Protein AF-A0A6I8PAJ5-F1 (afdb_monomer)

Structure (mmCIF, N/CA/C/O backbone):
data_AF-A0A6I8PAJ5-F1
#
_entry.id   AF-A0A6I8PAJ5-F1
#
loop_
_atom_site.group_PDB
_atom_site.id
_atom_site.type_symbol
_atom_site.label_atom_id
_atom_site.label_alt_id
_atom_site.label_comp_id
_atom_site.label_asym_id
_atom_site.label_entity_id
_atom_site.label_seq_id
_atom_site.pdbx_PDB_ins_code
_atom_site.Cartn_x
_atom_site.Cartn_y
_atom_site.Cartn_z
_atom_site.occupancy
_atom_site.B_iso_or_equiv
_atom_site.auth_seq_id
_atom_site.auth_comp_id
_atom_site.auth_asym_id
_atom_site.auth_atom_id
_atom_site.pdbx_PDB_model_num
ATOM 1 N N . MET A 1 1 ? -9.162 -10.114 -3.887 1.00 30.44 1 MET A N 1
ATOM 2 C CA . MET A 1 1 ? -9.889 -8.969 -3.303 1.00 30.44 1 MET A CA 1
ATOM 3 C C . MET A 1 1 ? -9.530 -7.727 -4.100 1.00 30.44 1 MET A C 1
ATOM 5 O O . MET A 1 1 ? -8.350 -7.406 -4.188 1.00 30.44 1 MET A O 1
ATOM 9 N N . GLY A 1 2 ? -10.514 -7.153 -4.796 1.00 34.25 2 GLY A N 1
ATOM 10 C CA . GLY A 1 2 ? -10.329 -6.092 -5.790 1.00 34.25 2 GLY A CA 1
ATOM 11 C C . GLY A 1 2 ? -9.949 -4.748 -5.168 1.00 34.25 2 GLY A C 1
ATOM 12 O O . GLY A 1 2 ? -10.424 -4.395 -4.093 1.00 34.25 2 GLY A O 1
ATOM 13 N N . ARG A 1 3 ? -9.067 -4.014 -5.849 1.00 42.84 3 ARG A N 1
ATOM 14 C CA . ARG A 1 3 ? -8.619 -2.667 -5.479 1.00 42.84 3 ARG A CA 1
ATOM 15 C C . ARG A 1 3 ? -9.578 -1.665 -6.129 1.00 42.84 3 ARG A C 1
ATOM 17 O O . ARG A 1 3 ? -9.713 -1.663 -7.344 1.00 42.84 3 ARG A O 1
ATOM 24 N N . LEU A 1 4 ? -10.300 -0.890 -5.316 1.00 46.88 4 LEU A N 1
ATOM 25 C CA . LEU A 1 4 ? -11.472 -0.094 -5.734 1.00 46.88 4 LEU A CA 1
ATOM 26 C C . LEU A 1 4 ? -11.178 1.398 -6.000 1.00 46.88 4 LEU A C 1
ATOM 28 O O . LEU A 1 4 ? -12.092 2.136 -6.354 1.00 46.88 4 LEU A O 1
ATOM 32 N N . TYR A 1 5 ? -9.940 1.869 -5.820 1.00 48.88 5 TYR A N 1
ATOM 33 C CA . TYR A 1 5 ? -9.621 3.308 -5.824 1.00 48.88 5 TYR A CA 1
ATOM 34 C C . TYR A 1 5 ? -9.264 3.899 -7.202 1.00 48.88 5 TYR A C 1
ATOM 36 O O . TYR A 1 5 ? -9.269 5.119 -7.348 1.00 48.88 5 TYR A O 1
ATOM 44 N N . GLU A 1 6 ? -8.985 3.089 -8.233 1.00 40.38 6 GLU A N 1
ATOM 45 C CA . GLU A 1 6 ? -8.599 3.606 -9.565 1.00 40.38 6 GLU A CA 1
ATOM 46 C C . GLU A 1 6 ? -9.755 4.295 -10.318 1.00 40.38 6 GLU A C 1
ATOM 48 O O . GLU A 1 6 ? -9.518 5.096 -11.219 1.00 40.38 6 GLU A O 1
ATOM 53 N N . ALA A 1 7 ? -11.006 4.056 -9.911 1.00 38.62 7 ALA A N 1
ATOM 54 C CA . ALA A 1 7 ? -12.194 4.610 -10.562 1.00 38.62 7 ALA A CA 1
ATOM 55 C C . ALA A 1 7 ? -12.463 6.102 -10.253 1.00 38.62 7 ALA A C 1
ATOM 57 O O . ALA A 1 7 ? -13.330 6.702 -10.887 1.00 38.62 7 ALA A O 1
ATOM 58 N N . GLU A 1 8 ? -11.763 6.716 -9.288 1.00 39.16 8 GLU A N 1
ATOM 59 C CA . GLU A 1 8 ? -12.046 8.097 -8.844 1.00 39.16 8 GLU A CA 1
ATOM 60 C C . GLU A 1 8 ? -11.136 9.161 -9.489 1.00 39.16 8 GLU A C 1
ATOM 62 O O . GLU A 1 8 ? -11.473 10.345 -9.487 1.00 39.16 8 GLU A O 1
ATOM 67 N N . SER A 1 9 ? -10.007 8.781 -10.097 1.00 39.00 9 SER A N 1
ATOM 68 C CA . SER A 1 9 ? -9.049 9.740 -10.676 1.00 39.00 9 SER A CA 1
ATOM 69 C C . SER A 1 9 ? -9.434 10.201 -12.094 1.00 39.00 9 SER A C 1
ATOM 71 O O . SER A 1 9 ? -8.609 10.201 -13.007 1.00 39.00 9 SER A O 1
ATOM 73 N N . GLY A 1 10 ? -10.686 10.612 -12.302 1.00 36.03 10 GLY A N 1
ATOM 74 C CA . GLY A 1 10 ? -11.064 11.430 -13.459 1.00 36.03 10 GLY A CA 1
ATOM 75 C C . GLY A 1 10 ? -10.853 12.920 -13.152 1.00 36.03 10 GLY A C 1
ATOM 76 O O . GLY A 1 10 ? -10.994 13.316 -11.992 1.00 36.03 10 GLY A O 1
ATOM 77 N N . PRO A 1 11 ? -10.548 13.787 -14.140 1.00 33.41 11 PRO A N 1
ATOM 78 C CA . PRO A 1 11 ? -10.371 15.220 -13.922 1.00 33.41 11 PRO A CA 1
ATOM 79 C C . PRO A 1 11 ? -11.737 15.898 -13.712 1.00 33.41 11 PRO A C 1
ATOM 81 O O . PRO A 1 11 ? -12.229 16.663 -14.537 1.00 33.41 11 PRO A O 1
ATOM 84 N N . GLY A 1 12 ? -12.384 15.607 -12.587 1.00 33.12 12 GLY A N 1
ATOM 85 C CA . GLY A 1 12 ? -13.478 16.409 -12.063 1.00 33.12 12 GLY A CA 1
ATOM 86 C C . GLY A 1 12 ? -12.896 17.680 -11.457 1.00 33.12 12 GLY A C 1
ATOM 87 O O . GLY A 1 12 ? -12.046 17.605 -10.572 1.00 33.12 12 GLY A O 1
ATOM 88 N N . LYS A 1 13 ? -13.332 18.839 -11.965 1.00 29.70 13 LYS A N 1
ATOM 89 C CA . LYS A 1 13 ? -12.908 20.192 -11.561 1.00 29.70 13 LYS A CA 1
ATOM 90 C C . LYS A 1 13 ? -12.491 20.263 -10.085 1.00 29.70 13 LYS A C 1
ATOM 92 O O . LYS A 1 13 ? -13.312 20.074 -9.184 1.00 29.70 13 LYS A O 1
ATOM 97 N N . ALA A 1 14 ? -11.212 20.567 -9.863 1.00 34.66 14 ALA A N 1
ATOM 98 C CA . ALA A 1 14 ? -10.642 20.809 -8.548 1.00 34.66 14 ALA A CA 1
ATOM 99 C C . ALA A 1 14 ? -11.480 21.864 -7.806 1.00 34.66 14 ALA A C 1
ATOM 101 O O . ALA A 1 14 ? -11.512 23.025 -8.198 1.00 34.66 14 ALA A O 1
ATOM 102 N N . GLY A 1 15 ? -12.196 21.443 -6.759 1.00 34.31 15 GLY A N 1
ATOM 103 C CA . GLY A 1 15 ? -12.873 22.365 -5.840 1.00 34.31 15 GLY A CA 1
ATOM 104 C C . GLY A 1 15 ? -14.272 21.968 -5.371 1.00 34.31 15 GLY A C 1
ATOM 105 O O . GLY A 1 15 ? -14.719 22.511 -4.368 1.00 34.31 15 GLY A O 1
ATOM 106 N N . LYS A 1 16 ? -14.963 21.011 -6.007 1.00 33.84 16 LYS A N 1
ATOM 107 C CA . LYS A 1 16 ? -16.254 20.513 -5.491 1.00 33.84 16 LYS A CA 1
ATOM 108 C C . LYS A 1 16 ? -16.114 19.117 -4.893 1.00 33.84 16 LYS A C 1
ATOM 110 O O . LYS A 1 16 ? -15.697 18.182 -5.569 1.00 33.84 16 LYS A O 1
ATOM 115 N N . VAL A 1 17 ? -16.470 18.990 -3.613 1.00 40.78 17 VAL A N 1
ATOM 116 C CA . VAL A 1 17 ? -16.786 17.700 -2.983 1.00 40.78 17 VAL A CA 1
ATOM 117 C C . VAL A 1 17 ? -17.891 17.044 -3.828 1.00 40.78 17 VAL A C 1
ATOM 119 O O . VAL A 1 17 ? -18.853 17.742 -4.170 1.00 40.78 17 VAL A O 1
ATOM 122 N N . PRO A 1 18 ? -17.778 15.762 -4.224 1.00 38.59 18 PRO A N 1
ATOM 123 C CA . PRO A 1 18 ? -18.853 15.100 -4.950 1.00 38.59 18 PRO A CA 1
ATOM 124 C C . PRO A 1 18 ? -20.119 15.125 -4.087 1.00 38.59 18 PRO A C 1
ATOM 126 O O . PRO A 1 18 ? -20.082 14.776 -2.908 1.00 38.59 18 PRO A O 1
ATOM 129 N N . GLY A 1 19 ? -21.243 15.563 -4.656 1.00 37.41 19 GLY A N 1
ATOM 130 C CA . GLY A 1 19 ? -22.526 15.518 -3.958 1.00 37.41 19 GLY A CA 1
ATOM 131 C C . GLY A 1 19 ? -22.926 14.073 -3.607 1.00 37.41 19 GLY A C 1
ATOM 132 O O . GLY A 1 19 ? -22.527 13.138 -4.304 1.00 37.41 19 GLY A O 1
ATOM 133 N N . PRO A 1 20 ? -23.765 13.861 -2.577 1.00 40.84 20 PRO A N 1
ATOM 134 C CA . PRO A 1 20 ? -24.065 12.546 -1.988 1.00 40.84 20 PRO A CA 1
ATOM 135 C C . PRO A 1 20 ? -24.830 11.555 -2.894 1.00 40.84 20 PRO A C 1
ATOM 137 O O . PRO A 1 20 ? -25.272 10.513 -2.413 1.00 40.84 20 PRO A O 1
ATOM 140 N N . ARG A 1 21 ? -25.036 11.868 -4.181 1.00 38.88 21 ARG A N 1
ATOM 141 C CA . ARG A 1 21 ? -25.930 11.141 -5.104 1.00 38.88 21 ARG A CA 1
ATOM 142 C C . ARG A 1 21 ? -25.289 10.754 -6.449 1.00 38.88 21 ARG A C 1
ATOM 144 O O . ARG A 1 21 ? -26.011 10.457 -7.392 1.00 38.88 21 ARG A O 1
ATOM 151 N N . GLY A 1 22 ? -23.960 10.764 -6.562 1.00 40.50 22 GLY A N 1
ATOM 152 C CA . GLY A 1 22 ? -23.264 10.193 -7.726 1.00 40.50 22 GLY A CA 1
ATOM 153 C C . GLY A 1 22 ? -22.993 8.685 -7.562 1.00 40.50 22 GLY A C 1
ATOM 154 O O . GLY A 1 22 ? -22.819 8.240 -6.426 1.00 40.50 22 GLY A O 1
ATOM 155 N N . PRO A 1 23 ? -22.884 7.895 -8.651 1.00 40.97 23 PRO A N 1
ATOM 156 C CA . PRO A 1 23 ? -22.545 6.464 -8.588 1.00 40.97 23 PRO A CA 1
ATOM 157 C C . PRO A 1 23 ? -21.188 6.167 -7.911 1.00 40.97 23 PRO A C 1
ATOM 159 O O . PRO A 1 23 ? -20.969 5.059 -7.432 1.00 40.97 23 PRO A O 1
ATOM 162 N N . SER A 1 24 ? -20.306 7.165 -7.781 1.00 47.53 24 SER A N 1
ATOM 163 C CA . SER A 1 24 ? -19.015 7.087 -7.080 1.00 47.53 24 SER A CA 1
ATOM 164 C C . SER A 1 24 ? -19.091 7.237 -5.551 1.00 47.53 24 SER A C 1
ATOM 166 O O . SER A 1 24 ? -18.154 6.850 -4.858 1.00 47.53 24 SER A O 1
ATOM 168 N N . ALA A 1 25 ? -20.200 7.734 -4.988 1.00 54.09 25 ALA A N 1
ATOM 169 C CA . ALA A 1 25 ? -20.367 7.890 -3.534 1.00 54.09 25 ALA A CA 1
ATOM 170 C C . ALA A 1 25 ? -20.636 6.557 -2.803 1.00 54.09 25 ALA A C 1
ATOM 172 O O . ALA A 1 25 ? -20.622 6.500 -1.571 1.00 54.09 25 ALA A O 1
ATOM 173 N N . HIS A 1 26 ? -20.899 5.481 -3.551 1.00 68.31 26 HIS A N 1
ATOM 174 C CA . HIS A 1 26 ? -21.180 4.162 -2.993 1.00 68.31 26 HIS A CA 1
ATOM 175 C C . HIS A 1 26 ? -19.908 3.423 -2.546 1.00 68.31 26 HIS A C 1
ATOM 177 O O . HIS A 1 26 ? -19.922 2.758 -1.512 1.00 68.31 26 HIS A O 1
ATOM 183 N N . PHE A 1 27 ? -18.787 3.585 -3.257 1.00 72.19 27 PHE A N 1
ATOM 184 C CA . PHE A 1 27 ? -17.557 2.839 -2.968 1.00 72.19 27 PHE A CA 1
ATOM 185 C C . PHE A 1 27 ? -16.931 3.159 -1.605 1.00 72.19 27 PHE A C 1
ATOM 187 O O . PHE A 1 27 ? -16.580 2.210 -0.903 1.00 72.19 27 PHE A O 1
ATOM 194 N N . PRO A 1 28 ? -16.845 4.429 -1.154 1.00 79.38 28 PRO A N 1
ATOM 195 C CA . PRO A 1 28 ? -16.363 4.715 0.194 1.00 79.38 28 PRO A CA 1
ATOM 196 C C . PRO A 1 28 ? -17.251 4.114 1.291 1.00 79.38 28 PRO A C 1
ATOM 198 O O . PRO A 1 28 ? -16.747 3.714 2.336 1.00 79.38 28 PRO A O 1
ATOM 201 N N . ARG A 1 29 ? -18.568 3.998 1.048 1.00 80.44 29 ARG A N 1
ATOM 202 C CA . ARG A 1 29 ? -19.501 3.346 1.984 1.00 80.44 29 ARG A CA 1
ATOM 203 C C . ARG A 1 29 ? -19.266 1.845 2.067 1.00 80.44 29 ARG A C 1
ATOM 205 O O . ARG A 1 29 ? -19.175 1.326 3.172 1.00 80.44 29 ARG A O 1
ATOM 212 N N . LEU A 1 30 ? -19.118 1.177 0.924 1.00 79.81 30 LEU A N 1
ATOM 213 C CA . LEU A 1 30 ? -18.798 -0.249 0.882 1.00 79.81 30 LEU A CA 1
ATOM 214 C C . LEU A 1 30 ? -17.436 -0.534 1.535 1.00 79.81 30 LEU A C 1
ATOM 216 O O . LEU A 1 30 ? -17.303 -1.471 2.312 1.00 79.81 30 LEU A O 1
ATOM 220 N N . ALA A 1 31 ? -16.430 0.305 1.277 1.00 80.12 31 ALA A N 1
ATOM 221 C CA . ALA A 1 31 ? -15.118 0.189 1.908 1.00 80.12 31 ALA A CA 1
ATOM 222 C C . ALA A 1 31 ? -15.185 0.378 3.435 1.00 80.12 31 ALA A C 1
ATOM 224 O O . ALA A 1 31 ? -14.538 -0.365 4.169 1.00 80.12 31 ALA A O 1
ATOM 225 N N . ALA A 1 32 ? -16.000 1.321 3.920 1.00 84.88 32 ALA A N 1
ATOM 226 C CA . ALA A 1 32 ? -16.248 1.485 5.350 1.00 84.88 32 ALA A CA 1
ATOM 227 C C . ALA A 1 32 ? -16.958 0.263 5.964 1.00 84.88 32 ALA A C 1
ATOM 229 O O . ALA A 1 32 ? -16.621 -0.131 7.075 1.00 84.88 32 ALA A O 1
ATOM 230 N N . GLU A 1 33 ? -17.897 -0.367 5.251 1.00 84.12 33 GLU A N 1
ATOM 231 C CA . GLU A 1 33 ? -18.538 -1.616 5.693 1.00 84.12 33 GLU A CA 1
ATOM 232 C C . GLU A 1 33 ? -17.545 -2.777 5.777 1.00 84.12 33 GLU A C 1
ATOM 234 O O . GLU A 1 33 ? -17.549 -3.514 6.759 1.00 84.12 33 GLU A O 1
ATOM 239 N N . LEU A 1 34 ? -16.652 -2.906 4.793 1.00 83.25 34 LEU A N 1
ATOM 240 C CA . LEU A 1 34 ? -15.590 -3.914 4.818 1.00 83.25 34 LEU A CA 1
ATOM 241 C C . LEU A 1 34 ? -14.620 -3.695 5.986 1.00 83.25 34 LEU A C 1
ATOM 243 O O . LEU A 1 34 ? -14.257 -4.663 6.651 1.00 83.25 34 LEU A O 1
ATOM 247 N N . LEU A 1 35 ? -14.249 -2.441 6.270 1.00 84.62 35 LEU A N 1
ATOM 248 C CA . LEU A 1 35 ? -13.432 -2.103 7.438 1.00 84.62 35 LEU A CA 1
ATOM 249 C C . LEU A 1 35 ? -14.142 -2.462 8.747 1.00 84.62 35 LEU A C 1
ATOM 251 O O . LEU A 1 35 ? -13.527 -3.081 9.605 1.00 84.62 35 LEU A O 1
ATOM 255 N N . LEU A 1 36 ? -15.428 -2.127 8.893 1.00 85.62 36 LEU A N 1
ATOM 256 C CA . LEU A 1 36 ? -16.216 -2.484 10.082 1.00 85.62 36 LEU A CA 1
ATOM 257 C C . LEU A 1 36 ? -16.365 -4.001 10.254 1.00 85.62 36 LEU A C 1
ATOM 259 O O . LEU A 1 36 ? -16.395 -4.485 11.379 1.00 85.62 36 LEU A O 1
ATOM 263 N N . ALA A 1 37 ? -16.409 -4.754 9.155 1.00 83.44 37 ALA A N 1
ATOM 264 C CA . ALA A 1 37 ? -16.385 -6.214 9.171 1.00 83.44 37 ALA A CA 1
ATOM 265 C C . ALA A 1 37 ? -14.980 -6.806 9.436 1.00 83.44 37 ALA A C 1
ATOM 267 O O . ALA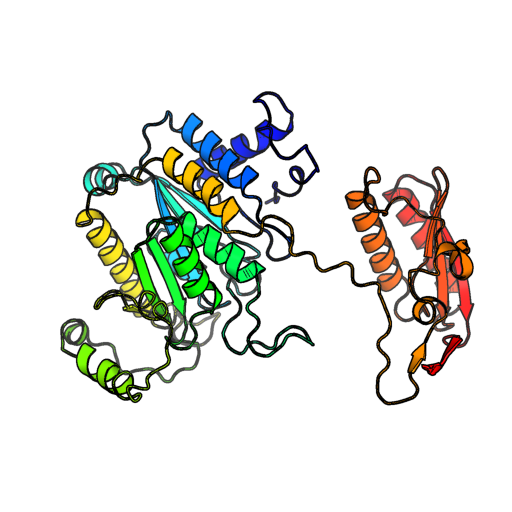 A 1 37 ? -14.824 -8.026 9.442 1.00 83.44 37 ALA A O 1
ATOM 268 N N . GLY A 1 38 ? -13.959 -5.968 9.650 1.00 79.38 38 GLY A N 1
ATOM 269 C CA . GLY A 1 38 ? -12.598 -6.378 9.997 1.00 79.38 38 GLY A CA 1
ATOM 270 C C . GLY A 1 38 ? -11.720 -6.777 8.807 1.00 79.38 38 GLY A C 1
ATOM 271 O O . GLY A 1 38 ? -10.614 -7.278 9.019 1.00 79.38 38 GLY A O 1
ATOM 272 N N . PHE A 1 39 ? -12.168 -6.565 7.564 1.00 81.00 39 PHE A N 1
ATOM 273 C CA . PHE A 1 39 ? -11.381 -6.901 6.375 1.00 81.00 39 PHE A CA 1
ATOM 274 C C . PHE A 1 39 ? -10.293 -5.852 6.088 1.00 81.00 39 PHE A C 1
ATOM 276 O O . PHE A 1 39 ? -10.547 -4.649 6.203 1.00 81.00 39 PHE A O 1
ATOM 283 N N . PRO A 1 40 ? -9.091 -6.278 5.650 1.00 81.50 40 PRO A N 1
ATOM 284 C CA . PRO A 1 40 ? -8.029 -5.358 5.268 1.00 81.50 40 PRO A CA 1
ATOM 285 C C . PRO A 1 40 ? -8.370 -4.591 3.978 1.00 81.50 40 PRO A C 1
ATOM 287 O O . PRO A 1 40 ? -8.790 -5.179 2.977 1.00 81.50 40 PRO A O 1
ATOM 290 N N . LEU A 1 41 ? -8.130 -3.279 3.977 1.00 79.88 41 LEU A N 1
ATOM 291 C CA . LEU A 1 41 ? -8.414 -2.351 2.882 1.00 79.88 41 LEU A CA 1
ATOM 292 C C . LEU A 1 41 ? -7.125 -1.678 2.384 1.00 79.88 41 LEU A C 1
ATOM 294 O O . LEU A 1 41 ? -6.437 -1.020 3.153 1.00 79.88 41 LEU A O 1
ATOM 298 N N . GLY A 1 42 ? -6.804 -1.791 1.093 1.00 74.50 42 GLY A N 1
ATOM 299 C CA . GLY A 1 42 ? -5.626 -1.128 0.507 1.00 74.50 42 GLY A CA 1
ATOM 300 C C . GLY A 1 42 ? -5.868 0.346 0.152 1.00 74.50 42 GLY A C 1
ATOM 301 O O . GLY A 1 42 ? -6.843 0.644 -0.538 1.00 74.50 42 GLY A O 1
ATOM 302 N N . LEU A 1 43 ? -4.967 1.244 0.570 1.00 64.56 43 LEU A N 1
ATOM 303 C CA . LEU A 1 43 ? -5.012 2.699 0.323 1.00 64.56 43 LEU A CA 1
ATOM 304 C C . LEU A 1 43 ? -4.425 3.136 -1.003 1.00 64.56 43 LEU A C 1
ATOM 306 O O . LEU A 1 43 ? -4.929 4.069 -1.615 1.00 64.56 43 LEU A O 1
ATOM 310 N N . ALA A 1 44 ? -3.299 2.550 -1.381 1.00 59.28 44 ALA A N 1
ATOM 311 C CA . ALA A 1 44 ? -2.483 3.030 -2.485 1.00 59.28 44 ALA A CA 1
ATOM 312 C C . ALA A 1 44 ? -1.772 1.841 -3.119 1.00 59.28 44 ALA A C 1
ATOM 314 O O . ALA A 1 44 ? -1.294 0.980 -2.390 1.00 59.28 44 ALA A O 1
ATOM 315 N N . ASP A 1 45 ? -1.695 1.767 -4.450 1.00 57.78 45 ASP A N 1
ATOM 316 C CA . ASP A 1 45 ? -0.779 0.821 -5.093 1.00 57.78 45 ASP A CA 1
ATOM 317 C C . ASP A 1 45 ? 0.644 1.360 -4.978 1.00 57.78 45 ASP A C 1
ATOM 319 O O . ASP A 1 45 ? 0.857 2.557 -5.166 1.00 57.78 45 ASP A O 1
ATOM 323 N N . GLY A 1 46 ? 1.626 0.486 -4.763 1.00 52.06 46 GLY A N 1
ATOM 324 C CA . GLY A 1 46 ? 3.040 0.874 -4.814 1.00 52.06 46 GLY A CA 1
ATOM 325 C C . GLY A 1 46 ? 3.464 1.410 -6.190 1.00 52.06 46 GLY A C 1
ATOM 326 O O . GLY A 1 46 ? 4.426 2.170 -6.286 1.00 52.06 46 GLY A O 1
ATOM 327 N N . ASP A 1 47 ? 2.712 1.058 -7.240 1.00 49.88 47 ASP A N 1
ATOM 328 C CA . ASP A 1 47 ? 2.936 1.492 -8.624 1.00 49.88 47 ASP A CA 1
ATOM 329 C C . ASP A 1 47 ? 2.099 2.728 -9.026 1.00 49.88 47 ASP A C 1
ATOM 331 O O . ASP A 1 47 ? 2.362 3.344 -10.064 1.00 49.88 47 ASP A O 1
ATOM 335 N N . ALA A 1 48 ? 1.106 3.125 -8.218 1.00 47.75 48 ALA A N 1
ATOM 336 C CA . ALA A 1 48 ? 0.241 4.263 -8.516 1.00 47.75 48 ALA A CA 1
ATOM 337 C C . ALA A 1 48 ? 0.982 5.581 -8.240 1.00 47.75 48 ALA A C 1
ATOM 339 O O . ALA A 1 48 ? 1.533 5.806 -7.165 1.00 47.75 48 ALA A O 1
ATOM 340 N N . GLY A 1 49 ? 0.997 6.485 -9.222 1.00 50.12 49 GLY A N 1
ATOM 341 C CA . GLY A 1 49 ? 1.784 7.722 -9.168 1.00 50.12 49 GLY A CA 1
ATOM 342 C C . GLY A 1 49 ? 1.318 8.775 -8.152 1.00 50.12 49 GLY A C 1
ATOM 343 O O . GLY A 1 49 ? 1.993 9.794 -8.031 1.00 50.12 49 GLY A O 1
ATOM 344 N N . GLY A 1 50 ? 0.204 8.567 -7.438 1.00 58.62 50 GLY A N 1
ATOM 345 C CA . GLY A 1 50 ? -0.359 9.527 -6.485 1.00 58.62 50 GLY A CA 1
ATOM 346 C C . GLY A 1 50 ? -1.199 8.877 -5.381 1.00 58.62 50 GLY A C 1
ATOM 347 O O . GLY A 1 50 ? -1.718 7.775 -5.540 1.00 58.62 50 GLY A O 1
ATOM 348 N N . LEU A 1 51 ? -1.330 9.580 -4.251 1.00 65.75 51 LEU A N 1
ATOM 349 C CA . LEU A 1 51 ? -2.113 9.145 -3.091 1.00 65.75 51 LEU A CA 1
ATOM 350 C C . LEU A 1 51 ? -3.582 9.581 -3.216 1.00 65.75 51 LEU A C 1
ATOM 352 O O . LEU A 1 51 ? -3.837 10.777 -3.394 1.00 65.75 51 LEU A O 1
ATOM 356 N N . PRO A 1 52 ? -4.568 8.680 -3.053 1.00 70.12 52 PRO A N 1
ATOM 357 C CA . PRO A 1 52 ? -5.977 9.020 -3.230 1.00 70.12 52 PRO A CA 1
ATOM 358 C C . PRO A 1 52 ? -6.569 9.670 -1.965 1.00 70.12 52 PRO A C 1
ATOM 360 O O . PRO A 1 52 ? -7.484 9.144 -1.339 1.00 70.12 52 PRO A O 1
ATOM 363 N N . LEU A 1 53 ? -6.069 10.848 -1.569 1.00 74.12 53 LEU A N 1
ATOM 364 C CA . LEU A 1 53 ? -6.466 11.524 -0.318 1.00 74.12 53 LEU A CA 1
ATOM 365 C C . LEU A 1 53 ? -7.976 11.805 -0.218 1.00 74.12 53 LEU A C 1
ATOM 367 O O . LEU A 1 53 ? -8.544 11.740 0.870 1.00 74.12 53 LEU A O 1
ATOM 371 N N . ARG A 1 54 ? -8.637 12.090 -1.350 1.00 73.75 54 ARG A N 1
ATOM 372 C CA . ARG A 1 54 ? -10.098 12.287 -1.416 1.00 73.75 54 ARG A CA 1
ATOM 373 C C . ARG A 1 54 ? -10.858 11.011 -1.075 1.00 73.75 54 ARG A C 1
ATOM 375 O O . ARG A 1 54 ? -11.807 11.064 -0.297 1.00 73.75 54 ARG A O 1
ATOM 382 N N . TRP A 1 55 ? -10.390 9.882 -1.596 1.00 76.44 55 TRP A N 1
ATOM 383 C CA . TRP A 1 55 ? -10.945 8.571 -1.299 1.00 76.44 55 TRP A CA 1
ATOM 384 C C . TRP A 1 55 ? -10.767 8.228 0.182 1.00 76.44 55 TRP A C 1
ATOM 386 O O . TRP A 1 55 ? -11.737 7.862 0.838 1.00 76.44 55 TRP A O 1
ATOM 396 N N . VAL A 1 56 ? -9.569 8.449 0.745 1.00 79.12 56 VAL A N 1
ATOM 397 C CA . VAL A 1 56 ? -9.300 8.235 2.182 1.00 79.12 56 VAL A CA 1
ATOM 398 C C . VAL A 1 56 ? -10.240 9.072 3.050 1.00 79.12 56 VAL A C 1
ATOM 400 O O . VAL A 1 56 ? -10.903 8.537 3.937 1.00 79.12 56 VAL A O 1
ATOM 403 N N . ALA A 1 57 ? -10.364 10.371 2.761 1.00 81.75 57 ALA A N 1
ATOM 404 C CA . ALA A 1 57 ? -11.294 11.254 3.463 1.00 81.75 57 ALA A CA 1
ATOM 405 C C . ALA A 1 57 ? -12.757 10.789 3.317 1.00 81.75 57 ALA A C 1
ATOM 407 O O . ALA A 1 57 ? -13.524 10.830 4.282 1.00 81.75 57 ALA A O 1
ATOM 408 N N . GLY A 1 58 ? -13.142 10.304 2.134 1.00 81.88 58 GLY A N 1
ATOM 409 C CA . GLY A 1 58 ? -14.463 9.740 1.862 1.00 81.88 58 GLY A CA 1
ATOM 410 C C . GLY A 1 58 ? -14.754 8.470 2.664 1.00 81.88 58 GLY A C 1
ATOM 411 O O . GLY A 1 58 ? -15.843 8.349 3.226 1.00 81.88 58 GLY A O 1
ATOM 412 N N . VAL A 1 59 ? -13.789 7.550 2.768 1.00 83.56 59 VAL A N 1
ATOM 413 C CA . VAL A 1 59 ? -13.907 6.316 3.567 1.00 83.5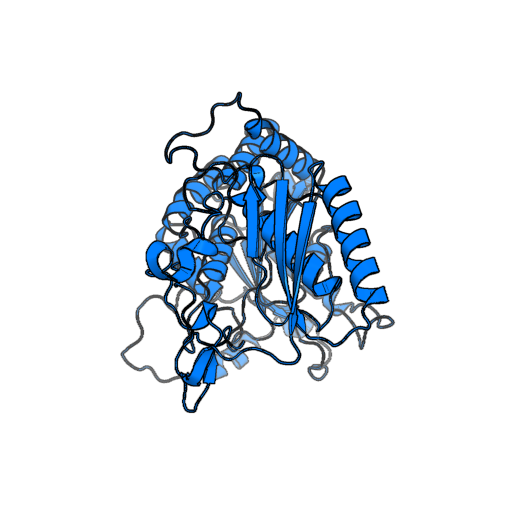6 59 VAL A CA 1
ATOM 414 C C . VAL A 1 59 ? -14.058 6.659 5.046 1.00 83.56 59 VAL A C 1
ATOM 416 O O . VAL A 1 59 ? -14.967 6.152 5.697 1.00 83.56 59 VAL A O 1
ATOM 419 N N . LEU A 1 60 ? -13.240 7.577 5.565 1.00 86.31 60 LEU A N 1
ATOM 420 C CA . LEU A 1 60 ? -13.324 8.031 6.957 1.00 86.31 60 LEU A CA 1
ATOM 421 C C . LEU A 1 60 ? -14.653 8.731 7.260 1.00 86.31 60 LEU A C 1
ATOM 423 O O . LEU A 1 60 ? -15.250 8.494 8.306 1.00 86.31 60 LEU A O 1
ATOM 427 N N . THR A 1 61 ? -15.162 9.535 6.325 1.00 86.94 61 THR A N 1
ATOM 428 C CA . THR A 1 61 ? -16.469 10.197 6.460 1.00 86.94 61 THR A CA 1
ATOM 429 C C . THR A 1 61 ? -17.606 9.173 6.466 1.00 86.94 61 THR A C 1
ATOM 431 O O . THR A 1 61 ? -18.532 9.264 7.274 1.00 86.94 61 THR A O 1
ATOM 434 N N . ALA A 1 62 ? -17.540 8.164 5.593 1.00 86.19 62 ALA A N 1
ATOM 435 C CA . ALA A 1 62 ? -18.512 7.076 5.567 1.00 86.19 62 ALA A CA 1
ATOM 436 C C . ALA A 1 62 ? -18.465 6.235 6.855 1.00 86.19 62 ALA A C 1
ATOM 438 O O . ALA A 1 62 ? -19.515 5.884 7.396 1.00 86.19 62 ALA A O 1
ATOM 439 N N . LEU A 1 63 ? -17.264 5.973 7.374 1.00 87.31 63 LEU A N 1
ATOM 440 C CA . LEU A 1 63 ? -17.041 5.273 8.636 1.00 87.31 63 LEU A CA 1
ATOM 441 C C . LEU A 1 63 ? -17.604 6.073 9.817 1.00 87.31 63 LEU A C 1
ATOM 443 O O . LEU A 1 63 ? -18.371 5.531 10.610 1.00 87.31 63 LEU A O 1
ATOM 447 N N . GLN A 1 64 ? -17.345 7.382 9.876 1.00 87.31 64 GLN A N 1
ATOM 448 C CA . GLN A 1 64 ? -17.912 8.269 10.894 1.00 87.31 64 GLN A CA 1
ATOM 449 C C . GLN A 1 64 ? -19.447 8.283 10.871 1.00 87.31 64 GLN A C 1
ATOM 451 O O . GLN A 1 64 ? -20.084 8.228 11.927 1.00 87.31 64 GLN A O 1
ATOM 456 N N . ALA A 1 65 ? -20.048 8.339 9.679 1.00 86.19 65 ALA A N 1
ATOM 457 C CA . ALA A 1 65 ? -21.500 8.328 9.518 1.00 86.19 65 ALA A CA 1
ATOM 458 C C . ALA A 1 65 ? -22.125 7.011 10.010 1.00 86.19 65 ALA A C 1
ATOM 460 O O . ALA A 1 65 ? -23.187 7.024 10.634 1.00 86.19 65 ALA A O 1
ATOM 461 N N . ARG A 1 66 ? -21.460 5.873 9.769 1.00 84.69 66 ARG A N 1
ATOM 462 C CA . ARG A 1 66 ? -21.899 4.551 10.250 1.00 84.69 66 ARG A CA 1
ATOM 463 C C . ARG A 1 66 ? -21.769 4.410 11.763 1.00 84.69 66 ARG A C 1
ATOM 465 O O . ARG A 1 66 ? -22.669 3.878 12.405 1.00 84.69 66 ARG A O 1
ATOM 472 N N . LEU A 1 67 ? -20.700 4.963 12.318 1.00 82.50 67 LEU A N 1
ATOM 473 C CA . LEU A 1 67 ? -20.382 4.966 13.743 1.00 82.50 67 LEU A CA 1
ATOM 474 C C . LEU A 1 67 ? -21.155 6.028 14.559 1.00 82.50 67 LEU A C 1
ATOM 476 O O . LEU A 1 67 ? -20.860 6.265 15.730 1.00 82.50 67 LEU A O 1
ATOM 480 N N . ARG A 1 68 ? -22.162 6.681 13.953 1.00 75.00 68 ARG A N 1
ATOM 481 C CA . ARG A 1 68 ? -23.076 7.657 14.588 1.00 75.00 68 ARG A CA 1
ATOM 482 C C . ARG A 1 68 ? -22.365 8.784 15.360 1.00 75.00 68 ARG A C 1
ATOM 484 O O . ARG A 1 68 ? -22.926 9.344 16.299 1.00 75.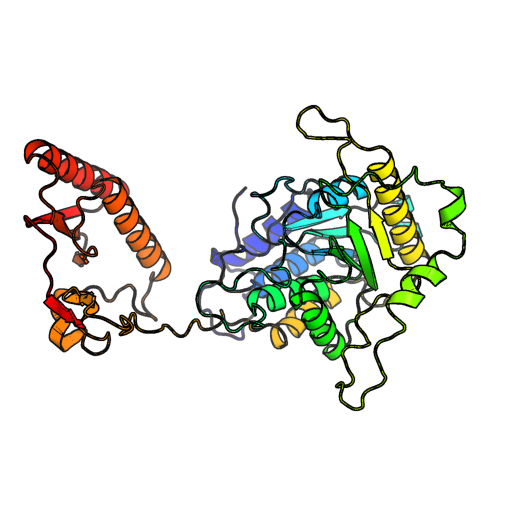00 68 ARG A O 1
ATOM 491 N N . GLY A 1 69 ? -21.137 9.128 14.963 1.00 63.38 69 GLY A N 1
ATOM 492 C CA . GLY A 1 69 ? -20.390 10.277 15.486 1.00 63.38 69 GLY A CA 1
ATOM 493 C C . GLY A 1 69 ? -19.867 10.173 16.926 1.00 63.38 69 GLY A C 1
ATOM 494 O O . GLY A 1 69 ? -19.386 11.178 17.437 1.00 63.38 69 GLY A O 1
ATOM 495 N N . ARG A 1 70 ? -19.925 9.006 17.585 1.00 62.94 70 ARG A N 1
ATOM 496 C CA . ARG A 1 70 ? -19.463 8.826 18.981 1.00 62.94 70 ARG A CA 1
ATOM 497 C C . ARG A 1 70 ? -18.271 7.878 19.124 1.00 62.94 70 ARG A C 1
ATOM 499 O O . ARG A 1 70 ? -18.155 7.206 20.139 1.00 62.94 70 ARG A O 1
ATOM 506 N N . CYS A 1 71 ? -17.405 7.800 18.119 1.00 73.25 71 CYS A N 1
ATOM 507 C CA . CYS A 1 71 ? -16.316 6.827 18.127 1.00 73.25 71 CYS A CA 1
ATOM 508 C C . CYS A 1 71 ? -14.955 7.490 18.254 1.00 73.25 71 CYS A C 1
ATOM 510 O O . CYS A 1 71 ? -14.588 8.356 17.457 1.00 73.25 71 CYS A O 1
ATOM 512 N N . ARG A 1 72 ? -14.225 7.038 19.271 1.00 85.38 72 ARG A N 1
ATOM 513 C CA . ARG A 1 72 ? -12.848 7.407 19.577 1.00 85.38 72 ARG A CA 1
ATOM 514 C C . ARG A 1 72 ? -11.943 6.431 18.834 1.00 85.38 72 ARG A C 1
ATOM 516 O O . ARG A 1 72 ? -11.955 5.236 19.134 1.00 85.38 72 ARG A O 1
ATOM 523 N N . LEU A 1 73 ? -11.204 6.921 17.843 1.00 87.81 73 LEU A N 1
ATOM 524 C CA . LEU A 1 73 ? -10.432 6.089 16.917 1.00 87.81 73 LEU A CA 1
ATOM 525 C C . LEU A 1 73 ? -8.927 6.222 17.155 1.00 87.81 73 LEU A C 1
ATOM 527 O O . LEU A 1 73 ? -8.338 7.247 16.818 1.00 87.81 73 LEU A O 1
ATOM 531 N N . LEU A 1 74 ? -8.293 5.164 17.652 1.00 88.88 74 LEU A N 1
ATOM 532 C CA . LEU A 1 74 ? -6.841 5.094 17.753 1.00 88.88 74 LEU A CA 1
ATOM 533 C C . LEU A 1 74 ? -6.260 4.683 16.402 1.00 88.88 74 LEU A C 1
ATOM 535 O O . LEU A 1 74 ? -6.704 3.699 15.820 1.00 88.88 74 LEU A O 1
ATOM 539 N N . VAL A 1 75 ? -5.236 5.386 15.923 1.00 90.69 75 VAL A N 1
ATOM 540 C CA . VAL A 1 75 ? -4.559 5.046 14.661 1.00 90.69 75 VAL A CA 1
ATOM 541 C C . VAL A 1 75 ? -3.096 4.717 14.920 1.00 90.69 75 VAL A C 1
ATOM 543 O O . VAL A 1 75 ? -2.351 5.558 15.429 1.00 90.69 75 VAL A O 1
ATOM 546 N N . LEU A 1 76 ? -2.702 3.500 14.555 1.00 91.50 76 LEU A N 1
ATOM 547 C CA . LEU A 1 76 ? -1.351 2.966 14.690 1.00 91.50 76 LEU A CA 1
ATOM 548 C C . LEU A 1 76 ? -0.789 2.690 13.294 1.00 91.50 76 LEU A C 1
ATOM 550 O O . LEU A 1 76 ? -1.337 1.844 12.593 1.00 91.50 76 LEU A O 1
ATOM 554 N N . SER A 1 77 ? 0.304 3.342 12.895 1.00 91.12 77 SER A N 1
ATOM 555 C CA . SER A 1 77 ? 1.016 2.984 11.657 1.00 91.12 77 SER A CA 1
ATOM 556 C C . SER A 1 77 ? 2.352 2.319 11.923 1.00 91.12 77 SER A C 1
ATOM 558 O O . SER A 1 77 ? 3.018 2.604 12.918 1.00 91.12 77 SER A O 1
ATOM 560 N N . VAL A 1 78 ? 2.767 1.454 11.000 1.00 89.50 78 VAL A N 1
ATOM 561 C CA . VAL A 1 78 ? 4.105 0.859 11.008 1.00 89.50 78 VAL A CA 1
ATOM 562 C C . VAL A 1 78 ? 4.823 1.215 9.719 1.00 89.50 78 VAL A C 1
ATOM 564 O O . VAL A 1 78 ? 4.380 0.855 8.630 1.00 89.50 78 VAL A O 1
ATOM 567 N N . LEU A 1 79 ? 5.941 1.924 9.854 1.00 88.50 79 LEU A N 1
ATOM 568 C CA . LEU A 1 79 ? 6.834 2.365 8.783 1.00 88.50 79 LEU A CA 1
ATOM 569 C C . LEU A 1 79 ? 8.164 1.629 8.888 1.00 88.50 79 LEU A C 1
ATOM 571 O O . LEU A 1 79 ? 8.571 1.231 9.972 1.00 88.50 79 LEU A O 1
ATOM 575 N N . GLY A 1 80 ? 8.875 1.441 7.781 1.00 83.19 80 GLY A N 1
ATOM 576 C CA . GLY A 1 80 ? 10.185 0.791 7.836 1.00 83.19 80 GLY A CA 1
ATOM 577 C C . GLY A 1 80 ? 10.647 0.229 6.508 1.00 83.19 80 GLY A C 1
ATOM 578 O O . GLY A 1 80 ? 9.907 0.253 5.521 1.00 83.19 80 GLY A O 1
ATOM 579 N N . ALA A 1 81 ? 11.859 -0.316 6.479 1.00 77.69 81 ALA A N 1
ATOM 580 C CA . ALA A 1 81 ? 12.409 -0.914 5.267 1.00 77.69 81 ALA A CA 1
ATOM 581 C C . ALA A 1 81 ? 11.581 -2.132 4.794 1.00 77.69 81 ALA A C 1
ATOM 583 O O . ALA A 1 81 ? 10.754 -2.707 5.520 1.00 77.69 81 ALA A O 1
ATOM 584 N N . ARG A 1 82 ? 11.751 -2.523 3.527 1.00 74.81 82 ARG A N 1
ATOM 585 C CA . ARG A 1 82 ? 11.107 -3.727 2.972 1.00 74.81 82 ARG A CA 1
ATOM 586 C C . ARG A 1 82 ? 11.691 -4.984 3.618 1.00 74.81 82 ARG A C 1
ATOM 588 O O . ARG A 1 82 ? 12.895 -5.085 3.789 1.00 74.81 82 ARG A O 1
ATOM 595 N N . GLY A 1 83 ? 10.830 -5.949 3.942 1.00 70.00 83 GLY A N 1
ATOM 596 C CA . GLY A 1 83 ? 11.260 -7.263 4.436 1.00 70.00 83 GLY A CA 1
ATOM 597 C C . GLY A 1 83 ? 11.580 -7.366 5.933 1.00 70.00 83 GLY A C 1
ATOM 598 O O . GLY A 1 83 ? 11.877 -8.462 6.381 1.00 70.00 83 GLY A O 1
ATOM 599 N N . VAL A 1 84 ? 11.447 -6.291 6.722 1.00 73.56 84 VAL A N 1
ATOM 600 C CA . VAL A 1 84 ? 11.771 -6.288 8.172 1.00 73.56 84 VAL A CA 1
ATOM 601 C C . VAL A 1 84 ? 10.720 -7.019 9.040 1.00 73.56 84 VAL A C 1
ATOM 603 O O . VAL A 1 84 ? 10.922 -7.259 10.222 1.00 73.56 84 VAL A O 1
ATOM 606 N N . GLY A 1 85 ? 9.589 -7.439 8.458 1.00 77.38 85 GLY A N 1
ATOM 607 C CA . GLY A 1 85 ? 8.547 -8.182 9.184 1.00 77.38 85 GLY A CA 1
ATOM 608 C C . GLY A 1 85 ? 7.507 -7.308 9.898 1.00 77.38 85 GLY A C 1
ATOM 609 O O . GLY A 1 85 ? 6.890 -7.765 10.854 1.00 77.38 85 GLY A O 1
ATOM 610 N N . LYS A 1 86 ? 7.283 -6.077 9.413 1.00 83.69 86 LYS A N 1
ATOM 611 C CA . LYS A 1 86 ? 6.258 -5.127 9.899 1.00 83.69 86 LYS A CA 1
ATOM 612 C C . LYS A 1 86 ? 4.872 -5.764 10.062 1.00 83.69 86 LYS A C 1
ATOM 614 O O . LYS A 1 86 ? 4.342 -5.819 11.168 1.00 83.69 86 LYS A O 1
ATOM 619 N N . SER A 1 87 ? 4.339 -6.315 8.970 1.00 84.81 87 SER A N 1
ATOM 620 C CA . SER A 1 87 ? 3.029 -6.970 8.922 1.00 84.81 87 SER A CA 1
ATOM 621 C C . SER A 1 87 ? 2.954 -8.156 9.886 1.00 84.81 87 SER A C 1
ATOM 623 O O . SER A 1 87 ? 1.951 -8.343 10.566 1.00 84.81 87 SER A O 1
ATOM 625 N N . THR A 1 88 ? 4.040 -8.934 9.996 1.00 86.88 88 THR A N 1
ATOM 626 C CA . THR A 1 88 ? 4.125 -10.067 10.927 1.00 86.88 88 THR A CA 1
ATOM 627 C C . THR A 1 88 ? 4.004 -9.595 12.372 1.00 86.88 88 THR A C 1
ATOM 629 O O . THR A 1 88 ? 3.218 -10.158 13.126 1.00 86.88 88 THR A O 1
ATOM 632 N N . LEU A 1 89 ? 4.723 -8.536 12.750 1.00 87.19 89 LEU A N 1
ATOM 633 C CA . LEU A 1 89 ? 4.683 -8.011 14.112 1.00 87.19 89 LEU A CA 1
ATOM 634 C C . LEU A 1 89 ? 3.288 -7.487 14.476 1.00 87.19 89 LEU A C 1
ATOM 636 O O . LEU A 1 89 ? 2.778 -7.784 15.554 1.00 87.19 89 LEU A O 1
ATOM 640 N N . LEU A 1 90 ? 2.650 -6.749 13.565 1.00 88.12 90 LEU A N 1
ATOM 641 C CA . LEU A 1 90 ? 1.281 -6.259 13.742 1.00 88.12 90 LEU A CA 1
ATOM 642 C C . LEU A 1 90 ? 0.271 -7.397 13.919 1.00 88.12 90 LEU A C 1
ATOM 644 O O . LEU A 1 90 ? -0.570 -7.339 14.821 1.00 88.12 90 LEU A O 1
ATOM 648 N N . ASN A 1 91 ? 0.384 -8.444 13.100 1.00 88.88 91 ASN A N 1
ATOM 649 C CA . ASN A 1 91 ? -0.451 -9.634 13.221 1.00 88.88 91 ASN A CA 1
ATOM 650 C C . ASN A 1 91 ? -0.251 -10.316 14.582 1.00 88.88 91 ASN A C 1
ATOM 652 O O . ASN A 1 91 ? -1.233 -10.687 15.218 1.00 88.88 91 ASN A O 1
ATOM 656 N N . THR A 1 92 ? 0.986 -10.413 15.074 1.00 87.75 92 THR A N 1
ATOM 657 C CA . THR A 1 92 ? 1.283 -11.009 16.386 1.00 87.75 92 THR A CA 1
ATOM 658 C C . THR A 1 92 ? 0.753 -10.166 17.549 1.00 87.75 92 THR A C 1
ATOM 660 O O . THR A 1 92 ? 0.184 -10.712 18.491 1.00 87.75 92 THR A O 1
ATOM 663 N N . MET A 1 93 ? 0.899 -8.838 17.503 1.00 85.88 93 MET A N 1
ATOM 664 C CA . MET A 1 93 ? 0.460 -7.964 18.598 1.00 85.88 93 MET A CA 1
ATOM 665 C C . MET A 1 93 ? -1.067 -7.885 18.704 1.00 85.88 93 MET A C 1
ATOM 667 O O . MET A 1 93 ? -1.618 -7.950 19.805 1.00 85.88 93 MET A O 1
ATOM 671 N N . PHE A 1 94 ? -1.767 -7.742 17.579 1.00 86.44 94 PHE A N 1
ATOM 672 C CA . PHE A 1 94 ? -3.196 -7.406 17.574 1.00 86.44 94 PHE A CA 1
ATOM 673 C C . PHE A 1 94 ? -4.092 -8.462 16.913 1.00 86.44 94 PHE A C 1
ATOM 675 O O . PHE A 1 94 ? -5.295 -8.246 16.821 1.00 86.44 94 PHE A O 1
ATOM 682 N N . GLY A 1 95 ? -3.547 -9.606 16.484 1.00 84.44 95 GLY A N 1
ATOM 683 C CA . GLY A 1 95 ? -4.327 -10.660 15.823 1.00 84.44 95 GLY A CA 1
ATOM 684 C C . GLY A 1 95 ? -4.824 -10.262 14.429 1.00 84.44 95 GLY A C 1
ATOM 685 O O . GLY A 1 95 ? -5.873 -10.724 13.987 1.00 84.44 95 GLY A O 1
ATOM 686 N N . LEU A 1 96 ? -4.101 -9.361 13.762 1.00 85.31 96 LEU A N 1
ATOM 687 C CA . LEU A 1 96 ? -4.467 -8.810 12.456 1.00 85.31 96 LEU A CA 1
ATOM 688 C C . LEU A 1 96 ? -4.237 -9.823 11.326 1.00 85.31 96 LEU A C 1
ATOM 690 O O . LEU A 1 96 ? -3.551 -10.833 11.489 1.00 85.31 96 LEU A O 1
ATOM 694 N N . GLN A 1 97 ? -4.830 -9.547 10.165 1.00 80.31 97 GLN A N 1
ATOM 695 C CA . GLN A 1 97 ? -4.819 -10.433 8.995 1.00 80.31 97 GLN A CA 1
ATOM 696 C C . GLN A 1 97 ? -4.075 -9.803 7.813 1.00 80.31 97 GLN A C 1
ATOM 698 O O . GLN A 1 97 ? -4.461 -9.971 6.651 1.00 80.31 97 GLN A O 1
ATOM 703 N N . PHE A 1 98 ? -2.993 -9.068 8.081 1.00 81.00 98 PHE A N 1
ATOM 704 C CA . PHE A 1 98 ? -2.155 -8.539 7.011 1.00 81.00 98 PHE A CA 1
ATOM 705 C C . PHE A 1 98 ? -1.423 -9.666 6.281 1.00 81.00 98 PHE A C 1
ATOM 707 O O . PHE A 1 98 ? -0.999 -10.656 6.881 1.00 81.00 98 PHE A O 1
ATOM 714 N N . ALA A 1 99 ? -1.249 -9.513 4.968 1.00 71.19 99 ALA A N 1
ATOM 715 C CA . ALA A 1 99 ? -0.562 -10.505 4.153 1.00 71.19 99 ALA A CA 1
ATOM 716 C C . ALA A 1 99 ? 0.934 -10.563 4.509 1.00 71.19 99 ALA A C 1
ATOM 718 O O . ALA A 1 99 ? 1.684 -9.629 4.231 1.00 71.19 99 ALA A O 1
ATOM 719 N N . THR A 1 100 ? 1.386 -11.682 5.075 1.00 60.75 100 THR A N 1
ATOM 720 C CA . THR A 1 100 ? 2.797 -11.926 5.402 1.00 60.75 100 THR A CA 1
ATOM 721 C C . THR A 1 100 ? 3.512 -12.612 4.230 1.00 60.75 100 THR A C 1
ATOM 723 O O . THR A 1 100 ? 3.027 -13.587 3.656 1.00 60.75 100 THR A O 1
ATOM 726 N N . GLY A 1 101 ? 4.665 -12.075 3.816 1.00 55.53 101 GLY A N 1
ATOM 727 C CA . GLY A 1 101 ? 5.496 -12.637 2.742 1.00 55.53 101 GLY A CA 1
ATOM 728 C C . GLY A 1 101 ? 6.140 -11.565 1.860 1.00 55.53 101 GLY A C 1
ATOM 729 O O . GLY A 1 101 ? 5.488 -10.598 1.467 1.00 55.53 101 GLY A O 1
ATOM 730 N N . GLY A 1 102 ? 7.422 -11.751 1.519 1.00 46.84 102 GLY A N 1
ATOM 731 C CA . GLY A 1 102 ? 8.311 -10.748 0.901 1.00 46.84 102 GLY A CA 1
ATOM 732 C C . GLY A 1 102 ? 7.916 -10.179 -0.472 1.00 46.84 102 GLY A C 1
ATOM 733 O O . GLY A 1 102 ? 8.695 -9.429 -1.052 1.00 46.84 102 GLY A O 1
ATOM 734 N N . GLY A 1 103 ? 6.729 -10.495 -0.998 1.00 43.03 103 GLY A N 1
ATOM 735 C CA . GLY A 1 103 ? 6.261 -10.024 -2.305 1.00 43.03 103 GLY A CA 1
ATOM 736 C C . GLY A 1 103 ? 4.773 -9.669 -2.411 1.00 43.03 103 GLY A C 1
ATOM 737 O O . GLY A 1 103 ? 4.317 -9.431 -3.528 1.00 43.03 103 GLY A O 1
ATOM 738 N N . ARG A 1 104 ? 3.995 -9.652 -1.311 1.00 41.34 104 ARG A N 1
ATOM 739 C CA . ARG A 1 104 ? 2.523 -9.474 -1.378 1.00 41.34 104 ARG A CA 1
ATOM 740 C C . ARG A 1 104 ? 1.947 -8.206 -0.743 1.00 41.34 104 ARG A C 1
ATOM 742 O O . ARG A 1 104 ? 0.834 -7.841 -1.113 1.00 41.34 104 ARG A O 1
ATOM 749 N N . ALA A 1 105 ? 2.679 -7.497 0.112 1.00 49.66 105 ALA A N 1
ATOM 750 C CA . ALA A 1 105 ? 2.255 -6.180 0.598 1.00 49.66 105 ALA A CA 1
ATOM 751 C C . ALA A 1 105 ? 2.586 -5.111 -0.465 1.00 49.66 105 ALA A C 1
ATOM 753 O O . ALA A 1 105 ? 3.585 -4.404 -0.378 1.00 49.66 105 ALA A O 1
ATOM 754 N N . ARG A 1 106 ? 1.809 -5.078 -1.555 1.00 57.00 106 ARG A N 1
ATOM 755 C CA . ARG A 1 106 ? 1.856 -3.977 -2.530 1.00 57.00 106 ARG A CA 1
ATOM 756 C C . ARG A 1 106 ? 0.912 -2.889 -2.037 1.00 57.00 106 ARG A C 1
ATOM 758 O O . ARG A 1 106 ? -0.299 -3.068 -2.201 1.00 57.00 106 ARG A O 1
ATOM 765 N N . GLY A 1 107 ? 1.454 -1.816 -1.467 1.00 66.62 107 GLY A N 1
ATOM 766 C CA . GLY A 1 107 ? 0.667 -0.704 -0.944 1.00 66.62 107 GLY A CA 1
ATOM 767 C C . GLY A 1 107 ? 0.418 -0.699 0.560 1.00 66.62 107 GLY A C 1
ATOM 768 O O . GLY A 1 107 ? 0.594 -1.715 1.231 1.00 66.62 107 GLY A O 1
ATOM 769 N N . ASP A 1 108 ? -0.038 0.452 1.057 1.00 74.75 108 ASP A N 1
ATOM 770 C CA . ASP A 1 108 ? -0.427 0.637 2.456 1.00 74.75 108 ASP A CA 1
ATOM 771 C C . ASP A 1 108 ? -1.817 0.025 2.691 1.00 74.75 108 ASP A C 1
ATOM 773 O O . ASP A 1 108 ? -2.740 0.253 1.904 1.00 74.75 108 ASP A O 1
ATOM 777 N N . VAL A 1 109 ? -1.983 -0.757 3.756 1.00 81.94 109 VAL A N 1
ATOM 778 C CA . VAL A 1 109 ? -3.215 -1.497 4.069 1.00 81.94 109 VAL A CA 1
ATOM 779 C C . VAL A 1 109 ? -3.737 -1.077 5.438 1.00 81.94 109 VAL A C 1
ATOM 781 O O . VAL A 1 109 ? -2.969 -1.017 6.393 1.00 81.94 109 VAL A O 1
ATOM 784 N N . LEU A 1 110 ? -5.043 -0.824 5.557 1.00 85.88 110 LEU A N 1
ATOM 785 C CA . LEU A 1 110 ? -5.700 -0.597 6.844 1.00 85.88 110 LEU A CA 1
ATOM 786 C C . LEU A 1 110 ? -6.494 -1.805 7.269 1.00 85.88 110 LEU A C 1
ATOM 788 O O . LEU A 1 110 ? -7.141 -2.450 6.449 1.00 85.88 110 LEU A O 1
ATOM 792 N N . GLN A 1 111 ? -6.548 -2.012 8.572 1.00 87.88 111 GLN A N 1
ATOM 793 C CA . GLN A 1 111 ? -7.508 -2.900 9.193 1.00 87.88 111 GLN A CA 1
ATOM 794 C C . GLN A 1 111 ? -8.062 -2.228 10.447 1.00 87.88 111 GLN A C 1
ATOM 796 O O . GLN A 1 111 ? -7.305 -1.677 11.247 1.00 87.88 111 GLN A O 1
ATOM 801 N N . LEU A 1 112 ? -9.386 -2.242 10.588 1.00 88.81 112 LEU A N 1
ATOM 802 C CA . LEU A 1 112 ? -10.073 -1.738 11.771 1.00 88.81 112 LEU A CA 1
ATOM 803 C C . LEU A 1 112 ? -10.368 -2.907 12.711 1.00 88.81 112 LEU A C 1
ATOM 805 O O . LEU A 1 112 ? -10.837 -3.957 12.274 1.00 88.81 112 LEU A O 1
ATOM 809 N N . VAL A 1 113 ? -10.114 -2.705 13.997 1.00 89.56 113 VAL A N 1
ATOM 810 C CA . VAL A 1 113 ? -10.428 -3.648 15.068 1.00 89.56 113 VAL A CA 1
ATOM 811 C C . VAL A 1 113 ? -11.249 -2.928 16.123 1.00 89.56 113 VAL A C 1
ATOM 813 O O . VAL A 1 113 ? -10.890 -1.836 16.563 1.00 89.56 113 VAL A O 1
ATOM 816 N N . GLU A 1 114 ? -12.354 -3.541 16.530 1.00 88.88 114 GLU A N 1
ATOM 817 C CA . GLU A 1 114 ? -13.149 -3.070 17.658 1.00 88.88 114 GLU A CA 1
ATOM 818 C C . GLU A 1 114 ? -12.430 -3.389 18.972 1.00 88.88 114 GLU A C 1
ATOM 820 O O . GLU A 1 114 ? -11.971 -4.513 19.201 1.00 88.88 114 GLU A O 1
ATOM 825 N N . VAL A 1 115 ? -12.300 -2.385 19.837 1.00 87.12 115 VAL A N 1
ATOM 826 C CA . VAL A 1 115 ? -11.707 -2.568 21.160 1.00 87.12 115 VAL A CA 1
ATOM 827 C C . VAL A 1 115 ? -12.780 -3.139 22.077 1.00 87.12 115 VAL A C 1
ATOM 829 O O . VAL A 1 115 ? -13.832 -2.532 22.260 1.00 87.12 115 VAL A O 1
ATOM 832 N N . ALA A 1 116 ? -12.510 -4.294 22.687 1.00 86.44 116 ALA A N 1
ATOM 833 C CA . ALA A 1 116 ? -13.462 -4.923 23.597 1.00 86.44 116 ALA A CA 1
ATOM 834 C C . ALA A 1 116 ? -13.885 -3.960 24.726 1.00 86.44 116 ALA A C 1
ATOM 836 O O . ALA A 1 116 ? -13.048 -3.255 25.294 1.00 86.44 116 ALA A O 1
ATOM 837 N N . GLU A 1 117 ? -15.173 -3.972 25.089 1.00 83.19 117 GLU A N 1
ATOM 838 C CA . GLU A 1 117 ? -15.786 -3.041 26.053 1.00 83.19 117 GLU A CA 1
ATOM 839 C C . GLU A 1 117 ? -14.969 -2.722 27.320 1.00 83.19 117 GLU A C 1
ATOM 841 O O . GLU A 1 117 ? -14.840 -1.535 27.639 1.00 83.19 117 GLU A O 1
ATOM 846 N N . PRO A 1 118 ? -14.395 -3.699 28.056 1.00 82.94 118 PRO A N 1
ATOM 847 C CA . PRO A 1 118 ? -13.615 -3.382 29.252 1.00 82.94 118 PRO A CA 1
ATOM 848 C C . PRO A 1 118 ? -12.373 -2.540 28.931 1.00 82.94 118 PRO A C 1
ATOM 850 O O . PRO A 1 118 ? -12.047 -1.619 29.675 1.00 82.94 118 PRO A O 1
ATOM 853 N N . PHE A 1 119 ? -11.722 -2.800 27.795 1.00 82.50 119 PHE A N 1
ATOM 854 C CA . PHE A 1 119 ? -10.564 -2.036 27.336 1.00 82.50 119 PHE A CA 1
ATOM 855 C C . PHE A 1 119 ? -10.965 -0.683 26.745 1.00 82.50 119 PHE A C 1
ATOM 857 O O . PHE A 1 119 ? -10.231 0.283 26.919 1.00 82.50 119 PHE A O 1
ATOM 864 N N . SER A 1 120 ? -12.128 -0.573 26.095 1.00 84.44 120 SER A N 1
ATOM 865 C CA . SER A 1 120 ? -12.603 0.710 25.553 1.00 84.44 120 SER A CA 1
ATOM 866 C C . SER A 1 120 ? -12.897 1.735 26.655 1.00 84.44 120 SER A C 1
ATOM 868 O O . SER A 1 120 ? -12.590 2.926 26.512 1.00 84.44 120 SER A O 1
ATOM 870 N N . ARG A 1 121 ? -13.455 1.286 27.787 1.00 81.31 121 ARG A N 1
ATOM 871 C CA . ARG A 1 121 ? -13.730 2.153 28.945 1.00 81.31 121 ARG A CA 1
ATOM 872 C C . ARG A 1 121 ? -12.449 2.647 29.613 1.00 81.31 121 ARG A C 1
ATOM 874 O O . ARG A 1 121 ? -12.384 3.808 29.995 1.00 81.31 121 ARG A O 1
ATOM 881 N N . ASP A 1 122 ? -11.459 1.771 29.711 1.00 82.38 122 ASP A N 1
ATOM 882 C CA . ASP A 1 122 ? -10.182 2.023 30.376 1.00 82.38 122 ASP A CA 1
ATOM 883 C C . ASP A 1 122 ? -9.214 2.851 29.510 1.00 82.38 122 ASP A C 1
ATOM 885 O O . ASP A 1 122 ? -8.697 3.875 29.943 1.00 82.38 122 ASP A O 1
ATOM 889 N N . LEU A 1 123 ? -9.034 2.477 28.239 1.00 80.94 123 LEU A N 1
ATOM 890 C CA . LEU A 1 123 ? -8.144 3.180 27.305 1.00 80.94 123 LEU A CA 1
ATOM 891 C C . LEU A 1 123 ? -8.770 4.452 26.728 1.00 80.94 123 LEU A C 1
ATOM 893 O O . LEU A 1 123 ? -8.070 5.336 26.239 1.00 80.94 123 LEU A O 1
ATOM 897 N N . GLY A 1 124 ? -10.098 4.539 26.740 1.00 81.06 124 GLY A N 1
ATOM 898 C CA . GLY A 1 124 ? -10.822 5.654 26.152 1.00 81.06 124 GLY A CA 1
ATOM 899 C C . GLY A 1 124 ? -10.851 5.645 24.620 1.00 81.06 124 GLY A C 1
ATOM 900 O O . GLY A 1 124 ? -11.019 6.711 24.025 1.00 81.06 124 GLY A O 1
ATOM 901 N N . TRP A 1 125 ? -10.704 4.473 23.998 1.00 85.88 125 TRP A N 1
ATOM 902 C CA . TRP A 1 125 ? -10.727 4.260 22.547 1.00 85.88 125 TRP A CA 1
ATOM 903 C C . TRP A 1 125 ? -11.706 3.144 22.190 1.00 85.88 125 TRP A C 1
ATOM 905 O O . TRP A 1 125 ? -11.676 2.082 22.801 1.00 85.88 125 TRP A O 1
ATOM 915 N N . ASP A 1 126 ? -12.550 3.366 21.186 1.00 87.25 126 ASP A N 1
ATOM 916 C CA . ASP A 1 126 ? -13.577 2.404 20.766 1.00 87.25 126 ASP A CA 1
ATOM 917 C C . ASP A 1 126 ? -13.078 1.504 19.630 1.00 87.25 126 ASP A C 1
ATOM 919 O O . ASP A 1 126 ? -13.433 0.331 19.547 1.00 87.25 126 ASP A O 1
ATOM 923 N N . PHE A 1 127 ? -12.204 2.037 18.775 1.00 89.50 127 PHE A N 1
ATOM 924 C CA . PHE A 1 127 ? -11.645 1.315 17.637 1.00 89.50 127 PHE A CA 1
ATOM 925 C C . PHE A 1 127 ? -10.142 1.557 17.504 1.00 89.50 127 PHE A C 1
ATOM 927 O O . PHE A 1 127 ? -9.656 2.661 17.755 1.00 89.50 127 PHE A O 1
ATOM 934 N N . LEU A 1 128 ? -9.425 0.535 17.039 1.00 90.06 128 LEU A N 1
ATOM 935 C CA . LEU A 1 128 ? -8.037 0.598 16.594 1.00 90.06 128 LEU A CA 1
ATOM 936 C C . LEU A 1 128 ? -7.992 0.467 15.068 1.00 90.06 128 LEU A C 1
ATOM 938 O O . LEU A 1 128 ? -8.404 -0.546 14.512 1.00 90.06 128 LEU A O 1
ATOM 942 N N . LEU A 1 129 ? -7.450 1.470 14.391 1.00 91.12 129 LEU A N 1
ATOM 943 C CA . LEU A 1 129 ? -7.131 1.447 12.970 1.00 91.12 129 LEU A CA 1
ATOM 944 C C . LEU A 1 129 ? -5.630 1.219 12.801 1.00 91.12 129 LEU A C 1
ATOM 946 O O . LEU A 1 129 ? -4.821 2.122 13.022 1.00 91.12 129 LEU A O 1
ATOM 950 N N . ALA A 1 130 ? -5.257 0.005 12.415 1.00 91.38 130 ALA A N 1
ATOM 951 C CA . ALA A 1 130 ? -3.877 -0.340 12.112 1.00 91.38 130 ALA A CA 1
ATOM 952 C C . ALA A 1 130 ? -3.577 -0.053 10.637 1.00 91.38 130 ALA A C 1
ATOM 954 O O . ALA A 1 130 ? -4.332 -0.486 9.768 1.00 91.38 130 ALA A O 1
ATOM 955 N N . ILE A 1 131 ? -2.479 0.651 10.360 1.00 90.12 131 ILE A N 1
ATOM 956 C CA . ILE A 1 131 ? -1.978 0.966 9.018 1.00 90.12 131 ILE A CA 1
ATOM 957 C C . ILE A 1 131 ? -0.632 0.257 8.827 1.00 90.12 131 ILE A C 1
ATOM 959 O O . ILE A 1 131 ? 0.387 0.667 9.388 1.00 90.12 131 ILE A O 1
ATOM 963 N N . ASP A 1 132 ? -0.615 -0.795 8.018 1.00 87.56 132 ASP A N 1
ATOM 964 C CA . ASP A 1 132 ? 0.620 -1.447 7.582 1.00 87.56 132 ASP A CA 1
ATOM 965 C C . ASP A 1 132 ? 1.105 -0.785 6.291 1.00 87.56 132 ASP A C 1
ATOM 967 O O . ASP A 1 132 ? 0.422 -0.855 5.268 1.00 87.56 132 ASP A O 1
ATOM 971 N N . SER A 1 133 ? 2.252 -0.102 6.340 1.00 83.25 133 SER A N 1
ATOM 972 C CA . SER A 1 133 ? 2.807 0.548 5.150 1.00 83.25 133 SER A CA 1
ATOM 973 C C . SER A 1 133 ? 3.669 -0.395 4.321 1.00 83.25 133 SER A C 1
ATOM 975 O O . SER A 1 133 ? 4.385 -1.268 4.839 1.00 83.25 133 SER A O 1
ATOM 977 N N . GLU A 1 134 ? 3.679 -0.170 3.009 1.00 79.19 134 GLU A N 1
ATOM 978 C CA . GLU A 1 134 ? 4.675 -0.808 2.161 1.00 79.19 134 GLU A CA 1
ATOM 979 C C . GLU A 1 134 ? 6.082 -0.372 2.597 1.00 79.19 134 GLU A C 1
ATOM 981 O O . GLU A 1 134 ? 6.325 0.777 2.962 1.00 79.19 134 GLU A O 1
ATOM 986 N N . GLY A 1 135 ? 7.048 -1.296 2.556 1.00 72.56 135 GLY A N 1
ATOM 987 C CA . GLY A 1 135 ? 8.405 -0.932 2.942 1.00 72.56 135 GLY A CA 1
ATOM 988 C C . GLY A 1 135 ? 9.000 0.158 2.045 1.00 72.56 135 GLY A C 1
ATOM 989 O O . GLY A 1 135 ? 8.957 0.058 0.814 1.00 72.56 135 GLY A O 1
ATOM 990 N N . LEU A 1 136 ? 9.589 1.157 2.694 1.00 72.25 136 LEU A N 1
ATOM 991 C CA . LEU A 1 136 ? 10.227 2.315 2.071 1.00 72.25 136 LEU A CA 1
ATOM 992 C C . LEU A 1 136 ? 11.627 1.950 1.554 1.00 72.25 136 LEU A C 1
ATOM 994 O O . LEU A 1 136 ? 12.241 0.980 2.022 1.00 72.25 136 LEU A O 1
ATOM 998 N N . ALA A 1 137 ? 12.145 2.717 0.595 1.00 64.88 137 ALA A N 1
ATOM 999 C CA . ALA A 1 137 ? 13.523 2.581 0.146 1.00 64.88 137 ALA A CA 1
ATOM 1000 C C . ALA A 1 137 ? 14.496 2.922 1.290 1.00 64.88 137 ALA A C 1
ATOM 1002 O O . ALA A 1 137 ? 14.466 4.013 1.862 1.00 64.88 137 ALA A O 1
ATOM 1003 N N . GLY A 1 138 ? 15.351 1.958 1.641 1.00 57.12 138 GLY A N 1
ATOM 1004 C CA . GLY A 1 138 ? 16.413 2.145 2.626 1.00 57.12 138 GLY A CA 1
ATOM 1005 C C . GLY A 1 138 ? 17.564 2.993 2.083 1.00 57.12 138 GLY A C 1
ATOM 1006 O O . GLY A 1 138 ? 17.728 3.162 0.871 1.00 57.12 138 GLY A O 1
ATOM 1007 N N . ARG A 1 139 ? 18.385 3.504 3.000 1.00 46.09 139 ARG A N 1
ATOM 1008 C CA . ARG A 1 139 ? 19.615 4.238 2.691 1.00 46.09 139 ARG A CA 1
ATOM 1009 C C . ARG A 1 139 ? 20.583 3.283 1.966 1.00 46.09 139 ARG A C 1
ATOM 1011 O O . ARG A 1 139 ? 20.874 2.213 2.478 1.00 46.09 139 ARG A O 1
ATOM 1018 N N . GLY A 1 140 ? 21.024 3.622 0.751 1.00 41.84 140 GLY A N 1
ATOM 1019 C CA . GLY A 1 140 ? 21.965 2.791 -0.023 1.00 41.84 140 GLY A CA 1
ATOM 1020 C C . GLY A 1 140 ? 21.346 1.792 -1.009 1.00 41.84 140 GLY A C 1
ATOM 1021 O O . GLY A 1 140 ? 22.075 1.033 -1.645 1.00 41.84 140 GLY A O 1
ATOM 1022 N N . ARG A 1 141 ? 20.021 1.793 -1.213 1.00 42.31 141 ARG A N 1
ATOM 1023 C CA . ARG A 1 141 ? 19.449 1.095 -2.373 1.00 42.31 141 ARG A CA 1
ATOM 1024 C C . ARG A 1 141 ? 19.765 1.907 -3.629 1.00 42.31 141 ARG A C 1
ATOM 1026 O O . ARG A 1 141 ? 19.412 3.081 -3.685 1.00 42.31 141 ARG A O 1
ATOM 1033 N N . ALA A 1 142 ? 20.423 1.278 -4.605 1.00 34.88 142 ALA A N 1
ATOM 1034 C CA . ALA A 1 142 ? 20.715 1.881 -5.900 1.00 34.88 142 ALA A CA 1
ATOM 1035 C C . ALA A 1 142 ? 19.448 2.548 -6.448 1.00 34.88 142 ALA A C 1
ATOM 1037 O O . ALA A 1 142 ? 18.426 1.882 -6.655 1.00 34.88 142 ALA A O 1
ATOM 1038 N N . ALA A 1 143 ? 19.513 3.868 -6.630 1.00 36.75 143 ALA A N 1
ATOM 1039 C CA . ALA A 1 143 ? 18.508 4.594 -7.378 1.00 36.75 143 ALA A CA 1
ATOM 1040 C C . ALA A 1 143 ? 18.302 3.875 -8.725 1.00 36.75 143 ALA A C 1
ATOM 1042 O O . ALA A 1 143 ? 19.276 3.363 -9.292 1.00 36.75 143 ALA A O 1
ATOM 1043 N N . PRO A 1 144 ? 17.069 3.805 -9.256 1.00 37.22 144 PRO A N 1
ATOM 1044 C CA . PRO A 1 144 ? 16.887 3.391 -10.641 1.00 37.22 144 PRO A CA 1
ATOM 1045 C C . PRO A 1 144 ? 17.822 4.241 -11.510 1.00 37.22 144 PRO A C 1
ATOM 1047 O O . PRO A 1 144 ? 17.905 5.453 -11.312 1.00 37.22 144 PRO A O 1
ATOM 1050 N N . GLU A 1 145 ? 18.584 3.580 -12.385 1.00 33.31 145 GLU A N 1
ATOM 1051 C CA . GLU A 1 145 ? 19.734 4.139 -13.104 1.00 33.31 145 GLU A CA 1
ATOM 1052 C C . GLU A 1 145 ? 19.540 5.615 -13.503 1.00 33.31 145 GLU A C 1
ATOM 1054 O O . GLU A 1 145 ? 18.761 5.943 -14.403 1.00 33.31 145 GLU A O 1
ATOM 1059 N N . GLY A 1 146 ? 20.269 6.510 -12.824 1.00 40.94 146 GLY A N 1
ATOM 1060 C CA . GLY A 1 146 ? 20.337 7.935 -13.160 1.00 40.94 146 GLY A CA 1
ATOM 1061 C C . GLY A 1 146 ? 19.774 8.937 -12.143 1.00 40.94 146 GLY A C 1
ATOM 1062 O O . GLY A 1 146 ? 19.648 10.104 -12.514 1.00 40.94 146 GLY A O 1
ATOM 1063 N N . GLY A 1 147 ? 19.445 8.536 -10.910 1.00 36.47 147 GLY A N 1
ATOM 1064 C CA . GLY A 1 147 ? 19.246 9.468 -9.787 1.00 36.47 147 GLY A CA 1
ATOM 1065 C C . GLY A 1 147 ? 20.568 9.813 -9.092 1.00 36.47 147 GLY A C 1
ATOM 1066 O O . GLY A 1 147 ? 21.425 8.942 -8.954 1.00 36.47 147 GLY A O 1
ATOM 1067 N N . GLU A 1 148 ? 20.750 11.070 -8.676 1.00 36.41 148 GLU A N 1
ATOM 1068 C CA . GLU A 1 148 ? 21.892 11.467 -7.842 1.00 36.41 148 GLU A CA 1
ATOM 1069 C C . GLU A 1 148 ? 21.848 10.737 -6.489 1.00 36.41 148 GLU A C 1
ATOM 1071 O O . GLU A 1 148 ? 20.780 10.448 -5.942 1.00 36.41 148 GLU A O 1
ATOM 1076 N N . GLU A 1 149 ? 23.025 10.421 -5.953 1.00 33.75 149 GLU A N 1
ATOM 1077 C CA . GLU A 1 149 ? 23.214 9.708 -4.692 1.00 33.75 149 GLU A CA 1
ATOM 1078 C C . GLU A 1 149 ? 22.695 10.573 -3.525 1.00 33.75 149 GLU A C 1
ATOM 1080 O O . GLU A 1 149 ? 23.390 11.445 -3.010 1.00 33.75 149 GLU A O 1
ATOM 1085 N N . GLY A 1 150 ? 21.424 10.389 -3.152 1.00 46.88 150 GLY A N 1
ATOM 1086 C CA . GLY A 1 150 ? 20.764 11.164 -2.094 1.00 46.88 150 GLY A CA 1
ATOM 1087 C C . GLY A 1 150 ? 19.373 11.703 -2.431 1.00 46.88 150 GLY A C 1
ATOM 1088 O O . GLY A 1 150 ? 18.730 12.257 -1.534 1.00 46.88 150 GLY A O 1
ATOM 1089 N N . ASP A 1 151 ? 18.879 11.535 -3.663 1.00 49.69 151 ASP A N 1
ATOM 1090 C CA . ASP A 1 151 ? 17.513 11.948 -3.995 1.00 49.69 151 ASP A CA 1
ATOM 1091 C C . ASP A 1 151 ? 16.493 10.982 -3.367 1.00 49.69 151 ASP A C 1
ATOM 1093 O O . ASP A 1 151 ? 16.438 9.790 -3.678 1.00 49.69 151 ASP A O 1
ATOM 1097 N N . VAL A 1 152 ? 15.729 11.487 -2.398 1.00 63.34 152 VAL A N 1
ATOM 1098 C CA . VAL A 1 152 ? 14.712 10.710 -1.681 1.00 63.34 152 VAL A CA 1
ATOM 1099 C C . VAL A 1 152 ? 13.471 10.663 -2.556 1.00 63.34 152 VAL A C 1
ATOM 1101 O O . VAL A 1 152 ? 12.915 11.718 -2.852 1.00 63.34 152 VAL A O 1
ATOM 1104 N N . ASP A 1 153 ? 13.006 9.462 -2.909 1.00 71.69 153 ASP A N 1
ATOM 1105 C CA . ASP A 1 153 ? 11.792 9.297 -3.713 1.00 71.69 153 ASP A CA 1
ATOM 1106 C C . ASP A 1 153 ? 10.627 10.072 -3.075 1.00 71.69 153 ASP A C 1
ATOM 1108 O O . ASP A 1 153 ? 10.166 9.763 -1.970 1.00 71.69 153 ASP A O 1
ATOM 1112 N N . GLU A 1 154 ? 10.147 11.111 -3.763 1.00 75.12 154 GLU A N 1
ATOM 1113 C CA . GLU A 1 154 ? 9.040 11.936 -3.285 1.00 75.12 154 GLU A CA 1
ATOM 1114 C C . GLU A 1 154 ? 7.775 11.108 -3.041 1.00 75.12 154 GLU A C 1
ATOM 1116 O O . GLU A 1 154 ? 6.960 11.491 -2.197 1.00 75.12 154 GLU A O 1
ATOM 1121 N N . ARG A 1 155 ? 7.628 9.956 -3.711 1.00 73.69 155 ARG A N 1
ATOM 1122 C CA . ARG A 1 155 ? 6.542 8.998 -3.469 1.00 73.69 155 ARG A CA 1
ATOM 1123 C C . ARG A 1 155 ? 6.664 8.359 -2.092 1.00 73.69 155 ARG A C 1
ATOM 1125 O O . ARG A 1 155 ? 5.679 8.306 -1.360 1.00 73.69 155 ARG A O 1
ATOM 1132 N N . ASP A 1 156 ? 7.863 7.939 -1.702 1.00 78.25 156 ASP A N 1
ATOM 1133 C CA . ASP A 1 156 ? 8.134 7.399 -0.366 1.00 78.25 156 ASP A CA 1
ATOM 1134 C C . ASP A 1 156 ? 7.895 8.456 0.711 1.00 78.25 156 ASP A C 1
ATOM 1136 O O . ASP A 1 156 ? 7.274 8.168 1.735 1.00 78.25 156 ASP A O 1
ATOM 1140 N N . VAL A 1 157 ? 8.304 9.704 0.459 1.00 80.75 157 VAL A N 1
ATOM 1141 C CA . VAL A 1 157 ? 8.023 10.822 1.371 1.00 80.75 157 VAL A CA 1
ATOM 1142 C C . VAL A 1 157 ? 6.523 11.082 1.465 1.00 80.75 157 VAL A C 1
ATOM 1144 O O . VAL A 1 157 ? 6.019 11.292 2.565 1.00 80.75 157 VAL A O 1
ATOM 1147 N N . ALA A 1 158 ? 5.796 11.080 0.347 1.00 79.12 158 ALA A N 1
ATOM 1148 C CA . ALA A 1 158 ? 4.352 11.299 0.314 1.00 79.12 158 ALA A CA 1
ATOM 1149 C C . ALA A 1 158 ? 3.607 10.224 1.117 1.00 79.12 158 ALA A C 1
ATOM 1151 O O . ALA A 1 158 ? 2.782 10.568 1.965 1.00 79.12 158 ALA A O 1
ATOM 1152 N N . ARG A 1 159 ? 3.943 8.945 0.904 1.00 80.25 159 ARG A N 1
ATOM 1153 C CA . ARG A 1 159 ? 3.374 7.804 1.642 1.00 80.25 159 ARG A CA 1
ATOM 1154 C C . ARG A 1 159 ? 3.671 7.885 3.131 1.00 80.25 159 ARG A C 1
ATOM 1156 O O . ARG A 1 159 ? 2.750 7.844 3.942 1.00 80.25 159 ARG A O 1
ATOM 1163 N N . ALA A 1 160 ? 4.936 8.110 3.490 1.00 86.00 160 ALA A N 1
ATOM 1164 C CA . ALA A 1 160 ? 5.325 8.302 4.881 1.00 86.00 160 ALA A CA 1
ATOM 1165 C C . ALA A 1 160 ? 4.596 9.504 5.506 1.00 86.00 160 ALA A C 1
ATOM 1167 O O . ALA A 1 160 ? 4.115 9.408 6.628 1.00 86.00 160 ALA A O 1
ATOM 1168 N N . THR A 1 161 ? 4.440 10.614 4.777 1.00 86.12 161 THR A N 1
ATOM 1169 C CA . THR A 1 161 ? 3.710 11.800 5.262 1.00 86.12 161 THR A CA 1
ATOM 1170 C C . THR A 1 161 ? 2.239 11.480 5.522 1.00 86.12 161 THR A C 1
ATOM 1172 O O . THR A 1 161 ? 1.711 11.902 6.546 1.00 86.12 161 THR A O 1
ATOM 1175 N N . LEU A 1 162 ? 1.583 10.705 4.651 1.00 84.62 162 LEU A N 1
ATOM 1176 C CA . LEU A 1 162 ? 0.197 10.282 4.860 1.00 84.62 162 LEU A CA 1
ATOM 1177 C C . LEU A 1 162 ? 0.062 9.354 6.072 1.00 84.62 162 LEU A C 1
ATOM 1179 O O . LEU A 1 162 ? -0.790 9.592 6.925 1.00 84.62 162 LEU A O 1
ATOM 1183 N N . ALA A 1 163 ? 0.910 8.331 6.173 1.00 88.25 163 ALA A N 1
ATOM 1184 C CA . ALA A 1 163 ? 0.880 7.380 7.281 1.00 88.25 163 ALA A CA 1
ATOM 1185 C C . ALA A 1 163 ? 1.139 8.069 8.632 1.00 88.25 163 ALA A C 1
ATOM 1187 O O . ALA A 1 163 ? 0.358 7.891 9.567 1.00 88.25 163 ALA A O 1
ATOM 1188 N N . VAL A 1 164 ? 2.171 8.919 8.724 1.00 87.75 164 VAL A N 1
ATOM 1189 C CA . VAL A 1 164 ? 2.463 9.718 9.930 1.00 87.75 164 VAL A CA 1
ATOM 1190 C C . VAL A 1 164 ? 1.321 10.697 10.216 1.00 87.75 164 VAL A C 1
ATOM 1192 O O . VAL A 1 164 ? 0.910 10.837 11.364 1.00 87.75 164 VAL A O 1
ATOM 1195 N N . GLY A 1 165 ? 0.766 11.344 9.187 1.00 85.31 165 GLY A N 1
ATOM 1196 C CA . GLY A 1 165 ? -0.311 12.323 9.340 1.00 85.31 165 GLY A CA 1
ATOM 1197 C C . GLY A 1 165 ? -1.643 11.741 9.813 1.00 85.31 165 GLY A C 1
ATOM 1198 O O . GLY A 1 165 ? -2.402 12.430 10.489 1.00 85.31 165 GLY A O 1
ATOM 1199 N N . LEU A 1 166 ? -1.910 10.475 9.493 1.00 86.19 166 LEU A N 1
ATOM 1200 C CA . LEU A 1 166 ? -3.078 9.733 9.970 1.00 86.19 166 LEU A CA 1
ATOM 1201 C C . LEU A 1 166 ? -2.897 9.175 11.386 1.00 86.19 166 LEU A C 1
ATOM 1203 O O . LEU A 1 166 ? -3.880 8.859 12.044 1.00 86.19 166 LEU A O 1
ATOM 1207 N N . SER A 1 167 ? -1.662 9.002 11.848 1.00 88.62 167 SER A N 1
ATOM 1208 C CA . SER A 1 167 ? -1.384 8.195 13.036 1.00 88.62 167 SER A CA 1
ATOM 1209 C C . SER A 1 167 ? -1.353 9.001 14.322 1.00 88.62 167 SER A C 1
ATOM 1211 O O . SER A 1 167 ? -0.955 10.162 14.328 1.00 88.62 167 SER A O 1
ATOM 1213 N N . HIS A 1 168 ? -1.710 8.339 15.419 1.00 86.62 168 HIS A N 1
ATOM 1214 C CA . HIS A 1 168 ? -1.432 8.789 16.785 1.00 86.62 168 HIS A CA 1
ATOM 1215 C C . HIS A 1 168 ? -0.114 8.189 17.280 1.00 86.62 168 HIS A C 1
ATOM 1217 O O . HIS A 1 168 ? 0.684 8.864 17.927 1.00 86.62 168 HIS A O 1
ATOM 1223 N N . VAL A 1 169 ? 0.134 6.926 16.917 1.00 87.94 169 VAL A N 1
ATOM 1224 C CA . VAL A 1 169 ? 1.371 6.205 17.213 1.00 87.94 169 VAL A CA 1
ATOM 1225 C C . VAL A 1 169 ? 1.973 5.675 15.915 1.00 87.94 169 VAL A C 1
ATOM 1227 O O . VAL A 1 169 ? 1.271 5.096 15.085 1.00 87.94 169 VAL A O 1
ATOM 1230 N N . VAL A 1 170 ? 3.275 5.870 15.739 1.00 89.81 170 VAL A N 1
ATOM 1231 C CA . VAL A 1 170 ? 4.052 5.400 14.591 1.00 89.81 170 VAL A CA 1
ATOM 1232 C C . VAL A 1 170 ? 5.149 4.472 15.102 1.00 89.81 170 VAL A C 1
ATOM 1234 O O . VAL A 1 170 ? 5.989 4.881 15.903 1.00 89.81 170 VAL A O 1
ATOM 1237 N N . LEU A 1 171 ? 5.168 3.232 14.622 1.00 89.50 171 LEU A N 1
ATOM 1238 C CA . LEU A 1 171 ? 6.252 2.285 14.872 1.00 89.50 171 LEU A CA 1
ATOM 1239 C C . LEU A 1 171 ? 7.206 2.294 13.678 1.00 89.50 171 LEU A C 1
ATOM 1241 O O . LEU A 1 171 ? 6.793 2.040 12.546 1.00 89.50 171 LEU A O 1
ATOM 1245 N N . VAL A 1 172 ? 8.483 2.571 13.913 1.00 88.75 172 VAL A N 1
ATOM 1246 C CA . VAL A 1 172 ? 9.519 2.571 12.877 1.00 88.75 172 VAL A CA 1
ATOM 1247 C C . VAL A 1 172 ? 10.341 1.294 13.003 1.00 88.75 172 VAL A C 1
ATOM 1249 O O . VAL A 1 172 ? 11.140 1.152 13.918 1.00 88.75 172 VAL A O 1
ATOM 1252 N N . SER A 1 173 ? 10.132 0.360 12.084 1.00 86.88 173 SER A N 1
ATOM 1253 C CA . SER A 1 173 ? 10.785 -0.948 12.031 1.00 86.88 173 SER A CA 1
ATOM 1254 C C . SER A 1 173 ? 12.024 -0.903 11.137 1.00 86.88 173 SER A C 1
ATOM 1256 O O . SER A 1 173 ? 11.939 -0.679 9.923 1.00 86.88 173 SER A O 1
ATOM 1258 N N . VAL A 1 174 ? 13.191 -1.104 11.741 1.00 83.31 174 VAL A N 1
ATOM 1259 C CA . VAL A 1 174 ? 14.505 -1.060 11.086 1.00 83.31 174 VAL A CA 1
ATOM 1260 C C . VAL A 1 174 ? 15.398 -2.185 11.596 1.00 83.31 174 VAL A C 1
ATOM 1262 O O . VAL A 1 174 ? 15.158 -2.738 12.663 1.00 83.31 174 VAL A O 1
ATOM 1265 N N . THR A 1 175 ? 16.417 -2.546 10.825 1.00 80.25 175 THR A N 1
ATOM 1266 C CA . THR A 1 175 ? 17.449 -3.512 11.233 1.00 80.25 175 THR A CA 1
ATOM 1267 C C . THR A 1 175 ? 18.525 -2.865 12.095 1.00 80.25 175 THR A C 1
ATOM 1269 O O . THR A 1 175 ? 18.936 -3.425 13.107 1.00 80.25 175 THR A O 1
ATOM 1272 N N . ASP A 1 176 ? 18.922 -1.652 11.721 1.00 74.31 176 ASP A N 1
ATOM 1273 C CA . ASP A 1 176 ? 19.859 -0.802 12.445 1.00 74.31 176 ASP A CA 1
ATOM 1274 C C . ASP A 1 176 ? 19.246 0.602 12.595 1.00 74.31 176 ASP A C 1
ATOM 1276 O O . ASP A 1 176 ? 18.494 1.070 11.735 1.00 74.31 176 ASP A O 1
ATOM 1280 N N . ALA A 1 177 ? 19.580 1.307 13.674 1.00 68.94 177 ALA A N 1
ATOM 1281 C CA . ALA A 1 177 ? 19.220 2.709 13.856 1.00 68.94 177 ALA A CA 1
ATOM 1282 C C . ALA A 1 177 ? 19.793 3.607 12.739 1.00 68.94 177 ALA A C 1
ATOM 1284 O O . ALA A 1 177 ? 19.214 4.653 12.435 1.00 68.94 177 ALA A O 1
ATOM 1285 N N . ALA A 1 178 ? 20.894 3.201 12.097 1.00 68.56 178 ALA A N 1
ATOM 1286 C CA . ALA A 1 178 ? 21.460 3.897 10.940 1.00 68.56 178 ALA A CA 1
ATOM 1287 C C . ALA A 1 178 ? 20.630 3.735 9.645 1.00 68.56 178 ALA A C 1
ATOM 1289 O O . ALA A 1 178 ? 20.715 4.589 8.753 1.00 68.56 178 ALA A O 1
ATOM 1290 N N . ASP A 1 179 ? 19.796 2.691 9.567 1.00 73.44 179 ASP A N 1
ATOM 1291 C CA . ASP A 1 179 ? 19.048 2.280 8.369 1.00 73.44 179 ASP A CA 1
ATOM 1292 C C . ASP A 1 179 ? 17.654 2.911 8.260 1.00 73.44 179 ASP A C 1
ATOM 1294 O O . ASP A 1 179 ? 16.854 2.534 7.395 1.00 73.44 179 ASP A O 1
ATOM 1298 N N . VAL A 1 180 ? 17.328 3.879 9.121 1.00 79.50 180 VAL A N 1
ATOM 1299 C CA . VAL A 1 180 ? 16.031 4.559 9.064 1.00 79.50 180 VAL A CA 1
ATOM 1300 C C . VAL A 1 180 ? 15.833 5.192 7.679 1.00 79.50 180 VAL A C 1
ATOM 1302 O O . VAL A 1 180 ? 16.644 6.031 7.267 1.00 79.50 180 VAL A O 1
ATOM 1305 N N . PRO A 1 181 ? 14.752 4.837 6.948 1.00 81.38 181 PRO A N 1
ATOM 1306 C CA . PRO A 1 181 ? 14.507 5.387 5.624 1.00 81.38 181 PRO A CA 1
ATOM 1307 C C . PRO A 1 181 ? 14.407 6.916 5.685 1.00 81.38 181 PRO A C 1
ATOM 1309 O O . PRO A 1 181 ? 13.642 7.434 6.503 1.00 81.38 181 PRO A O 1
ATOM 1312 N N . PRO A 1 182 ? 15.101 7.662 4.807 1.00 80.12 182 PRO A N 1
ATOM 1313 C CA . PRO A 1 182 ? 15.152 9.128 4.863 1.00 80.12 182 PRO A CA 1
ATOM 1314 C C . PRO A 1 182 ? 13.783 9.798 4.645 1.00 80.12 182 PRO A C 1
ATOM 1316 O O . PRO A 1 182 ? 13.585 10.958 5.013 1.00 80.12 182 PRO A O 1
ATOM 1319 N N . ALA A 1 183 ? 12.810 9.066 4.095 1.00 82.19 183 ALA A N 1
ATOM 1320 C CA . ALA A 1 183 ? 11.426 9.508 3.972 1.00 82.19 183 ALA A CA 1
ATOM 1321 C C . ALA A 1 183 ? 10.720 9.697 5.329 1.00 82.19 183 ALA A C 1
ATOM 1323 O O . ALA A 1 183 ? 9.903 10.609 5.460 1.00 82.19 183 ALA A O 1
ATOM 1324 N N . VAL A 1 184 ? 11.059 8.896 6.347 1.00 84.88 184 VAL A N 1
ATOM 1325 C CA . VAL A 1 184 ? 10.433 8.945 7.679 1.00 84.88 184 VAL A CA 1
ATOM 1326 C C . VAL A 1 184 ? 10.728 10.269 8.403 1.00 84.88 184 VAL A C 1
ATOM 1328 O O . VAL A 1 184 ? 9.774 10.987 8.702 1.00 84.88 184 VAL A O 1
ATOM 1331 N N . PRO A 1 185 ? 11.991 10.696 8.626 1.00 82.81 185 PRO A N 1
ATOM 1332 C CA . PRO A 1 185 ? 12.263 11.982 9.272 1.00 82.81 185 PRO A CA 1
ATOM 1333 C C . PRO A 1 185 ? 11.696 13.167 8.485 1.00 82.81 185 PRO A C 1
ATOM 1335 O O . PRO A 1 185 ? 11.220 14.138 9.073 1.00 82.81 185 PRO A O 1
ATOM 1338 N N . ARG A 1 186 ? 11.670 13.083 7.149 1.00 82.38 186 ARG A N 1
ATOM 1339 C CA . ARG A 1 186 ? 11.078 14.124 6.299 1.00 82.38 186 ARG A CA 1
ATOM 1340 C C . ARG A 1 186 ? 9.558 14.215 6.461 1.00 82.38 186 ARG A C 1
ATOM 1342 O O . ARG A 1 186 ? 9.024 15.323 6.440 1.00 82.38 186 ARG A O 1
ATOM 1349 N N . ALA A 1 187 ? 8.874 13.088 6.654 1.00 85.38 187 ALA A N 1
ATOM 1350 C CA . ALA A 1 187 ? 7.448 13.043 6.962 1.00 85.38 187 ALA A CA 1
ATOM 1351 C C . ALA A 1 187 ? 7.136 13.669 8.329 1.00 85.38 187 ALA A C 1
ATOM 1353 O O . ALA A 1 187 ? 6.250 14.518 8.415 1.00 85.38 187 ALA A O 1
ATOM 1354 N N . PHE A 1 188 ? 7.906 13.337 9.371 1.00 84.56 188 PHE A N 1
ATOM 1355 C CA . PHE A 1 188 ? 7.742 13.943 10.699 1.00 84.56 188 PHE A CA 1
ATOM 1356 C C . PHE A 1 188 ? 7.933 15.461 10.672 1.00 84.56 188 PHE A C 1
ATOM 1358 O O . PHE A 1 188 ? 7.081 16.186 11.174 1.00 84.56 188 PHE A O 1
ATOM 1365 N N . LEU A 1 189 ? 8.970 15.958 9.991 1.00 84.06 189 LEU A N 1
ATOM 1366 C CA . LEU A 1 189 ? 9.182 17.401 9.821 1.00 84.06 189 LEU A CA 1
ATOM 1367 C C . LEU A 1 189 ? 8.025 18.091 9.080 1.00 84.06 189 LEU A C 1
ATOM 1369 O O . LEU A 1 189 ? 7.690 19.238 9.375 1.00 84.06 189 LEU A O 1
ATOM 1373 N N . ARG A 1 190 ? 7.409 17.417 8.098 1.00 84.00 190 ARG A N 1
ATOM 1374 C CA . ARG A 1 190 ? 6.226 17.942 7.393 1.00 84.00 190 ARG A CA 1
ATOM 1375 C C . ARG A 1 190 ? 5.006 17.997 8.305 1.00 84.00 190 ARG A C 1
ATOM 1377 O O . ARG A 1 190 ? 4.276 18.982 8.244 1.00 84.00 190 ARG A O 1
ATOM 1384 N N . MET A 1 191 ? 4.803 16.982 9.140 1.00 82.12 191 MET A N 1
ATOM 1385 C CA . MET A 1 191 ? 3.669 16.936 10.063 1.00 82.12 191 MET A CA 1
ATOM 1386 C C . MET A 1 191 ? 3.828 17.897 11.241 1.00 82.12 191 MET A C 1
ATOM 1388 O O . MET A 1 191 ? 2.864 18.561 11.613 1.00 82.12 191 MET A O 1
ATOM 1392 N N . GLU A 1 192 ? 5.050 18.083 11.738 1.00 81.69 192 GLU A N 1
ATOM 1393 C CA . GLU A 1 192 ? 5.364 19.041 12.800 1.00 81.69 192 GLU A CA 1
ATOM 1394 C C . GLU A 1 192 ? 5.034 20.482 12.382 1.00 81.69 192 GLU A C 1
ATOM 1396 O O . GLU A 1 192 ? 4.476 21.245 13.169 1.00 81.69 192 GLU A O 1
ATOM 1401 N N . ARG A 1 193 ? 5.289 20.841 11.115 1.00 79.44 193 ARG A N 1
ATOM 1402 C CA . ARG A 1 193 ? 4.885 22.139 10.539 1.00 79.44 193 ARG A CA 1
ATOM 1403 C C . ARG A 1 193 ? 3.370 22.332 10.481 1.00 79.44 193 ARG A C 1
ATOM 1405 O O . ARG A 1 193 ? 2.911 23.468 10.446 1.00 79.44 193 ARG A O 1
ATOM 1412 N N . LEU A 1 194 ? 2.610 21.239 10.449 1.00 78.31 194 LEU A N 1
ATOM 1413 C CA . LEU A 1 194 ? 1.148 21.238 10.505 1.00 78.31 194 LEU A CA 1
ATOM 1414 C C . LEU A 1 194 ? 0.623 21.138 11.949 1.00 78.31 194 LEU A C 1
ATOM 1416 O O . LEU A 1 194 ? -0.581 21.006 12.142 1.00 78.31 194 LEU A O 1
ATOM 1420 N N . GLY A 1 195 ? 1.508 21.191 12.953 1.00 77.00 195 GLY A N 1
ATOM 1421 C CA . GLY A 1 195 ? 1.153 21.089 14.369 1.00 77.00 195 GLY A CA 1
ATOM 1422 C C . GLY A 1 195 ? 0.856 19.666 14.848 1.00 77.00 195 GLY A C 1
ATOM 1423 O O . GLY A 1 195 ? 0.459 19.499 15.995 1.00 77.00 195 GLY A O 1
ATOM 1424 N N . HIS A 1 196 ? 1.063 18.642 14.010 1.00 81.12 196 HIS A N 1
ATOM 1425 C CA . HIS A 1 196 ? 0.810 17.243 14.364 1.00 81.12 196 HIS A CA 1
ATOM 1426 C C . HIS A 1 196 ? 2.105 16.522 14.735 1.00 81.12 196 HIS A C 1
ATOM 1428 O O . HIS A 1 196 ? 3.059 16.501 13.952 1.00 81.12 196 HIS A O 1
ATOM 1434 N N . ARG A 1 197 ? 2.143 15.907 15.919 1.00 81.12 197 ARG A N 1
ATOM 1435 C CA . ARG A 1 197 ? 3.310 15.171 16.429 1.00 81.12 197 ARG A CA 1
ATOM 1436 C C . ARG A 1 197 ? 2.880 13.816 16.994 1.00 81.12 197 ARG A C 1
ATOM 1438 O O . ARG A 1 197 ? 2.586 13.733 18.184 1.00 81.12 197 ARG A O 1
ATOM 1445 N N . PRO A 1 198 ? 2.835 12.758 16.171 1.00 82.31 198 PRO A N 1
ATOM 1446 C CA . PRO A 1 198 ? 2.509 11.435 16.678 1.00 82.31 198 PRO A CA 1
ATOM 1447 C C . PRO A 1 198 ? 3.633 10.881 17.556 1.00 82.31 198 PRO A C 1
ATOM 1449 O O . PRO A 1 198 ? 4.811 11.181 17.342 1.00 82.31 198 PRO A O 1
ATOM 1452 N N . SER A 1 199 ? 3.268 10.030 18.516 1.00 83.56 199 SER A N 1
ATOM 1453 C CA . SER A 1 199 ? 4.237 9.288 19.324 1.00 83.56 199 SER A CA 1
ATOM 1454 C C . SER A 1 199 ? 5.011 8.326 18.423 1.00 83.56 199 SER A C 1
ATOM 1456 O O . SER A 1 199 ? 4.413 7.544 17.685 1.00 83.56 199 SER A O 1
ATOM 1458 N N . CYS A 1 200 ? 6.340 8.397 18.449 1.00 83.94 200 CYS A N 1
ATOM 1459 C CA . CYS A 1 200 ? 7.211 7.576 17.614 1.00 83.94 200 CYS A CA 1
ATOM 1460 C C . CYS A 1 200 ? 7.951 6.558 18.482 1.00 83.94 200 CYS A C 1
ATOM 1462 O O . CYS A 1 200 ? 8.587 6.940 19.466 1.00 83.94 200 CYS A O 1
ATOM 1464 N N . GLN A 1 201 ? 7.899 5.281 18.104 1.00 84.50 201 GLN A N 1
ATOM 1465 C CA . GLN A 1 201 ? 8.686 4.221 18.733 1.00 84.50 201 GLN A CA 1
ATOM 1466 C C . GLN A 1 201 ? 9.555 3.521 17.694 1.00 84.50 201 GLN A C 1
ATOM 1468 O O . GLN A 1 201 ? 9.096 3.202 16.596 1.00 84.50 201 GLN A O 1
ATOM 1473 N N . LEU A 1 202 ? 10.814 3.274 18.042 1.00 82.38 202 LEU A N 1
ATOM 1474 C CA . LEU A 1 202 ? 11.784 2.613 17.181 1.00 82.38 202 LEU A CA 1
ATOM 1475 C C . LEU A 1 202 ? 11.846 1.122 17.517 1.00 82.38 202 LEU A C 1
ATOM 1477 O O . LEU A 1 202 ? 12.045 0.746 18.668 1.00 82.38 202 LEU A O 1
ATOM 1481 N N . LEU A 1 203 ? 11.702 0.276 16.503 1.00 83.38 203 LEU A N 1
ATOM 1482 C CA . LEU A 1 203 ? 11.787 -1.175 16.607 1.00 83.38 203 LEU A CA 1
ATOM 1483 C C . LEU A 1 203 ? 13.013 -1.654 15.828 1.00 83.38 203 LEU A C 1
ATOM 1485 O O . LEU A 1 203 ? 13.061 -1.540 14.602 1.00 83.38 203 LEU A O 1
ATOM 1489 N N . LEU A 1 204 ? 13.994 -2.190 16.544 1.00 82.38 204 LEU A N 1
ATOM 1490 C CA . LEU A 1 204 ? 15.237 -2.737 16.013 1.00 82.38 204 LEU A CA 1
ATOM 1491 C C . LEU A 1 204 ? 15.090 -4.250 15.861 1.00 82.38 204 LEU A C 1
ATOM 1493 O O . LEU A 1 204 ? 15.140 -4.989 16.842 1.00 82.38 204 LEU A O 1
ATOM 1497 N N . HIS A 1 205 ? 14.886 -4.711 14.633 1.00 81.38 205 HIS A N 1
ATOM 1498 C CA . HIS A 1 205 ? 14.755 -6.125 14.306 1.00 81.38 205 HIS A CA 1
ATOM 1499 C C . HIS A 1 205 ? 16.119 -6.748 14.030 1.00 81.38 205 HIS A C 1
ATOM 1501 O O . HIS A 1 205 ? 16.879 -6.261 13.193 1.00 81.38 205 HIS A O 1
ATOM 1507 N N . GLN A 1 206 ? 16.401 -7.887 14.655 1.00 69.56 206 GLN A N 1
ATOM 1508 C CA . GLN A 1 206 ? 17.574 -8.674 14.292 1.00 69.56 206 GLN A CA 1
ATOM 1509 C C . GLN A 1 206 ? 17.361 -9.347 12.929 1.00 69.56 206 GLN A C 1
ATOM 1511 O O . GLN A 1 206 ? 16.406 -10.101 12.727 1.00 69.56 206 GLN A O 1
ATOM 1516 N N . GLY A 1 207 ? 18.242 -9.043 11.973 1.00 57.03 207 GLY A N 1
ATOM 1517 C CA . GLY A 1 207 ? 18.211 -9.636 10.637 1.00 57.03 207 GLY A CA 1
ATOM 1518 C C . GLY A 1 207 ? 18.542 -11.138 10.647 1.00 57.03 207 GLY A C 1
ATOM 1519 O O . GLY A 1 207 ? 19.221 -11.620 11.558 1.00 57.03 207 GLY A O 1
ATOM 1520 N N . PRO A 1 208 ? 18.101 -11.900 9.629 1.00 42.72 208 PRO A N 1
ATOM 1521 C CA . PRO A 1 208 ? 18.468 -13.305 9.492 1.00 42.72 208 PRO A CA 1
ATOM 1522 C C . PRO A 1 208 ? 19.980 -13.426 9.233 1.00 42.72 208 PRO A C 1
ATOM 1524 O O . PRO A 1 208 ? 20.462 -12.986 8.193 1.00 42.72 208 PRO A O 1
ATOM 1527 N N . GLY A 1 209 ? 20.721 -14.019 10.177 1.00 41.47 209 GLY A N 1
ATOM 1528 C CA . GLY A 1 209 ? 22.157 -14.305 10.038 1.00 41.47 209 GLY A CA 1
ATOM 1529 C C . GLY A 1 209 ? 23.112 -13.486 10.916 1.00 41.47 209 GLY A C 1
ATOM 1530 O O . GLY A 1 209 ? 24.321 -13.661 10.791 1.00 41.47 209 GLY A O 1
ATOM 1531 N N . SER A 1 210 ? 22.615 -12.628 11.815 1.00 34.72 210 SER A N 1
ATOM 1532 C CA . SER A 1 210 ? 23.457 -12.064 12.884 1.00 34.72 210 SER A CA 1
ATOM 1533 C C . SER A 1 210 ? 23.820 -13.173 13.887 1.00 34.72 210 SER A C 1
ATOM 1535 O O . SER A 1 210 ? 22.935 -13.980 14.197 1.00 34.72 210 SER A O 1
ATOM 1537 N N . PRO A 1 211 ? 25.075 -13.275 14.379 1.00 35.62 211 PRO A N 1
ATOM 1538 C CA . PRO A 1 211 ? 25.437 -14.293 15.362 1.00 35.62 211 PRO A CA 1
ATOM 1539 C C . PRO A 1 211 ? 24.495 -14.187 16.559 1.00 35.62 211 PRO A C 1
ATOM 1541 O O . PRO A 1 211 ? 24.186 -13.081 17.002 1.00 35.62 211 PRO A O 1
ATOM 1544 N N . ALA A 1 212 ? 24.015 -15.340 17.036 1.00 31.55 212 ALA A N 1
ATOM 1545 C CA . ALA A 1 212 ? 23.147 -15.431 18.199 1.00 31.55 212 ALA A CA 1
ATOM 1546 C C . ALA A 1 212 ? 23.758 -14.604 19.336 1.00 31.55 212 ALA A C 1
ATOM 1548 O O . ALA A 1 212 ? 24.801 -14.963 19.884 1.00 31.55 212 ALA A O 1
ATOM 1549 N N . ALA A 1 213 ? 23.140 -13.462 19.642 1.00 36.62 213 ALA A N 1
ATOM 1550 C CA . ALA A 1 213 ? 23.458 -12.746 20.860 1.00 36.62 213 ALA A CA 1
ATOM 1551 C C . ALA A 1 213 ? 23.168 -13.693 22.031 1.00 36.62 213 ALA A C 1
ATOM 1553 O O . ALA A 1 213 ? 22.247 -14.512 21.954 1.00 36.62 213 ALA A O 1
ATOM 1554 N N . ALA A 1 214 ? 23.997 -13.603 23.071 1.00 32.50 214 ALA A N 1
ATOM 1555 C CA . ALA A 1 214 ? 23.860 -14.383 24.292 1.00 32.50 214 ALA A CA 1
ATOM 1556 C C . ALA A 1 214 ? 22.401 -14.381 24.803 1.00 32.50 214 ALA A C 1
ATOM 1558 O O . ALA A 1 214 ? 21.674 -13.419 24.530 1.00 32.50 214 ALA A O 1
ATOM 1559 N N . PRO A 1 215 ? 21.970 -15.440 25.517 1.00 30.31 215 PRO A N 1
ATOM 1560 C CA . PRO A 1 215 ? 20.624 -15.534 26.070 1.00 30.31 215 PRO A CA 1
ATOM 1561 C C . PRO A 1 215 ? 20.231 -14.221 26.750 1.00 30.31 215 PRO A C 1
ATOM 1563 O O . PRO A 1 215 ? 20.960 -13.714 27.596 1.00 30.31 215 PRO A O 1
ATOM 1566 N N . TRP A 1 216 ? 19.110 -13.645 26.320 1.00 35.72 216 TRP A N 1
ATOM 1567 C CA . TRP A 1 216 ? 18.539 -12.456 26.937 1.00 35.72 216 TRP A CA 1
ATOM 1568 C C . TRP A 1 216 ? 18.122 -12.812 28.367 1.00 35.72 216 TRP A C 1
ATOM 1570 O O . TRP A 1 216 ? 17.161 -13.558 28.564 1.00 35.72 216 TRP A O 1
ATOM 1580 N N . ASP A 1 217 ? 18.852 -12.297 29.354 1.00 25.47 217 ASP A N 1
ATOM 1581 C CA . ASP A 1 217 ? 18.467 -12.404 30.756 1.00 25.47 217 ASP A CA 1
ATOM 1582 C C . ASP A 1 217 ? 17.389 -11.348 31.068 1.00 25.47 217 ASP A C 1
ATOM 1584 O O . ASP A 1 217 ? 17.637 -10.147 30.915 1.00 25.47 217 ASP A O 1
ATOM 1588 N N . PRO A 1 218 ? 16.199 -11.735 31.569 1.00 36.69 218 PRO A N 1
ATOM 1589 C CA . PRO A 1 218 ? 15.132 -10.788 31.911 1.00 36.69 218 PRO A CA 1
ATOM 1590 C C . PRO A 1 218 ? 15.520 -9.810 33.037 1.00 36.69 218 PRO A C 1
ATOM 1592 O O . PRO A 1 218 ? 14.858 -8.791 33.222 1.00 36.69 218 PRO A O 1
ATOM 1595 N N . ALA A 1 219 ? 16.610 -10.081 33.765 1.00 32.19 219 ALA A N 1
ATOM 1596 C CA . ALA A 1 219 ? 17.156 -9.206 34.801 1.00 32.19 219 ALA A CA 1
ATOM 1597 C C . ALA A 1 219 ? 17.951 -8.003 34.246 1.00 32.19 219 ALA A C 1
ATOM 1599 O O . ALA A 1 219 ? 18.066 -6.987 34.933 1.00 32.19 219 ALA A O 1
ATOM 1600 N N . GLU A 1 220 ? 18.458 -8.062 33.007 1.00 34.41 220 GLU A N 1
ATOM 1601 C CA . GLU A 1 220 ? 19.194 -6.940 32.395 1.00 34.41 220 GLU A CA 1
ATOM 1602 C C . GLU A 1 220 ? 18.283 -5.898 31.721 1.00 34.41 220 GLU A C 1
ATOM 1604 O O . GLU A 1 220 ? 18.739 -4.799 31.402 1.00 34.41 220 GLU A O 1
ATOM 1609 N N . GLY A 1 221 ? 16.978 -6.169 31.594 1.00 36.34 221 GLY A N 1
ATOM 1610 C CA . GLY A 1 221 ? 15.986 -5.220 31.067 1.00 36.34 221 GLY A CA 1
ATOM 1611 C C . GLY A 1 221 ? 15.734 -3.988 31.952 1.00 36.34 221 GLY A C 1
ATOM 1612 O O . GLY A 1 221 ? 15.108 -3.031 31.502 1.00 36.34 221 GLY A O 1
ATOM 1613 N N . ALA A 1 222 ? 16.244 -3.983 33.189 1.00 32.91 222 ALA A N 1
ATOM 1614 C CA . ALA A 1 222 ? 16.132 -2.869 34.137 1.00 32.91 222 ALA A CA 1
ATOM 1615 C C . ALA A 1 222 ? 17.491 -2.240 34.533 1.00 32.91 222 ALA A C 1
ATOM 1617 O O . ALA A 1 222 ? 17.526 -1.310 35.340 1.00 32.91 222 ALA A O 1
ATOM 1618 N N . GLY A 1 223 ? 18.613 -2.721 33.979 1.00 25.58 223 GLY A N 1
ATOM 1619 C CA . GLY A 1 223 ? 19.975 -2.267 34.300 1.00 25.58 223 GLY A CA 1
ATOM 1620 C C . GLY A 1 223 ? 20.573 -1.296 33.266 1.00 25.58 223 GLY A C 1
ATOM 1621 O O . GLY A 1 223 ? 20.087 -1.211 32.141 1.00 25.58 223 GLY A O 1
ATOM 1622 N N . PRO A 1 224 ? 21.638 -0.537 33.603 1.00 31.19 224 PRO A N 1
ATOM 1623 C CA . PRO A 1 224 ? 22.082 0.666 32.887 1.00 31.19 224 PRO A CA 1
ATOM 1624 C C . PRO A 1 224 ? 22.837 0.386 31.566 1.00 31.19 224 PRO A C 1
ATOM 1626 O O . PRO A 1 224 ? 23.900 0.948 31.310 1.00 31.19 224 PRO A O 1
ATOM 1629 N N . LEU A 1 225 ? 22.282 -0.420 30.661 1.00 33.44 225 LEU A N 1
ATOM 1630 C CA . LEU A 1 225 ? 22.780 -0.574 29.283 1.00 33.44 225 LEU A CA 1
ATOM 1631 C C . LEU A 1 225 ? 22.398 0.599 28.365 1.00 33.44 225 LEU A C 1
ATOM 1633 O O . LEU A 1 225 ? 22.997 0.781 27.305 1.00 33.44 225 LEU A O 1
ATOM 1637 N N . GLY A 1 226 ? 21.541 1.506 28.843 1.00 32.97 226 GLY A N 1
ATOM 1638 C CA . GLY A 1 226 ? 21.381 2.853 28.287 1.00 32.97 226 GLY A CA 1
ATOM 1639 C C . GLY A 1 226 ? 22.638 3.734 28.382 1.00 32.97 226 GLY A C 1
ATOM 1640 O O . GLY A 1 226 ? 22.631 4.840 27.850 1.00 32.97 226 GLY A O 1
ATOM 1641 N N . GLN A 1 227 ? 23.722 3.286 29.034 1.00 30.61 227 GLN A N 1
ATOM 1642 C CA . GLN A 1 227 ? 24.986 4.034 29.096 1.00 30.61 227 GLN A CA 1
ATOM 1643 C C . GLN A 1 227 ? 26.027 3.593 28.056 1.00 30.61 227 GLN A C 1
ATOM 1645 O O . GLN A 1 227 ? 26.892 4.393 27.705 1.00 30.61 227 GLN A O 1
ATOM 1650 N N . ARG A 1 228 ? 25.947 2.376 27.497 1.00 27.44 228 ARG A N 1
ATOM 1651 C CA . ARG A 1 228 ? 26.992 1.868 26.583 1.00 27.44 228 ARG A CA 1
ATOM 1652 C C . ARG A 1 228 ? 26.731 2.143 25.100 1.00 27.44 228 ARG A C 1
ATOM 1654 O O . ARG A 1 228 ? 27.687 2.413 24.382 1.00 27.44 228 ARG A O 1
ATOM 1661 N N . SER A 1 229 ? 25.475 2.242 24.661 1.00 31.08 229 SER A N 1
ATOM 1662 C CA . SER A 1 229 ? 25.160 2.697 23.289 1.00 31.08 229 SER A CA 1
ATOM 1663 C C . SER A 1 229 ? 25.106 4.225 23.144 1.00 31.08 229 SER A C 1
ATOM 1665 O O . SER A 1 229 ? 25.213 4.748 22.038 1.00 31.08 229 SER A O 1
ATOM 1667 N N . VAL A 1 230 ? 25.021 4.963 24.258 1.00 33.19 230 VAL A N 1
ATOM 1668 C CA . VAL A 1 230 ? 25.123 6.436 24.273 1.00 33.19 230 VAL A CA 1
ATOM 1669 C C . VAL A 1 230 ? 26.585 6.897 24.207 1.00 33.19 230 VAL A C 1
ATOM 1671 O O . VAL A 1 230 ? 26.861 7.977 23.691 1.00 33.19 230 VAL A O 1
ATOM 1674 N N . ALA A 1 231 ? 27.537 6.062 24.636 1.00 24.41 231 ALA A N 1
ATOM 1675 C CA . ALA A 1 231 ? 28.965 6.356 24.522 1.00 24.41 231 ALA A CA 1
ATOM 1676 C C . ALA A 1 231 ? 29.492 6.278 23.071 1.00 24.41 231 ALA A C 1
ATOM 1678 O O . ALA A 1 231 ? 30.450 6.970 22.745 1.00 24.41 231 ALA A O 1
ATOM 1679 N N . ALA A 1 232 ? 28.847 5.509 22.181 1.00 25.39 232 ALA A N 1
ATOM 1680 C CA . ALA A 1 232 ? 29.221 5.438 20.761 1.00 25.39 232 ALA A CA 1
ATOM 1681 C C . ALA A 1 232 ? 28.563 6.537 19.900 1.00 25.39 232 ALA A C 1
ATOM 1683 O O . ALA A 1 232 ? 29.136 6.967 18.905 1.00 25.39 232 ALA A O 1
ATOM 1684 N N . ALA A 1 233 ? 27.397 7.051 20.312 1.00 27.19 233 ALA A N 1
ATOM 1685 C CA . ALA A 1 233 ? 26.747 8.217 19.696 1.00 27.19 233 ALA A CA 1
ATOM 1686 C C . ALA A 1 233 ? 27.187 9.562 20.321 1.00 27.19 233 ALA A C 1
ATOM 1688 O O . ALA A 1 233 ? 26.695 10.625 19.944 1.00 27.19 233 ALA A O 1
ATOM 1689 N N . GLY A 1 234 ? 28.107 9.514 21.288 1.00 26.98 234 GLY A N 1
ATOM 1690 C CA . GLY A 1 234 ? 28.632 10.648 22.041 1.00 26.98 234 GLY A CA 1
ATOM 1691 C C . GLY A 1 234 ? 30.080 10.982 21.696 1.00 26.98 234 GLY A C 1
ATOM 1692 O O . GLY A 1 234 ? 30.854 11.263 22.601 1.00 26.98 234 GLY A O 1
ATOM 1693 N N . LEU A 1 235 ? 30.476 10.923 20.420 1.00 26.31 235 LEU A N 1
ATOM 1694 C CA . LEU A 1 235 ? 31.791 11.397 19.967 1.00 26.31 235 LEU A CA 1
ATOM 1695 C C . LEU A 1 235 ? 31.805 11.727 18.465 1.00 26.31 235 LEU A C 1
ATOM 1697 O O . LEU A 1 235 ? 32.670 11.286 17.720 1.00 26.31 235 LEU A O 1
ATOM 1701 N N . GLU A 1 236 ? 30.886 12.581 18.013 1.00 24.86 236 GLU A N 1
ATOM 1702 C CA . GLU A 1 236 ? 31.127 13.368 16.799 1.00 24.86 236 GLU A CA 1
ATOM 1703 C C . GLU A 1 236 ? 31.183 14.852 17.151 1.00 24.86 236 GLU A C 1
ATOM 1705 O O . GLU A 1 236 ? 30.273 15.433 17.745 1.00 24.86 236 GLU A O 1
ATOM 1710 N N . LYS A 1 237 ? 32.341 15.437 16.846 1.00 27.22 237 LYS A N 1
ATOM 1711 C CA . LYS A 1 237 ? 32.756 16.785 17.215 1.00 27.22 237 LYS A CA 1
ATOM 1712 C C . LYS A 1 237 ? 31.683 17.821 16.875 1.00 27.22 237 LYS A C 1
ATOM 1714 O O . LYS A 1 237 ? 31.193 17.915 15.754 1.00 27.22 237 LYS A O 1
ATOM 1719 N N . ARG A 1 238 ? 31.408 18.651 17.879 1.00 30.08 238 ARG A N 1
ATOM 1720 C CA . ARG A 1 238 ? 30.653 19.906 17.857 1.00 30.08 238 ARG A CA 1
ATOM 1721 C C . ARG A 1 238 ? 31.229 20.841 16.774 1.00 30.08 238 ARG A C 1
ATOM 1723 O O . ARG A 1 238 ? 32.118 21.637 17.050 1.00 30.08 238 ARG A O 1
ATOM 1730 N N . GLY A 1 239 ? 30.773 20.701 15.532 1.00 24.72 239 GLY A N 1
ATOM 1731 C CA . GLY A 1 239 ? 31.098 21.594 14.417 1.00 24.72 239 GLY A CA 1
ATOM 1732 C C . GLY A 1 239 ? 29.976 22.619 14.197 1.00 24.72 239 GLY A C 1
ATOM 1733 O O . GLY A 1 239 ? 28.802 22.242 14.256 1.00 24.72 239 GLY A O 1
ATOM 1734 N N . PRO A 1 240 ? 30.280 23.906 13.952 1.00 25.48 240 PRO A N 1
ATOM 1735 C CA . PRO A 1 240 ? 29.263 24.914 13.693 1.00 25.48 240 PRO A CA 1
ATOM 1736 C C . PRO A 1 240 ? 28.789 24.763 12.240 1.00 25.48 240 PRO A C 1
ATOM 1738 O O . PRO A 1 240 ? 29.524 25.081 11.313 1.00 25.48 240 PRO A O 1
ATOM 1741 N N . GLY A 1 241 ? 27.583 24.229 12.021 1.00 29.81 241 GLY A N 1
ATOM 1742 C CA . GLY A 1 241 ? 27.051 24.110 10.654 1.00 29.81 241 GLY A CA 1
ATOM 1743 C C . GLY A 1 241 ? 25.807 23.249 10.424 1.00 29.81 241 GLY A C 1
ATOM 1744 O O . GLY A 1 241 ? 25.406 23.093 9.274 1.00 29.81 241 GLY A O 1
ATOM 1745 N N . ARG A 1 242 ? 25.164 22.677 11.454 1.00 30.97 242 ARG A N 1
ATOM 1746 C CA . ARG A 1 242 ? 23.919 21.908 11.266 1.00 30.97 242 ARG A CA 1
ATOM 1747 C C . ARG A 1 242 ? 22.685 22.800 11.413 1.00 30.97 242 ARG A C 1
ATOM 1749 O O . ARG A 1 242 ? 22.531 23.492 12.416 1.00 30.97 242 ARG A O 1
ATOM 1756 N N . THR A 1 243 ? 21.796 22.756 10.422 1.00 31.42 243 THR A N 1
ATOM 1757 C CA . THR A 1 243 ? 20.491 23.425 10.442 1.00 31.42 243 THR A CA 1
ATOM 1758 C C . THR A 1 243 ? 19.622 22.901 11.599 1.00 31.42 243 THR A C 1
ATOM 1760 O O . THR A 1 243 ? 19.542 21.685 11.813 1.00 31.42 243 THR A O 1
ATOM 1763 N N . PRO A 1 244 ? 18.960 23.793 12.359 1.00 26.22 244 PRO A N 1
ATOM 1764 C CA . PRO A 1 244 ? 18.136 23.431 13.509 1.00 26.22 244 PRO A CA 1
ATOM 1765 C C . PRO A 1 244 ? 16.861 22.738 13.014 1.00 26.22 244 PRO A C 1
ATOM 1767 O O . PRO A 1 244 ? 15.933 23.375 12.530 1.00 26.22 244 PRO A O 1
ATOM 1770 N N . GLY A 1 245 ? 16.844 21.408 13.052 1.00 34.81 245 GLY A N 1
ATOM 1771 C CA . GLY A 1 245 ? 15.693 20.609 12.614 1.00 34.81 245 GLY A CA 1
ATOM 1772 C C . GLY A 1 245 ? 15.960 19.105 12.578 1.00 34.81 245 GLY A C 1
ATOM 1773 O O . GLY A 1 245 ? 15.048 18.316 12.778 1.00 34.81 245 GLY A O 1
ATOM 1774 N N . GLN A 1 246 ? 17.218 18.677 12.418 1.00 34.72 246 GLN A N 1
ATOM 1775 C CA . GLN A 1 246 ? 17.571 17.246 12.458 1.00 34.72 246 GLN A CA 1
ATOM 1776 C C . GLN A 1 246 ? 17.560 16.629 13.872 1.00 34.72 246 GLN A C 1
ATOM 1778 O O . GLN A 1 246 ? 17.637 15.413 13.996 1.00 34.72 246 GLN A O 1
ATOM 1783 N N . ALA A 1 247 ? 17.447 17.436 14.933 1.00 34.25 247 ALA A N 1
ATOM 1784 C CA . ALA A 1 247 ? 17.487 16.963 16.321 1.00 34.25 247 ALA A CA 1
ATOM 1785 C C . ALA A 1 247 ? 16.127 16.482 16.876 1.00 34.25 247 ALA A C 1
ATOM 1787 O O . ALA A 1 247 ? 16.100 15.867 17.934 1.00 34.25 247 ALA A O 1
ATOM 1788 N N . ALA A 1 248 ? 15.010 16.741 16.184 1.00 40.72 248 ALA A N 1
ATOM 1789 C CA . ALA A 1 248 ? 13.655 16.477 16.695 1.00 40.72 248 ALA A CA 1
ATOM 1790 C C . ALA A 1 248 ? 13.095 15.081 16.345 1.00 40.72 248 ALA A C 1
ATOM 1792 O O . ALA A 1 248 ? 11.977 14.752 16.727 1.00 40.72 248 ALA A O 1
ATOM 1793 N N . PHE A 1 249 ? 13.848 14.270 15.594 1.00 44.31 249 PHE A N 1
ATOM 1794 C CA . PHE A 1 249 ? 13.375 12.990 15.056 1.00 44.31 249 PHE A CA 1
ATOM 1795 C C . PHE A 1 249 ? 13.669 11.777 15.954 1.00 44.31 249 PHE A C 1
ATOM 1797 O O . PHE A 1 249 ? 13.025 10.738 15.821 1.00 44.31 249 PHE A O 1
ATOM 1804 N N . LEU A 1 250 ? 14.660 11.874 16.840 1.00 48.81 250 LEU A N 1
ATOM 1805 C CA . LEU A 1 250 ? 15.089 10.722 17.626 1.00 48.81 250 LEU A CA 1
ATOM 1806 C C . LEU A 1 250 ? 14.137 10.499 18.808 1.00 48.81 250 LEU A C 1
ATOM 1808 O O . LEU A 1 250 ? 13.854 11.459 19.529 1.00 48.81 250 LEU A O 1
ATOM 1812 N N . PRO A 1 251 ? 13.654 9.257 19.017 1.00 50.81 251 PRO A N 1
ATOM 1813 C CA . PRO A 1 251 ? 12.789 8.947 20.140 1.00 50.81 251 PRO A CA 1
ATOM 1814 C C . PRO A 1 251 ? 13.451 9.383 21.449 1.00 50.81 251 PRO A C 1
ATOM 1816 O O . PRO A 1 251 ? 14.635 9.124 21.685 1.00 50.81 251 PRO A O 1
ATOM 1819 N N . THR A 1 252 ? 12.683 10.049 22.309 1.00 47.69 252 THR A N 1
ATOM 1820 C CA . THR A 1 252 ? 13.092 10.361 23.680 1.00 47.69 252 THR A CA 1
ATOM 1821 C C . THR A 1 252 ? 13.462 9.060 24.411 1.00 47.69 252 THR A C 1
ATOM 1823 O O . THR A 1 252 ? 12.944 7.989 24.081 1.00 47.69 252 THR A O 1
ATOM 1826 N N . ARG A 1 253 ? 14.379 9.134 25.388 1.00 39.44 253 ARG A N 1
ATOM 1827 C CA . ARG A 1 253 ? 14.829 7.986 26.205 1.00 39.44 253 ARG A CA 1
ATOM 1828 C C . ARG A 1 253 ? 13.638 7.091 26.605 1.00 39.44 253 ARG A C 1
ATOM 1830 O O . ARG A 1 253 ? 12.757 7.568 27.308 1.00 39.44 253 ARG A O 1
ATOM 1837 N N . GLY A 1 254 ? 13.639 5.822 26.176 1.00 55.72 254 GLY A N 1
ATOM 1838 C CA . GLY A 1 254 ? 12.627 4.814 26.548 1.00 55.72 254 GLY A CA 1
ATOM 1839 C C . GLY A 1 254 ? 11.735 4.275 25.417 1.00 55.72 254 GLY A C 1
ATOM 1840 O O . GLY A 1 254 ? 10.933 3.386 25.670 1.00 55.72 254 GLY A O 1
ATOM 1841 N N . HIS A 1 255 ? 11.868 4.757 24.177 1.00 70.12 255 HIS A N 1
ATOM 1842 C CA . HIS A 1 255 ? 11.010 4.342 23.049 1.00 70.12 255 HIS A CA 1
ATOM 1843 C C . HIS A 1 255 ? 11.725 3.499 21.977 1.00 70.12 255 HIS A C 1
ATOM 1845 O O . HIS A 1 255 ? 11.332 3.524 20.810 1.00 70.12 255 HIS A O 1
ATOM 1851 N N . THR A 1 256 ? 12.773 2.766 22.357 1.00 80.06 256 THR A N 1
ATOM 1852 C CA . THR A 1 256 ? 13.529 1.882 21.457 1.00 80.06 256 THR A CA 1
ATOM 1853 C C . THR A 1 256 ? 13.422 0.441 21.936 1.00 80.06 256 THR A C 1
ATOM 1855 O O . THR A 1 256 ? 13.750 0.154 23.084 1.00 80.06 256 THR A O 1
ATOM 1858 N N . TRP A 1 257 ? 13.013 -0.460 21.046 1.00 82.19 257 TRP A N 1
ATOM 1859 C CA . TRP A 1 257 ? 12.775 -1.872 21.340 1.00 82.19 257 TRP A CA 1
ATOM 1860 C C . TRP A 1 257 ? 13.650 -2.765 20.477 1.00 82.19 257 TRP A C 1
ATOM 1862 O O . TRP A 1 257 ? 13.776 -2.528 19.278 1.00 82.19 257 TRP A O 1
ATOM 1872 N N . HIS A 1 258 ? 14.202 -3.823 21.063 1.00 83.50 258 HIS A N 1
ATOM 1873 C CA . HIS A 1 258 ? 14.934 -4.849 20.330 1.00 83.50 258 HIS A CA 1
ATOM 1874 C C . HIS A 1 258 ? 14.034 -6.063 20.113 1.00 83.50 258 HIS A C 1
ATOM 1876 O O . HIS A 1 258 ? 13.541 -6.658 21.067 1.00 83.50 258 HIS A O 1
ATOM 1882 N N . ILE A 1 259 ? 13.811 -6.419 18.850 1.00 85.00 259 ILE A N 1
ATOM 1883 C CA . ILE A 1 259 ? 12.962 -7.537 18.451 1.00 85.00 259 ILE A CA 1
ATOM 1884 C C . ILE A 1 259 ? 13.864 -8.646 17.891 1.00 85.00 259 ILE A C 1
ATOM 1886 O O . ILE A 1 259 ? 14.546 -8.426 16.883 1.00 85.00 259 ILE A O 1
ATOM 1890 N N . PRO A 1 260 ? 13.893 -9.835 18.521 1.00 84.25 260 PRO A N 1
ATOM 1891 C CA . PRO A 1 260 ? 14.704 -10.953 18.046 1.00 84.25 260 PRO A CA 1
ATOM 1892 C C . PRO A 1 260 ? 14.156 -11.530 16.730 1.00 84.25 260 PRO A C 1
ATOM 1894 O O . PRO A 1 260 ? 13.101 -11.132 16.237 1.00 84.25 260 PRO A O 1
ATOM 1897 N N . GLY A 1 261 ? 14.874 -12.477 16.125 1.00 82.00 261 GLY A N 1
ATOM 1898 C CA . GLY A 1 261 ? 14.406 -13.159 14.916 1.00 82.00 261 GLY A CA 1
ATOM 1899 C C . GLY A 1 261 ? 13.133 -13.985 15.159 1.00 82.00 261 GLY A C 1
ATOM 1900 O O . GLY A 1 261 ? 12.986 -14.620 16.201 1.00 82.00 261 GLY A O 1
ATOM 1901 N N . LEU A 1 262 ? 12.223 -14.010 14.176 1.00 81.62 262 LEU A N 1
ATOM 1902 C CA . LEU A 1 262 ? 10.967 -14.776 14.254 1.00 81.62 262 LEU A CA 1
ATOM 1903 C C . LEU A 1 262 ? 11.197 -16.295 14.324 1.00 81.62 262 LEU A C 1
ATOM 1905 O O . LEU A 1 262 ? 10.435 -16.996 14.983 1.00 81.62 262 LEU A O 1
ATOM 1909 N N . TRP A 1 263 ? 12.223 -16.800 13.639 1.00 80.88 263 TRP A N 1
ATOM 1910 C CA . TRP A 1 263 ? 12.506 -18.230 13.498 1.00 80.88 263 TRP A CA 1
ATOM 1911 C C . TRP A 1 263 ? 13.828 -18.591 14.175 1.00 80.88 263 TRP A C 1
ATOM 1913 O O . TRP A 1 263 ? 14.825 -17.890 13.989 1.00 80.88 263 TRP A O 1
ATOM 1923 N N . HIS A 1 264 ? 13.862 -19.714 14.895 1.00 78.12 264 HIS A N 1
ATOM 1924 C CA . HIS A 1 264 ? 15.119 -20.337 15.319 1.00 78.12 264 HIS A CA 1
ATOM 1925 C C . HIS A 1 264 ? 15.675 -21.183 14.167 1.00 78.12 264 HIS A C 1
ATOM 1927 O O . HIS A 1 264 ? 15.396 -22.376 14.060 1.00 78.12 264 HIS A O 1
ATOM 1933 N N . GLY A 1 265 ? 16.433 -20.547 13.273 1.00 70.81 265 GLY A N 1
ATOM 1934 C CA . GLY A 1 265 ? 17.029 -21.186 12.096 1.00 70.81 265 GLY A CA 1
ATOM 1935 C C . GLY A 1 265 ? 16.331 -20.814 10.787 1.00 70.81 265 GLY A C 1
ATOM 1936 O O . GLY A 1 265 ? 15.692 -19.767 10.676 1.00 70.81 265 GLY A O 1
ATOM 1937 N N . THR A 1 266 ? 16.485 -21.653 9.763 1.00 70.94 266 THR A N 1
ATOM 1938 C CA . THR A 1 266 ? 15.974 -21.388 8.414 1.00 70.94 266 THR A CA 1
ATOM 1939 C C . THR A 1 266 ? 14.573 -21.991 8.201 1.00 70.94 266 THR A C 1
ATOM 1941 O O . THR A 1 266 ? 14.396 -23.204 8.331 1.00 70.94 266 THR A O 1
ATOM 1944 N N . PRO A 1 267 ? 13.548 -21.185 7.854 1.00 73.06 267 PRO A N 1
ATOM 1945 C CA . PRO A 1 267 ? 12.232 -21.704 7.463 1.00 73.06 267 PRO A CA 1
ATOM 1946 C C . PRO A 1 267 ? 12.341 -22.606 6.210 1.00 73.06 267 PRO A C 1
ATOM 1948 O O . PRO A 1 267 ? 13.274 -22.426 5.425 1.00 73.06 267 PRO A O 1
ATOM 1951 N N . PRO A 1 268 ? 11.416 -23.565 5.974 1.00 68.50 268 PRO A N 1
ATOM 1952 C CA . PRO A 1 268 ? 10.058 -23.642 6.532 1.00 68.50 268 PRO A CA 1
ATOM 1953 C C . PRO A 1 268 ? 9.875 -24.506 7.792 1.00 68.50 268 PRO A C 1
ATOM 1955 O O . PRO A 1 268 ? 8.828 -24.401 8.416 1.00 68.50 268 PRO A O 1
ATOM 1958 N N . MET A 1 269 ? 10.850 -25.337 8.179 1.00 76.19 269 MET A N 1
ATOM 1959 C CA . MET A 1 269 ? 10.712 -26.265 9.322 1.00 76.19 269 MET A CA 1
ATOM 1960 C C . MET A 1 269 ? 11.265 -25.709 10.647 1.00 76.19 269 MET A C 1
ATOM 1962 O O . MET A 1 269 ? 11.232 -26.398 11.664 1.00 76.19 269 MET A O 1
ATOM 1966 N N . ALA A 1 270 ? 11.795 -24.481 10.646 1.00 75.25 270 ALA A N 1
ATOM 1967 C CA . ALA A 1 270 ? 12.289 -23.824 11.852 1.00 75.25 270 ALA A CA 1
ATOM 1968 C C . ALA A 1 270 ? 11.136 -23.506 12.826 1.00 75.25 270 ALA A C 1
ATOM 1970 O O . ALA A 1 270 ? 10.096 -23.010 12.386 1.00 75.25 270 ALA A O 1
ATOM 1971 N N . PRO A 1 271 ? 11.296 -23.742 14.142 1.00 80.94 271 PRO A N 1
ATOM 1972 C CA . PRO A 1 271 ? 10.284 -23.374 15.122 1.00 80.94 271 PRO A CA 1
ATOM 1973 C C . PRO A 1 271 ? 10.231 -21.853 15.319 1.00 80.94 271 PRO A C 1
ATOM 1975 O O . PRO A 1 271 ? 11.241 -21.147 15.203 1.00 80.94 271 PRO A O 1
ATOM 1978 N N . ALA A 1 272 ? 9.036 -21.345 15.628 1.00 81.00 272 ALA A N 1
ATOM 1979 C CA . ALA A 1 272 ? 8.842 -19.943 15.978 1.00 81.00 272 ALA A CA 1
ATOM 1980 C C . ALA A 1 272 ? 9.562 -19.611 17.296 1.00 81.00 272 ALA A C 1
ATOM 1982 O O . ALA A 1 272 ? 9.635 -20.429 18.212 1.00 81.00 272 ALA A O 1
ATOM 1983 N N . SER A 1 273 ? 10.114 -18.406 17.386 1.00 82.75 273 SER A N 1
ATOM 1984 C CA . SER A 1 273 ? 10.853 -17.940 18.554 1.00 82.75 273 SER A CA 1
ATOM 1985 C C . SER A 1 273 ? 9.928 -17.483 19.679 1.00 82.75 273 SER A C 1
ATOM 1987 O O . SER A 1 273 ? 9.133 -16.563 19.492 1.00 82.75 273 SER A O 1
ATOM 1989 N N . LEU A 1 274 ? 10.078 -18.080 20.869 1.00 85.31 274 LEU A N 1
ATOM 1990 C CA . LEU A 1 274 ? 9.396 -17.623 22.086 1.00 85.31 274 LEU A CA 1
ATOM 1991 C C . LEU A 1 274 ? 9.802 -16.183 22.435 1.00 85.31 274 LEU A C 1
ATOM 1993 O O . LEU A 1 274 ? 8.939 -15.342 22.686 1.00 85.31 274 LEU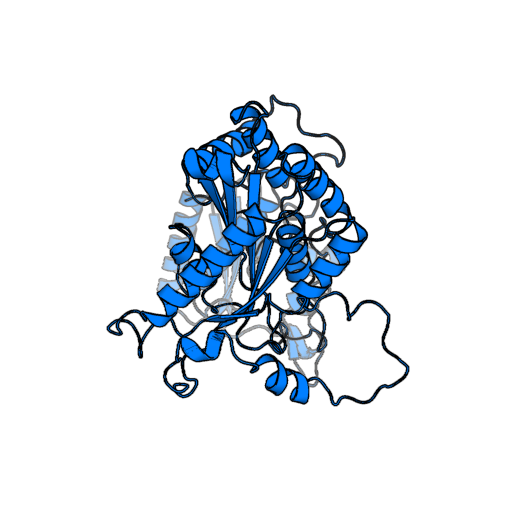 A O 1
ATOM 1997 N N . ALA A 1 275 ? 11.097 -15.873 22.328 1.00 82.69 275 ALA A N 1
ATOM 1998 C CA . ALA A 1 275 ? 11.628 -14.538 22.590 1.00 82.69 275 ALA A CA 1
ATOM 1999 C C . ALA A 1 275 ? 11.003 -13.471 21.670 1.00 82.69 275 ALA A C 1
ATOM 2001 O O . ALA A 1 275 ? 10.809 -12.330 22.080 1.00 82.69 275 ALA A O 1
ATOM 2002 N N . TYR A 1 276 ? 10.630 -13.832 20.433 1.00 86.69 276 TYR A N 1
ATOM 2003 C CA . TYR A 1 276 ? 9.908 -12.919 19.539 1.00 86.69 276 TYR A CA 1
ATOM 2004 C C . TYR A 1 276 ? 8.502 -12.612 20.054 1.00 86.69 276 TYR A C 1
ATOM 2006 O O . TYR A 1 276 ? 8.091 -11.452 20.066 1.00 86.69 276 TYR A O 1
ATOM 2014 N N . SER A 1 277 ? 7.761 -13.636 20.490 1.00 86.38 277 SER A N 1
ATOM 2015 C CA . SER A 1 277 ? 6.418 -13.439 21.043 1.00 86.38 277 SER A CA 1
ATOM 2016 C C . SER A 1 277 ? 6.427 -12.655 22.355 1.00 86.38 277 SER A C 1
ATOM 2018 O O . SER A 1 277 ? 5.555 -11.811 22.550 1.00 86.38 277 SER A O 1
ATOM 2020 N N . GLU A 1 278 ? 7.425 -12.871 23.213 1.00 87.25 278 GLU A N 1
ATOM 2021 C CA . GLU A 1 278 ? 7.603 -12.116 24.457 1.00 87.25 278 GLU A CA 1
ATOM 2022 C C . GLU A 1 278 ? 7.930 -10.647 24.172 1.00 87.25 278 GLU A C 1
ATOM 2024 O O . GLU A 1 278 ? 7.256 -9.762 24.697 1.00 87.25 278 GLU A O 1
ATOM 2029 N N . ALA A 1 279 ? 8.873 -10.371 23.264 1.00 85.88 279 ALA A N 1
ATOM 2030 C CA . ALA A 1 279 ? 9.199 -9.005 22.855 1.00 85.88 279 ALA A CA 1
ATOM 2031 C C . ALA A 1 279 ? 7.992 -8.285 22.227 1.00 85.88 279 ALA A C 1
ATOM 2033 O O . ALA A 1 279 ? 7.714 -7.132 22.555 1.00 85.88 279 ALA A O 1
ATOM 2034 N N . ALA A 1 280 ? 7.231 -8.960 21.358 1.00 87.12 280 ALA A N 1
ATOM 2035 C CA . ALA A 1 280 ? 6.017 -8.396 20.767 1.00 87.12 280 ALA A CA 1
ATOM 2036 C C . ALA A 1 280 ? 4.937 -8.101 21.825 1.00 87.12 280 ALA A C 1
ATOM 2038 O O . ALA A 1 280 ? 4.249 -7.079 21.743 1.00 87.12 280 ALA A O 1
ATOM 2039 N N . LEU A 1 281 ? 4.790 -8.973 22.827 1.00 87.44 281 LEU A N 1
ATOM 2040 C CA . LEU A 1 281 ? 3.869 -8.764 23.942 1.00 87.44 281 LEU A CA 1
ATOM 2041 C C . LEU A 1 281 ? 4.291 -7.571 24.806 1.00 87.44 281 LEU A C 1
ATOM 2043 O O . LEU A 1 281 ? 3.431 -6.792 25.212 1.00 87.44 281 LEU A O 1
ATOM 2047 N N . GLU A 1 282 ? 5.586 -7.403 25.055 1.00 86.56 282 GLU A N 1
ATOM 2048 C CA . GLU A 1 282 ? 6.114 -6.300 25.859 1.00 86.56 282 GLU A CA 1
ATOM 2049 C C . GLU A 1 282 ? 5.923 -4.948 25.162 1.00 86.56 282 GLU A C 1
ATOM 2051 O O . GLU A 1 282 ? 5.399 -4.005 25.757 1.00 86.56 282 GLU A O 1
ATOM 2056 N N . VAL A 1 283 ? 6.207 -4.886 23.855 1.00 87.06 283 VAL A N 1
ATOM 2057 C CA . VAL A 1 283 ? 5.901 -3.712 23.019 1.00 87.06 283 VAL A CA 1
ATOM 2058 C C . VAL A 1 283 ? 4.407 -3.389 23.090 1.00 87.06 283 VAL A C 1
ATOM 2060 O O . VAL A 1 283 ? 4.025 -2.237 23.304 1.00 87.06 283 VAL A O 1
ATOM 2063 N N . LYS A 1 284 ? 3.538 -4.401 22.970 1.00 88.06 284 LYS A N 1
ATOM 2064 C CA . LYS A 1 284 ? 2.084 -4.225 23.086 1.00 88.06 284 LYS 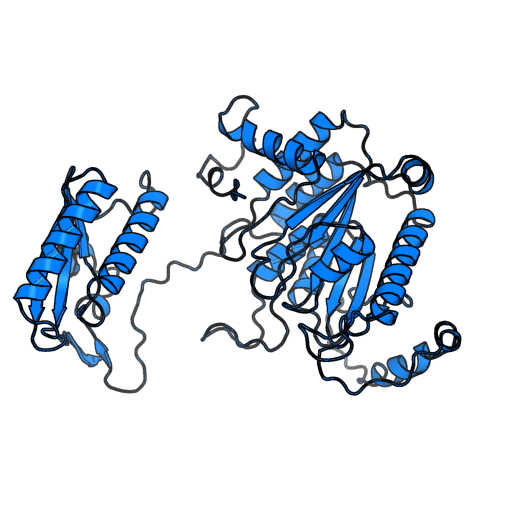A CA 1
ATOM 2065 C C . LYS A 1 284 ? 1.676 -3.693 24.462 1.00 88.06 284 LYS A C 1
ATOM 2067 O O . LYS A 1 284 ? 0.843 -2.791 24.524 1.00 88.06 284 LYS A O 1
ATOM 2072 N N . ARG A 1 285 ? 2.226 -4.231 25.553 1.00 86.44 285 ARG A N 1
ATOM 2073 C CA . ARG A 1 285 ? 1.933 -3.773 26.922 1.00 86.44 285 ARG A CA 1
ATOM 2074 C C . ARG A 1 285 ? 2.329 -2.321 27.108 1.00 86.44 285 ARG A C 1
ATOM 2076 O O . ARG A 1 285 ? 1.485 -1.527 27.508 1.00 86.44 285 ARG A O 1
ATOM 2083 N N . CYS A 1 286 ? 3.545 -1.956 26.711 1.00 84.44 286 CYS A N 1
ATOM 2084 C CA . CYS A 1 286 ? 4.002 -0.578 26.818 1.00 84.44 286 CYS A CA 1
ATOM 2085 C C . CYS A 1 286 ? 3.162 0.374 25.953 1.00 84.44 286 CYS A C 1
ATOM 2087 O O . CYS A 1 286 ? 2.835 1.478 26.383 1.00 84.44 286 CYS A O 1
ATOM 2089 N N . LEU A 1 287 ? 2.749 -0.040 24.749 1.00 84.19 287 LEU A N 1
ATOM 2090 C CA . LEU A 1 287 ? 1.815 0.742 23.932 1.00 84.19 287 LEU A CA 1
ATOM 2091 C C . LEU A 1 287 ? 0.499 0.995 24.674 1.00 84.19 287 LEU A C 1
ATOM 2093 O O . LEU A 1 287 ? 0.050 2.135 24.743 1.00 84.19 287 LEU A O 1
ATOM 2097 N N . ILE A 1 288 ? -0.091 -0.044 25.261 1.00 84.56 288 ILE A N 1
ATOM 2098 C CA . ILE A 1 288 ? -1.342 0.054 26.021 1.00 84.56 288 ILE A CA 1
ATOM 2099 C C . ILE A 1 288 ? -1.163 0.940 27.263 1.00 84.56 288 ILE A C 1
ATOM 2101 O O . ILE A 1 288 ? -2.005 1.791 27.530 1.00 84.56 288 ILE A O 1
ATOM 2105 N N . GLU A 1 289 ? -0.062 0.802 27.997 1.00 83.81 289 GLU A N 1
ATOM 2106 C CA . GLU A 1 289 ? 0.236 1.621 29.178 1.00 83.81 289 GLU A CA 1
ATOM 2107 C C . GLU A 1 289 ? 0.462 3.093 28.829 1.00 83.81 289 GLU A C 1
ATOM 2109 O O . GLU A 1 289 ? -0.077 3.973 29.496 1.00 83.81 289 GLU A O 1
ATOM 2114 N N . ASN A 1 290 ? 1.184 3.379 27.746 1.00 80.31 290 ASN A N 1
ATOM 2115 C CA . ASN A 1 290 ? 1.358 4.745 27.253 1.00 80.31 290 ASN A CA 1
ATOM 2116 C C . ASN A 1 290 ? 0.026 5.363 26.811 1.00 80.31 290 ASN A C 1
ATOM 2118 O O . ASN A 1 290 ? -0.180 6.560 26.988 1.00 80.31 290 ASN A O 1
ATOM 2122 N N . LEU A 1 291 ? -0.891 4.559 26.266 1.00 79.12 291 LEU A N 1
ATOM 2123 C CA . LEU A 1 291 ? -2.238 5.013 25.918 1.00 79.12 291 LEU A CA 1
ATOM 2124 C C . LEU A 1 291 ? -3.101 5.283 27.157 1.00 79.12 291 LEU A C 1
ATOM 2126 O O . LEU A 1 291 ? -3.896 6.219 27.125 1.00 79.12 291 LEU A O 1
ATOM 2130 N N . ARG A 1 292 ? -2.931 4.510 28.241 1.00 79.75 292 ARG A N 1
ATOM 2131 C CA . ARG A 1 292 ? -3.596 4.754 29.537 1.00 79.75 292 ARG A CA 1
ATOM 2132 C C . ARG A 1 292 ? -3.081 6.017 30.223 1.00 79.75 292 ARG A C 1
ATOM 2134 O O . ARG A 1 292 ? -3.870 6.801 30.736 1.00 79.75 292 ARG A O 1
ATOM 2141 N N . ASN A 1 293 ? -1.762 6.194 30.235 1.00 73.94 293 ASN A N 1
ATOM 2142 C CA . ASN A 1 293 ? -1.082 7.257 30.980 1.00 73.94 293 ASN A CA 1
ATOM 2143 C C . ASN A 1 293 ? -0.899 8.550 30.169 1.00 73.94 293 ASN A C 1
ATOM 2145 O O . ASN A 1 293 ? -0.467 9.567 30.713 1.00 73.94 293 ASN A O 1
ATOM 2149 N N . GLY A 1 294 ? -1.177 8.514 28.865 1.00 64.81 294 GLY A N 1
ATOM 2150 C CA . GLY A 1 294 ? -1.056 9.665 27.981 1.00 64.81 294 GLY A CA 1
ATOM 2151 C C . GLY A 1 294 ? -2.076 10.762 28.309 1.00 64.81 294 GLY A C 1
ATOM 2152 O O . GLY A 1 294 ? -3.163 10.471 28.816 1.00 64.81 294 GLY A O 1
ATOM 2153 N N . PRO A 1 295 ? -1.765 12.038 28.008 1.00 56.69 295 PRO A N 1
ATOM 2154 C CA . PRO A 1 295 ? -2.734 13.113 28.167 1.00 56.69 295 PRO A CA 1
ATOM 2155 C C . PRO A 1 295 ? -3.996 12.813 27.340 1.00 56.69 295 PRO A C 1
ATOM 2157 O O . PRO A 1 295 ? -3.908 12.153 26.298 1.00 56.69 295 PRO A O 1
ATOM 2160 N N . PRO A 1 296 ? -5.180 13.285 27.772 1.00 57.72 296 PRO A N 1
ATOM 2161 C CA . PRO A 1 296 ? -6.390 13.179 26.977 1.00 57.72 296 PRO A CA 1
ATOM 2162 C C . PRO A 1 296 ? -6.226 13.996 25.695 1.00 57.72 296 PRO A C 1
ATOM 2164 O O . PRO A 1 296 ? -6.487 15.193 25.667 1.00 57.72 296 PRO A O 1
ATOM 2167 N N . ASP A 1 297 ? -5.729 13.337 24.651 1.00 60.16 297 ASP A N 1
ATOM 2168 C CA . ASP A 1 297 ? -5.503 13.947 23.348 1.00 60.16 297 ASP A CA 1
ATOM 2169 C C . ASP A 1 297 ? -6.855 14.462 22.822 1.00 60.16 297 ASP A C 1
ATOM 2171 O O . ASP A 1 297 ? -7.816 13.685 22.812 1.00 60.16 297 ASP A O 1
ATOM 2175 N N . PRO A 1 298 ? -7.000 15.742 22.434 1.00 56.94 298 PRO A N 1
ATOM 2176 C CA . PRO A 1 298 ? -8.252 16.254 21.879 1.00 56.94 298 PRO A CA 1
ATOM 2177 C C . PRO A 1 298 ? -8.623 15.592 20.546 1.00 56.94 298 PRO A C 1
ATOM 2179 O O . PRO A 1 298 ? -9.768 15.718 20.118 1.00 56.94 298 PRO A O 1
ATOM 2182 N N . ASP A 1 299 ? -7.692 14.874 19.910 1.00 62.00 299 ASP A N 1
ATOM 2183 C CA . ASP A 1 299 ? -7.772 14.408 18.522 1.00 62.00 299 ASP A CA 1
ATOM 2184 C C . ASP A 1 299 ? -8.411 13.027 18.304 1.00 62.00 299 ASP A C 1
ATOM 2186 O O . ASP A 1 299 ? -8.208 12.378 17.279 1.00 62.00 299 ASP A O 1
ATOM 2190 N N . ARG A 1 300 ? -9.226 12.565 19.256 1.00 72.62 300 ARG A N 1
ATOM 2191 C CA . ARG A 1 300 ? -9.812 11.210 19.228 1.00 72.62 300 ARG A CA 1
ATOM 2192 C C . ARG A 1 300 ? -10.911 11.037 18.178 1.00 72.62 300 ARG A C 1
ATOM 2194 O O . ARG A 1 300 ? -11.332 9.907 17.920 1.00 72.62 300 ARG A O 1
ATOM 2201 N N . SER A 1 301 ? -11.421 12.134 17.615 1.00 80.00 301 SER A N 1
ATOM 2202 C CA . SER A 1 301 ? -12.536 12.117 16.670 1.00 80.00 301 SER A CA 1
ATOM 2203 C C . SER A 1 301 ? -12.067 11.870 15.241 1.00 80.00 301 SER A C 1
ATOM 2205 O O . SER A 1 301 ? -11.119 12.480 14.745 1.00 80.00 301 SER A O 1
ATOM 2207 N N . ILE A 1 302 ? -12.836 11.060 14.514 1.00 82.31 302 ILE A N 1
ATOM 2208 C CA . ILE A 1 302 ? -12.635 10.836 13.078 1.00 82.31 302 ILE A CA 1
ATOM 2209 C C . ILE A 1 302 ? -12.703 12.159 12.287 1.00 82.31 302 ILE A C 1
ATOM 2211 O O . ILE A 1 302 ? -12.023 12.292 11.272 1.00 82.31 302 ILE A O 1
ATOM 2215 N N . SER A 1 303 ? -13.454 13.167 12.756 1.00 81.44 303 SER A N 1
ATOM 2216 C CA . SER A 1 303 ? -13.526 14.478 12.089 1.00 81.44 303 SER A CA 1
ATOM 2217 C C . SER A 1 303 ? -12.184 15.201 12.040 1.00 81.44 303 SER A C 1
ATOM 2219 O O . SER A 1 303 ? -11.810 15.703 10.984 1.00 81.44 303 SER A O 1
ATOM 2221 N N . GLN A 1 304 ? -11.431 15.206 13.142 1.00 80.38 304 GLN A N 1
ATOM 2222 C CA . GLN A 1 304 ? -10.099 15.822 13.176 1.00 80.38 304 GLN A CA 1
ATOM 2223 C C . GLN A 1 304 ? -9.132 15.072 12.263 1.00 80.38 304 GLN A C 1
ATOM 2225 O O . GLN A 1 304 ? -8.311 15.678 11.579 1.00 80.38 304 GLN A O 1
ATOM 2230 N N . LEU A 1 305 ? -9.270 13.748 12.181 1.00 81.50 305 LEU A N 1
ATOM 2231 C CA . LEU A 1 305 ? -8.478 12.928 11.272 1.00 81.50 305 LEU A CA 1
ATOM 2232 C C . LEU A 1 305 ? -8.770 13.253 9.798 1.00 81.50 305 LEU A C 1
ATOM 2234 O O . LEU A 1 305 ? -7.844 13.362 8.995 1.00 81.50 305 LEU A O 1
ATOM 2238 N N . ILE A 1 306 ? -10.037 13.486 9.442 1.00 82.50 306 ILE A N 1
ATOM 2239 C CA . ILE A 1 306 ? -10.432 13.948 8.102 1.00 82.50 306 ILE A CA 1
ATOM 2240 C C . ILE A 1 306 ? -9.824 15.325 7.807 1.00 82.50 306 ILE A C 1
ATOM 2242 O O . ILE A 1 306 ? -9.233 15.516 6.742 1.00 82.50 306 ILE A O 1
ATOM 2246 N N . GLU A 1 307 ? -9.910 16.273 8.743 1.00 82.81 307 GLU A N 1
ATOM 2247 C CA . GLU A 1 307 ? -9.297 17.599 8.592 1.00 82.81 307 GLU A CA 1
ATOM 2248 C C . GLU A 1 307 ? -7.778 17.512 8.410 1.00 82.81 307 GLU A C 1
ATOM 2250 O O . GLU A 1 307 ? -7.219 18.193 7.547 1.00 82.81 307 GLU A O 1
ATOM 2255 N N . ARG A 1 308 ? -7.108 16.618 9.145 1.00 79.88 308 ARG A N 1
ATOM 2256 C CA . ARG A 1 308 ? -5.672 16.347 8.997 1.00 79.88 308 ARG A CA 1
ATOM 2257 C C . ARG A 1 308 ? -5.325 15.804 7.623 1.00 79.88 308 ARG A C 1
ATOM 2259 O O . ARG A 1 308 ? -4.377 16.299 7.023 1.00 79.88 308 ARG A O 1
ATOM 2266 N N . VAL A 1 309 ? -6.089 14.853 7.086 1.00 77.25 309 VAL A N 1
ATOM 2267 C CA . VAL A 1 309 ? -5.879 14.326 5.722 1.00 77.25 309 VAL A CA 1
ATOM 2268 C C . VAL A 1 309 ? -6.019 15.433 4.680 1.00 77.25 309 VAL A C 1
ATOM 2270 O O . VAL A 1 309 ? -5.202 15.540 3.762 1.00 77.25 309 VAL A O 1
ATOM 2273 N N . LEU A 1 310 ? -7.031 16.286 4.834 1.00 76.44 310 LEU A N 1
ATOM 2274 C CA . LEU A 1 310 ? -7.277 17.410 3.931 1.00 76.44 310 LEU A CA 1
ATOM 2275 C C . LEU A 1 310 ? -6.228 18.525 4.082 1.00 76.44 310 LEU A C 1
ATOM 2277 O O . LEU A 1 310 ? -5.883 19.176 3.102 1.00 76.44 310 LEU A O 1
ATOM 2281 N N . SER A 1 311 ? -5.678 18.736 5.277 1.00 74.19 311 SER A N 1
ATOM 2282 C CA . SER A 1 311 ? -4.575 19.677 5.513 1.00 74.19 311 SER A CA 1
ATOM 2283 C C . SER A 1 311 ? -3.245 19.130 4.979 1.00 74.19 311 SER A C 1
ATOM 2285 O O . SER A 1 311 ? -2.505 19.832 4.286 1.00 74.19 311 SER A O 1
ATOM 2287 N N . ALA A 1 312 ? -2.982 17.838 5.195 1.00 68.88 312 ALA A N 1
ATOM 2288 C CA . ALA A 1 312 ? -1.827 17.119 4.667 1.00 68.88 312 ALA A CA 1
ATOM 2289 C C . ALA A 1 312 ? -1.823 17.075 3.132 1.00 68.88 312 ALA A C 1
ATOM 2291 O O . ALA A 1 312 ? -0.759 17.011 2.522 1.00 68.88 312 ALA A O 1
ATOM 2292 N N . SER A 1 313 ? -2.976 17.225 2.469 1.00 66.81 313 SER A N 1
ATOM 2293 C CA . SER A 1 313 ? -3.018 17.385 1.010 1.00 66.81 313 SER A CA 1
ATOM 2294 C C . SER A 1 313 ? -2.255 18.615 0.506 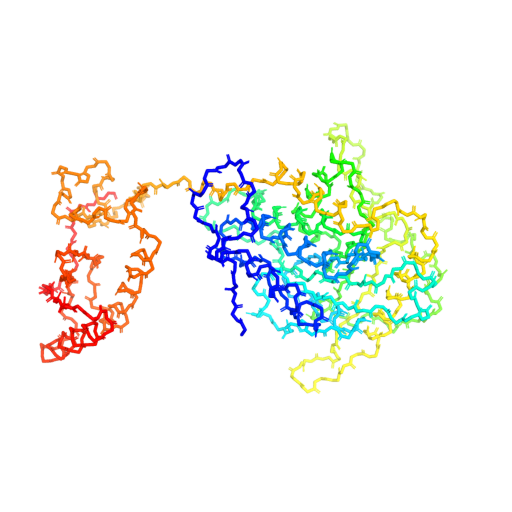1.00 66.81 313 SER A C 1
ATOM 2296 O O . SER A 1 313 ? -1.954 18.687 -0.683 1.00 66.81 313 SER A O 1
ATOM 2298 N N . ARG A 1 314 ? -1.970 19.596 1.375 1.00 65.31 314 ARG A N 1
ATOM 2299 C CA . ARG A 1 314 ? -1.133 20.766 1.064 1.00 65.31 314 ARG A CA 1
ATOM 2300 C C . ARG A 1 314 ? 0.362 20.483 1.235 1.00 65.31 314 ARG A C 1
ATOM 2302 O O . ARG A 1 314 ? 1.173 21.167 0.620 1.00 65.31 314 ARG A O 1
ATOM 2309 N N . SER A 1 315 ? 0.731 19.506 2.069 1.00 62.16 315 SER A N 1
ATOM 2310 C CA . SER A 1 315 ? 2.122 19.096 2.331 1.00 62.16 315 SER A CA 1
ATOM 2311 C C . SER A 1 315 ? 2.566 17.883 1.502 1.00 62.16 315 SER A C 1
ATOM 2313 O O . SER A 1 315 ? 3.763 17.599 1.398 1.00 62.16 315 SER A O 1
ATOM 2315 N N . ILE A 1 316 ? 1.607 17.187 0.893 1.00 61.91 316 ILE A N 1
ATOM 2316 C CA . ILE A 1 316 ? 1.792 16.092 -0.053 1.00 61.91 316 ILE A CA 1
ATOM 2317 C C . ILE A 1 316 ? 1.597 16.657 -1.462 1.00 61.91 316 ILE A C 1
ATOM 2319 O O . ILE A 1 316 ? 0.553 17.232 -1.765 1.00 61.91 316 ILE A O 1
ATOM 2323 N N . HIS A 1 317 ? 2.580 16.477 -2.348 1.00 55.31 317 HIS A N 1
ATOM 2324 C CA . HIS A 1 317 ? 2.377 16.732 -3.774 1.00 55.31 317 HIS A CA 1
ATOM 2325 C C . HIS A 1 317 ? 1.313 15.745 -4.282 1.00 55.31 317 HIS A C 1
ATOM 2327 O O . HIS A 1 317 ? 1.581 14.564 -4.471 1.00 55.31 317 HIS A O 1
ATOM 2333 N N . THR A 1 318 ? 0.069 16.214 -4.399 1.00 42.56 318 THR A N 1
ATOM 2334 C CA . THR A 1 318 ? -1.089 15.414 -4.846 1.00 42.56 318 THR A CA 1
ATOM 2335 C C . THR A 1 318 ? -1.159 15.279 -6.359 1.00 42.56 318 THR A C 1
ATOM 2337 O O . THR A 1 318 ? -1.843 14.401 -6.877 1.00 42.56 318 THR A O 1
ATOM 2340 N N . THR A 1 319 ? -0.428 16.122 -7.082 1.00 44.16 319 THR A N 1
ATOM 2341 C CA . THR A 1 319 ? -0.084 15.850 -8.469 1.00 44.16 319 THR A CA 1
ATOM 2342 C C . THR A 1 319 ? 0.847 14.651 -8.459 1.00 44.16 319 THR A C 1
ATOM 2344 O O . THR A 1 319 ? 1.865 14.711 -7.763 1.00 44.16 319 THR A O 1
ATOM 2347 N N . ALA A 1 320 ? 0.536 13.602 -9.232 1.00 41.38 320 ALA A N 1
ATOM 2348 C CA . ALA A 1 320 ? 1.554 12.638 -9.633 1.00 41.38 320 ALA A CA 1
ATOM 2349 C C . ALA A 1 320 ? 2.799 13.452 -9.949 1.00 41.38 320 ALA A C 1
ATOM 2351 O O . ALA A 1 320 ? 2.668 14.413 -10.717 1.00 41.38 320 ALA A O 1
ATOM 2352 N N . ALA A 1 321 ? 3.931 13.184 -9.277 1.00 39.53 321 ALA A N 1
ATOM 2353 C CA . ALA A 1 321 ? 5.181 13.849 -9.615 1.00 39.53 321 ALA A CA 1
ATOM 2354 C C . ALA A 1 321 ? 5.196 13.845 -11.131 1.00 39.53 321 ALA A C 1
ATOM 2356 O O . ALA A 1 321 ? 5.066 12.767 -11.720 1.00 39.53 321 ALA A O 1
ATOM 2357 N N . CYS A 1 322 ? 5.166 15.032 -11.746 1.00 40.09 322 CYS A N 1
ATOM 2358 C CA . CYS A 1 322 ? 5.321 15.134 -13.174 1.00 40.09 322 CYS A CA 1
ATOM 2359 C C . CYS A 1 322 ? 6.696 14.514 -13.388 1.00 40.09 322 CYS A C 1
ATOM 2361 O O . CYS A 1 322 ? 7.715 15.204 -13.357 1.00 40.09 322 CYS A O 1
ATOM 2363 N N . SER A 1 323 ? 6.738 13.200 -13.622 1.00 38.22 323 SER A N 1
ATOM 2364 C CA . SER A 1 323 ? 7.591 12.617 -14.617 1.00 38.22 323 SER A CA 1
ATOM 2365 C C . SER A 1 323 ? 7.258 13.487 -15.801 1.00 38.22 323 SER A C 1
ATOM 2367 O O . SER A 1 323 ? 6.270 13.248 -16.488 1.00 38.22 323 SER A O 1
ATOM 2369 N N . LYS A 1 324 ? 7.981 14.615 -15.928 1.00 35.75 324 LYS A N 1
ATOM 2370 C CA . LYS A 1 324 ? 7.942 15.462 -17.106 1.00 35.75 324 LYS A CA 1
ATOM 2371 C C . LYS A 1 324 ? 7.959 14.426 -18.195 1.00 35.75 324 LYS A C 1
ATOM 2373 O O . LYS A 1 324 ? 8.902 13.630 -18.175 1.00 35.75 324 LYS A O 1
ATOM 2378 N N . ASN A 1 325 ? 6.896 14.347 -18.994 1.00 41.16 325 ASN A N 1
ATOM 2379 C CA . ASN A 1 325 ? 6.835 13.437 -20.121 1.00 41.16 325 ASN A CA 1
ATOM 2380 C C . ASN A 1 325 ? 8.063 13.790 -20.950 1.00 41.16 325 ASN A C 1
ATOM 2382 O O . ASN A 1 325 ? 8.078 14.746 -21.726 1.00 41.16 325 ASN A O 1
ATOM 2386 N N . ARG A 1 326 ? 9.178 13.126 -20.649 1.00 45.41 326 ARG A N 1
ATOM 2387 C CA . ARG A 1 326 ? 10.450 13.399 -21.267 1.00 45.41 326 ARG A CA 1
ATOM 2388 C C . ARG A 1 326 ? 10.255 12.669 -22.558 1.00 45.41 326 ARG A C 1
ATOM 2390 O O . ARG A 1 326 ? 10.246 11.443 -22.581 1.00 45.41 326 ARG A O 1
ATOM 2397 N N . ALA A 1 327 ? 10.001 13.461 -23.594 1.00 49.12 327 ALA A N 1
ATOM 2398 C CA . ALA A 1 327 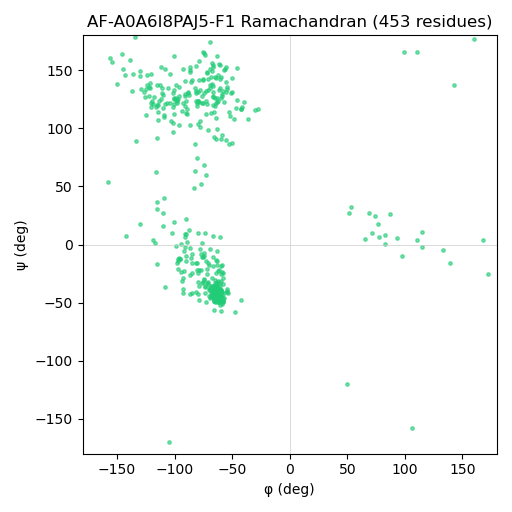? 10.098 13.051 -24.977 1.00 49.12 327 ALA A CA 1
ATOM 2399 C C . ALA A 1 327 ? 11.138 11.929 -25.072 1.00 49.12 327 ALA A C 1
ATOM 2401 O O . ALA A 1 327 ? 12.291 12.166 -24.702 1.00 49.12 327 ALA A O 1
ATOM 2402 N N . ALA A 1 328 ? 10.714 10.727 -25.477 1.00 54.31 328 ALA A N 1
ATOM 2403 C CA . ALA A 1 328 ? 11.603 9.588 -25.648 1.00 54.31 328 ALA A CA 1
ATOM 2404 C C . ALA A 1 328 ? 12.669 9.989 -26.676 1.00 54.31 328 ALA A C 1
ATOM 2406 O O . ALA A 1 328 ? 12.433 9.993 -27.882 1.00 54.31 328 ALA A O 1
ATOM 2407 N N . ARG A 1 329 ? 13.809 10.466 -26.177 1.00 66.38 329 ARG A N 1
ATOM 2408 C CA . ARG A 1 329 ? 14.965 10.886 -26.960 1.00 66.38 329 ARG A CA 1
ATOM 2409 C C . ARG A 1 329 ? 16.063 9.903 -26.634 1.00 66.38 329 ARG A C 1
ATOM 2411 O O . ARG A 1 329 ? 16.423 9.745 -25.465 1.00 66.38 329 ARG A O 1
ATOM 2418 N N . VAL A 1 330 ? 16.594 9.257 -27.662 1.00 68.50 330 VAL A N 1
ATOM 2419 C CA . VAL A 1 330 ? 17.779 8.425 -27.495 1.00 68.50 330 VAL A CA 1
ATOM 2420 C C . VAL A 1 330 ? 18.936 9.340 -27.103 1.00 68.50 330 VAL A C 1
ATOM 2422 O O . VAL A 1 330 ? 19.261 10.285 -27.820 1.00 68.50 330 VAL A O 1
ATOM 2425 N N . ARG A 1 331 ? 19.508 9.107 -25.916 1.00 69.56 331 ARG A N 1
ATOM 2426 C CA . ARG A 1 331 ? 20.697 9.832 -25.460 1.00 69.56 331 ARG A CA 1
ATOM 2427 C C . ARG A 1 331 ? 21.897 9.379 -26.285 1.00 69.56 331 ARG A C 1
ATOM 2429 O O . ARG A 1 331 ? 22.101 8.178 -26.460 1.00 69.56 331 ARG A O 1
ATOM 2436 N N . VAL A 1 332 ? 22.673 10.349 -26.755 1.00 70.62 332 VAL A N 1
ATOM 2437 C CA . VAL A 1 332 ? 23.953 10.111 -27.422 1.00 70.62 332 VAL A CA 1
ATOM 2438 C C . VAL A 1 332 ? 24.979 9.763 -26.343 1.00 70.62 332 VAL A C 1
ATOM 2440 O O . VAL A 1 332 ? 25.136 10.509 -25.376 1.00 70.62 332 VAL A O 1
ATOM 2443 N N . GLY A 1 333 ? 25.594 8.587 -26.460 1.00 72.12 333 GLY A N 1
ATOM 2444 C CA . GLY A 1 333 ? 26.662 8.113 -25.576 1.00 72.12 333 GLY A CA 1
ATOM 2445 C C . GLY A 1 333 ? 28.026 8.190 -26.265 1.00 72.12 333 GLY A C 1
ATOM 2446 O O . GLY A 1 333 ? 28.147 8.758 -27.345 1.00 72.12 333 GLY A O 1
ATOM 2447 N N . LYS A 1 334 ? 29.065 7.600 -25.662 1.00 65.38 334 LYS A N 1
ATOM 2448 C CA . LYS A 1 334 ? 30.349 7.399 -26.353 1.00 65.38 334 LYS A CA 1
ATOM 2449 C C . LYS A 1 334 ? 30.238 6.188 -27.294 1.00 65.38 334 LYS A C 1
ATOM 2451 O O . LYS A 1 334 ? 29.957 5.090 -26.821 1.00 65.38 334 LYS A O 1
ATOM 2456 N N . GLY A 1 335 ? 30.491 6.388 -28.590 1.00 77.19 335 GLY A N 1
ATOM 2457 C CA . GLY A 1 335 ? 30.498 5.346 -29.631 1.00 77.19 335 GLY A CA 1
ATOM 2458 C C . GLY A 1 335 ? 29.341 5.455 -30.634 1.00 77.19 335 GLY A C 1
ATOM 2459 O O . GLY A 1 335 ? 28.375 6.163 -30.384 1.00 77.19 335 GLY A O 1
ATOM 2460 N N . ASN A 1 336 ? 29.440 4.737 -31.761 1.00 79.69 336 ASN A N 1
ATOM 2461 C CA . ASN A 1 336 ? 28.416 4.732 -32.814 1.00 79.69 336 ASN A CA 1
ATOM 2462 C C . ASN A 1 336 ? 27.232 3.848 -32.409 1.00 79.69 336 ASN A C 1
ATOM 2464 O O . ASN A 1 336 ? 27.297 2.621 -32.540 1.00 79.69 336 ASN A O 1
ATOM 2468 N N . LYS A 1 337 ? 26.133 4.449 -31.949 1.00 81.19 337 LYS A N 1
ATOM 2469 C CA . LYS A 1 337 ? 24.923 3.703 -31.597 1.00 81.19 337 LYS A CA 1
ATOM 2470 C C . LYS A 1 337 ? 23.989 3.607 -32.810 1.00 81.19 337 LYS A C 1
ATOM 2472 O O . LYS A 1 337 ? 23.526 4.646 -33.285 1.00 81.19 337 LYS A O 1
ATOM 2477 N N . PRO A 1 338 ? 23.665 2.400 -33.317 1.00 83.06 338 PRO A N 1
ATOM 2478 C CA . PRO A 1 338 ? 22.667 2.258 -34.370 1.00 83.06 338 PRO A CA 1
ATOM 2479 C C . PRO A 1 338 ? 21.293 2.644 -33.824 1.00 83.06 338 PRO A C 1
ATOM 2481 O O . PRO A 1 338 ? 20.883 2.169 -32.763 1.00 83.06 338 PRO A O 1
ATOM 2484 N N . VAL A 1 339 ? 20.577 3.488 -34.560 1.00 82.81 339 VAL A N 1
ATOM 2485 C CA . VAL A 1 339 ? 19.205 3.879 -34.238 1.00 82.81 339 VAL A CA 1
ATOM 2486 C C . VAL A 1 339 ? 18.255 3.588 -35.380 1.00 82.81 339 VAL A C 1
ATOM 2488 O O . VAL A 1 339 ? 18.587 3.685 -36.568 1.00 82.81 339 VAL A O 1
ATOM 2491 N N . THR A 1 340 ? 17.043 3.235 -34.986 1.00 77.69 340 THR A N 1
ATOM 2492 C CA . THR A 1 340 ? 15.911 3.032 -35.885 1.00 77.69 340 THR A CA 1
ATOM 2493 C C . THR A 1 340 ? 15.354 4.375 -36.361 1.00 77.69 340 THR A C 1
ATOM 2495 O O . THR A 1 340 ? 15.640 5.436 -35.796 1.00 77.69 340 THR A O 1
ATOM 2498 N N . TYR A 1 341 ? 14.527 4.345 -37.407 1.00 77.81 341 TYR A N 1
ATOM 2499 C CA . TYR A 1 341 ? 13.842 5.541 -37.904 1.00 77.81 341 TYR A CA 1
ATOM 2500 C C . TYR A 1 341 ? 13.035 6.247 -36.799 1.00 77.81 341 TYR A C 1
ATOM 2502 O O . TYR A 1 341 ? 13.016 7.477 -36.709 1.00 77.81 341 TYR A O 1
ATOM 2510 N N . GLU A 1 342 ? 12.400 5.470 -35.918 1.00 72.25 342 GLU A N 1
ATOM 2511 C CA . GLU A 1 342 ? 11.600 5.992 -34.812 1.00 72.25 342 GLU A CA 1
ATOM 2512 C C . GLU A 1 342 ? 12.455 6.647 -33.727 1.00 72.25 342 GLU A C 1
ATOM 2514 O O . GLU A 1 342 ? 12.092 7.693 -33.192 1.00 72.25 342 GLU A O 1
ATOM 2519 N N . GLU A 1 343 ? 13.611 6.075 -33.423 1.00 76.19 343 GLU A N 1
ATOM 2520 C CA . GLU A 1 343 ? 14.536 6.585 -32.411 1.00 76.19 343 GLU A CA 1
ATOM 2521 C C . GLU A 1 343 ? 15.305 7.830 -32.872 1.00 76.19 343 GLU A C 1
ATOM 2523 O O . GLU A 1 343 ? 15.638 8.690 -32.054 1.00 76.19 343 GLU A O 1
ATOM 2528 N N . ALA A 1 344 ? 15.570 7.943 -34.177 1.00 78.88 344 ALA A N 1
ATOM 2529 C CA . ALA A 1 344 ? 16.383 9.012 -34.750 1.00 78.88 344 ALA A CA 1
ATOM 2530 C C . ALA A 1 344 ? 15.673 10.374 -34.813 1.00 78.88 344 ALA A C 1
ATOM 2532 O O . ALA A 1 344 ? 16.334 11.412 -34.757 1.00 78.88 344 ALA A O 1
ATOM 2533 N N . HIS A 1 345 ? 14.341 10.397 -34.941 1.00 75.69 345 HIS A N 1
ATOM 2534 C CA . HIS A 1 345 ? 13.586 11.652 -35.036 1.00 75.69 345 HIS A CA 1
ATOM 2535 C C . HIS A 1 345 ? 12.988 12.053 -33.681 1.00 75.69 345 HIS A C 1
ATOM 2537 O O . HIS A 1 345 ? 12.164 11.316 -33.128 1.00 75.69 345 HIS A O 1
ATOM 2543 N N . PRO A 1 346 ? 13.315 13.248 -33.158 1.00 73.19 346 PRO A N 1
ATOM 2544 C CA . PRO A 1 346 ? 12.695 13.775 -31.949 1.00 73.19 346 PRO A CA 1
ATOM 2545 C C . PRO A 1 346 ? 11.156 13.839 -32.020 1.00 73.19 346 PRO A C 1
ATOM 2547 O O . PRO A 1 346 ? 10.602 14.052 -33.101 1.00 73.19 346 PRO A O 1
ATOM 2550 N N . PRO A 1 347 ? 10.444 13.761 -30.877 1.00 67.00 347 PRO A N 1
ATOM 2551 C CA . PRO A 1 347 ? 8.976 13.781 -30.861 1.00 67.00 347 PRO A CA 1
ATOM 2552 C C . PRO A 1 347 ? 8.308 15.022 -31.471 1.00 67.00 347 PRO A C 1
ATOM 2554 O O . PRO A 1 347 ? 7.187 14.921 -31.945 1.00 67.00 347 PRO A O 1
ATOM 2557 N N . HIS A 1 348 ? 8.980 16.175 -31.538 1.00 70.56 348 HIS A N 1
ATOM 2558 C CA . HIS A 1 348 ? 8.416 17.371 -32.184 1.00 70.56 348 HIS A CA 1
ATOM 2559 C C . HIS A 1 348 ? 8.321 17.260 -33.718 1.00 70.56 348 HIS A C 1
ATOM 2561 O O . HIS A 1 348 ? 7.571 18.006 -34.333 1.00 70.56 348 HIS A O 1
ATOM 2567 N N . TYR A 1 349 ? 9.015 16.303 -34.349 1.00 70.62 349 TYR A N 1
ATOM 2568 C CA . TYR A 1 349 ? 8.877 16.021 -35.785 1.00 70.62 349 TYR A CA 1
ATOM 2569 C C . TYR A 1 349 ? 7.755 15.024 -36.102 1.00 70.62 349 TYR A C 1
ATOM 2571 O O . TYR A 1 349 ? 7.694 14.506 -37.221 1.00 70.62 349 TYR A O 1
ATOM 2579 N N . ILE A 1 350 ? 6.877 14.728 -35.136 1.00 66.50 350 ILE A N 1
ATOM 2580 C CA . ILE A 1 350 ? 5.875 13.676 -35.288 1.00 66.50 350 ILE A CA 1
ATOM 2581 C C . ILE A 1 350 ? 4.938 13.918 -36.479 1.00 66.50 350 ILE A C 1
ATOM 2583 O O . ILE A 1 350 ? 4.721 13.000 -37.253 1.00 66.50 350 ILE A O 1
ATOM 2587 N N . ALA A 1 351 ? 4.494 15.157 -36.707 1.00 60.53 351 ALA A N 1
ATOM 2588 C CA . ALA A 1 351 ? 3.604 15.495 -37.820 1.00 60.53 351 ALA A CA 1
ATOM 2589 C C . ALA A 1 351 ? 4.308 15.531 -39.192 1.00 60.53 351 ALA A C 1
ATOM 2591 O O . ALA A 1 351 ? 3.706 15.187 -40.202 1.00 60.53 351 ALA A O 1
ATOM 2592 N N . HIS A 1 352 ? 5.587 15.922 -39.239 1.00 73.50 352 HIS A N 1
ATOM 2593 C CA . HIS A 1 352 ? 6.303 16.154 -40.502 1.00 73.50 352 HIS A CA 1
ATOM 2594 C C . HIS A 1 352 ? 7.059 14.927 -41.008 1.00 73.50 352 HIS A C 1
ATOM 2596 O O . HIS A 1 352 ? 7.078 14.656 -42.203 1.00 73.50 352 HIS A O 1
ATOM 2602 N N . ARG A 1 353 ? 7.717 14.196 -40.102 1.00 70.25 353 ARG A N 1
ATOM 2603 C CA . ARG A 1 353 ? 8.565 13.048 -40.453 1.00 70.25 353 ARG A CA 1
ATOM 2604 C C . ARG A 1 353 ? 7.920 11.733 -40.036 1.00 70.25 353 ARG A C 1
ATOM 2606 O O . ARG A 1 353 ? 7.967 10.774 -40.786 1.00 70.25 353 ARG A O 1
ATOM 2613 N N . LYS A 1 354 ? 7.226 11.693 -38.895 1.00 66.12 354 LYS A N 1
ATOM 2614 C CA . LYS A 1 354 ? 6.537 10.479 -38.415 1.00 66.12 354 LYS A CA 1
ATOM 2615 C C . LYS A 1 354 ? 5.029 10.483 -38.689 1.00 66.12 354 LYS A C 1
ATOM 2617 O O . LYS A 1 354 ? 4.315 9.715 -38.052 1.00 66.12 354 LYS A O 1
ATOM 2622 N N . GLY A 1 355 ? 4.540 11.301 -39.628 1.00 58.59 355 GLY A N 1
ATOM 2623 C CA . GLY A 1 355 ? 3.098 11.515 -39.828 1.00 58.59 355 GLY A CA 1
ATOM 2624 C C . GLY A 1 355 ? 2.324 10.207 -40.040 1.00 58.59 355 GLY A C 1
ATOM 2625 O O . GLY A 1 355 ? 1.289 9.965 -39.427 1.00 58.59 355 GLY A O 1
ATOM 2626 N N . TRP A 1 356 ? 2.911 9.283 -40.804 1.00 57.38 356 TRP A N 1
ATOM 2627 C CA . TRP A 1 356 ? 2.346 7.956 -41.074 1.00 57.38 356 TRP A CA 1
ATOM 2628 C C . TRP A 1 356 ? 2.269 7.023 -39.850 1.00 57.38 356 TRP A C 1
ATOM 2630 O O . TRP A 1 356 ? 1.518 6.039 -39.881 1.00 57.38 356 TRP A O 1
ATOM 2640 N N . LEU A 1 357 ? 3.024 7.320 -38.788 1.00 56.75 357 LEU A N 1
ATOM 2641 C CA . LEU A 1 357 ? 3.059 6.613 -37.501 1.00 56.75 357 LEU A CA 1
ATOM 2642 C C . LEU A 1 357 ? 2.161 7.285 -36.445 1.00 56.75 357 LEU A C 1
ATOM 2644 O O . LEU A 1 357 ? 1.905 6.692 -35.403 1.00 56.75 357 LEU A O 1
ATOM 2648 N N . SER A 1 358 ? 1.662 8.499 -36.706 1.00 51.78 358 SER A N 1
ATOM 2649 C CA . SER A 1 358 ? 0.984 9.348 -35.717 1.00 51.78 358 SER A CA 1
ATOM 2650 C C . SER A 1 358 ? -0.517 9.529 -35.936 1.00 51.78 358 SER A C 1
ATOM 2652 O O . SER A 1 358 ? -1.121 10.421 -35.350 1.00 51.78 358 SER A O 1
ATOM 2654 N N . HIS A 1 359 ? -1.153 8.688 -36.751 1.00 51.28 359 HIS A N 1
ATOM 2655 C CA . HIS A 1 359 ? -2.599 8.766 -37.009 1.00 51.28 359 HIS A CA 1
ATOM 2656 C C . HIS A 1 359 ? -3.480 8.273 -35.847 1.00 51.28 359 HIS A C 1
ATOM 2658 O O . HIS A 1 359 ? -4.681 8.091 -36.021 1.00 51.28 359 HIS A O 1
ATOM 2664 N N . HIS A 1 360 ? -2.897 8.031 -34.673 1.00 55.50 360 HIS A N 1
ATOM 2665 C CA . HIS A 1 360 ? -3.613 7.609 -33.481 1.00 55.50 360 HIS A CA 1
ATOM 2666 C C . HIS A 1 360 ? -3.499 8.686 -32.400 1.00 55.50 360 HIS A C 1
ATOM 2668 O O . HIS A 1 360 ? -2.551 8.707 -31.618 1.00 55.50 360 HIS A O 1
ATOM 2674 N N . THR A 1 361 ? -4.464 9.604 -32.381 1.00 55.28 361 THR A N 1
ATOM 2675 C CA . THR A 1 361 ? -4.505 10.744 -31.451 1.00 55.28 361 THR A CA 1
ATOM 2676 C C . THR A 1 361 ? -5.272 10.450 -30.171 1.00 55.28 361 THR A C 1
ATOM 2678 O O . THR A 1 361 ? -5.273 11.258 -29.258 1.00 55.28 361 THR A O 1
ATOM 2681 N N . SER A 1 362 ? -5.907 9.288 -30.047 1.00 60.47 362 SER A N 1
ATOM 2682 C CA . SER A 1 362 ? -6.814 9.042 -28.927 1.00 60.47 362 SER A CA 1
ATOM 2683 C C . SER A 1 362 ? -6.149 8.711 -27.595 1.00 60.47 362 SER A C 1
ATOM 2685 O O . SER A 1 362 ? -6.842 8.532 -26.602 1.00 60.47 362 SER A O 1
ATOM 2687 N N . ASN A 1 363 ? -4.821 8.590 -27.583 1.00 57.72 363 ASN A N 1
ATOM 2688 C CA . ASN A 1 363 ? -4.041 8.511 -26.348 1.00 57.72 363 ASN A CA 1
ATOM 2689 C C . ASN A 1 363 ? -3.371 9.857 -26.032 1.00 57.72 363 ASN A C 1
ATOM 2691 O O . ASN A 1 363 ? -2.479 9.906 -25.187 1.00 57.72 363 ASN A O 1
ATOM 2695 N N . LEU A 1 364 ? -3.725 10.927 -26.755 1.00 58.00 364 LEU A N 1
ATOM 2696 C CA . LEU A 1 364 ? -3.249 12.266 -26.440 1.00 58.00 364 LEU A CA 1
ATOM 2697 C C . LEU A 1 364 ? -3.921 12.771 -25.169 1.00 58.00 364 LEU A C 1
ATOM 2699 O O . LEU A 1 364 ? -5.071 12.457 -24.873 1.00 58.00 364 LEU A O 1
ATOM 2703 N N . ASP A 1 365 ? -3.166 13.571 -24.430 1.00 49.53 365 ASP A N 1
ATOM 2704 C CA . ASP A 1 365 ? -3.644 14.211 -23.217 1.00 49.53 365 ASP A CA 1
ATOM 2705 C C . ASP A 1 365 ? -4.871 15.092 -23.518 1.00 49.53 365 ASP A C 1
ATOM 2707 O O . ASP A 1 365 ? -4.838 15.911 -24.437 1.00 49.53 365 ASP A O 1
ATOM 2711 N N . GLY A 1 366 ? -5.957 14.889 -22.768 1.00 52.28 366 GLY A N 1
ATOM 2712 C CA . GLY A 1 366 ? -7.235 15.592 -22.945 1.00 52.28 366 GLY A CA 1
ATOM 2713 C C . GLY A 1 366 ? -8.314 14.860 -23.757 1.00 52.28 366 GLY A C 1
ATOM 2714 O O . GLY A 1 366 ? -9.463 15.300 -23.736 1.00 52.28 366 GLY A O 1
ATOM 2715 N N . GLU A 1 367 ? -8.000 13.740 -24.416 1.00 55.16 367 GLU A N 1
ATOM 2716 C CA . GLU A 1 367 ? -8.991 12.934 -25.147 1.00 55.16 367 GLU A CA 1
ATOM 2717 C C . GLU A 1 367 ? -9.793 11.988 -24.222 1.00 55.16 367 GLU A C 1
ATOM 2719 O O . GLU A 1 367 ? -9.344 11.567 -23.153 1.00 55.16 367 GLU A O 1
ATOM 2724 N N . GLY A 1 368 ? -11.016 11.629 -24.622 1.00 57.19 368 GLY A N 1
ATOM 2725 C CA . GLY A 1 368 ? -11.864 10.703 -23.861 1.00 57.19 368 GLY A CA 1
ATOM 2726 C C . GLY A 1 368 ? -11.373 9.249 -23.936 1.00 57.19 368 GLY A C 1
ATOM 2727 O O . GLY A 1 368 ? -11.106 8.731 -25.022 1.00 57.19 368 GLY A O 1
ATOM 2728 N N . GLY A 1 369 ? -11.289 8.561 -22.790 1.00 64.44 369 GLY A N 1
ATOM 2729 C CA . GLY A 1 369 ? -10.902 7.141 -22.726 1.00 64.44 369 GLY A CA 1
ATOM 2730 C C . GLY A 1 369 ? -9.399 6.872 -22.893 1.00 64.44 369 GLY A C 1
ATOM 2731 O O . GLY A 1 369 ? -9.005 5.743 -23.173 1.00 64.44 369 GLY A O 1
ATOM 2732 N N . VAL A 1 370 ? -8.539 7.884 -22.713 1.00 63.59 370 VAL A N 1
ATOM 2733 C CA . VAL A 1 370 ? -7.071 7.762 -22.850 1.00 63.59 370 VAL A CA 1
ATOM 2734 C C . VAL A 1 370 ? -6.490 6.658 -21.968 1.00 63.59 370 VAL A C 1
ATOM 2736 O O . VAL A 1 370 ? -5.620 5.914 -22.419 1.00 63.59 370 VAL A O 1
ATOM 2739 N N . ALA A 1 371 ? -6.972 6.521 -20.729 1.00 66.31 371 ALA A N 1
ATOM 2740 C CA . ALA A 1 371 ? -6.492 5.499 -19.800 1.00 66.31 371 ALA A CA 1
ATOM 2741 C C . ALA A 1 371 ? -6.776 4.081 -20.319 1.00 66.31 371 ALA A C 1
ATOM 2743 O O . ALA A 1 371 ? -5.860 3.265 -20.412 1.00 66.31 371 ALA A O 1
ATOM 2744 N N . GLU A 1 372 ? -8.016 3.820 -20.741 1.00 71.00 372 GLU A N 1
ATOM 2745 C CA . GLU A 1 372 ? -8.441 2.538 -21.314 1.00 71.00 372 GLU A CA 1
ATOM 2746 C C . GLU A 1 372 ? -7.608 2.204 -22.553 1.00 71.00 372 GLU A C 1
ATOM 2748 O O . GLU A 1 372 ? -6.964 1.157 -22.610 1.00 71.00 372 GLU A O 1
ATOM 2753 N N . ARG A 1 373 ? -7.500 3.144 -23.498 1.00 72.00 373 ARG A N 1
ATOM 2754 C CA . ARG A 1 373 ? -6.729 2.943 -24.734 1.00 72.00 373 ARG A CA 1
ATOM 2755 C C . ARG A 1 373 ? -5.230 2.772 -24.487 1.00 72.00 373 ARG A C 1
ATOM 2757 O O . ARG A 1 373 ? -4.565 2.038 -25.216 1.00 72.00 373 ARG A O 1
ATOM 2764 N N . THR A 1 374 ? -4.687 3.399 -23.445 1.00 75.50 374 THR A N 1
ATOM 2765 C CA . THR A 1 374 ? -3.288 3.205 -23.040 1.00 75.50 374 THR A CA 1
ATOM 2766 C C . THR A 1 374 ? -3.067 1.798 -22.488 1.00 75.50 374 THR A C 1
ATOM 2768 O O . THR A 1 374 ? -2.082 1.150 -22.850 1.00 75.50 374 THR A O 1
ATOM 2771 N N . VAL A 1 375 ? -3.984 1.295 -21.655 1.00 78.19 375 VAL A N 1
ATOM 2772 C CA . VAL A 1 375 ? -3.935 -0.082 -21.139 1.00 78.19 375 VAL A CA 1
ATOM 2773 C C . VAL A 1 375 ? -4.060 -1.090 -22.280 1.00 78.19 375 VAL A C 1
ATOM 2775 O O . VAL A 1 375 ? -3.265 -2.029 -22.350 1.00 78.19 375 VAL A O 1
ATOM 2778 N N . GLU A 1 376 ? -4.984 -0.868 -23.214 1.00 81.19 376 GLU A N 1
ATOM 2779 C CA . GLU A 1 376 ? -5.124 -1.691 -24.418 1.00 81.19 376 GLU A CA 1
ATOM 2780 C C . GLU A 1 376 ? -3.845 -1.711 -25.255 1.00 81.19 376 GLU A C 1
ATOM 2782 O O . GLU A 1 376 ? -3.389 -2.776 -25.663 1.00 81.19 376 GLU A O 1
ATOM 2787 N N . ASP A 1 377 ? -3.221 -0.556 -25.483 1.00 81.56 377 ASP A N 1
ATOM 2788 C CA . ASP A 1 377 ? -1.985 -0.471 -26.262 1.00 81.56 377 ASP A CA 1
ATOM 2789 C C . ASP A 1 377 ? -0.827 -1.206 -25.584 1.00 81.56 377 ASP A C 1
ATOM 2791 O O . ASP A 1 377 ? -0.021 -1.862 -26.250 1.00 81.56 377 ASP A O 1
ATOM 2795 N N . VAL A 1 378 ? -0.722 -1.118 -24.256 1.00 81.31 378 VAL A N 1
ATOM 2796 C CA . VAL A 1 378 ? 0.271 -1.881 -23.489 1.00 81.31 378 VAL A CA 1
ATOM 2797 C C . VAL A 1 378 ? -0.015 -3.378 -23.581 1.00 81.31 378 VAL A C 1
ATOM 2799 O O . VAL A 1 378 ? 0.923 -4.160 -23.768 1.00 81.31 378 VAL A O 1
ATOM 2802 N N . PHE A 1 379 ? -1.282 -3.784 -23.489 1.00 88.12 379 PHE A N 1
ATOM 2803 C CA . PHE A 1 379 ? -1.685 -5.178 -23.643 1.00 88.12 379 PHE A CA 1
ATOM 2804 C C . PHE A 1 379 ? -1.324 -5.711 -25.030 1.00 88.12 379 PHE A C 1
ATOM 2806 O O . PHE A 1 379 ? -0.615 -6.709 -25.121 1.00 88.12 379 PHE A O 1
ATOM 2813 N N . LEU A 1 380 ? -1.722 -5.018 -26.100 1.00 88.12 380 LEU A N 1
ATOM 2814 C CA . LEU A 1 380 ? -1.433 -5.402 -27.484 1.00 88.12 380 LEU A CA 1
ATOM 2815 C C . LEU A 1 380 ? 0.072 -5.544 -27.720 1.00 88.12 380 LEU A C 1
ATOM 2817 O O . LEU A 1 380 ? 0.517 -6.517 -28.329 1.00 88.12 380 LEU A O 1
ATOM 2821 N N . ARG A 1 381 ? 0.881 -4.627 -27.178 1.00 86.94 381 ARG A N 1
ATOM 2822 C CA . ARG A 1 381 ? 2.344 -4.715 -27.276 1.00 86.94 381 ARG A CA 1
ATOM 2823 C C . ARG A 1 381 ? 2.908 -5.941 -26.562 1.00 86.94 381 ARG A C 1
ATOM 2825 O O . ARG A 1 381 ? 3.743 -6.641 -27.132 1.00 86.94 381 ARG A O 1
ATOM 2832 N N . LYS A 1 382 ? 2.448 -6.227 -25.342 1.00 87.62 382 LYS A N 1
ATOM 2833 C CA . LYS A 1 382 ? 2.879 -7.411 -24.578 1.00 87.62 382 LYS A CA 1
ATOM 2834 C C . LYS A 1 382 ? 2.413 -8.713 -25.229 1.00 87.62 382 LYS A C 1
ATOM 2836 O O . LYS A 1 382 ? 3.192 -9.659 -25.306 1.00 87.62 382 LYS A O 1
ATOM 2841 N N . PHE A 1 383 ? 1.183 -8.742 -25.735 1.00 92.88 383 PHE A N 1
ATOM 2842 C CA . PHE A 1 383 ? 0.617 -9.874 -26.461 1.00 92.88 383 PHE A CA 1
ATOM 2843 C C . PHE A 1 383 ? 1.454 -10.205 -27.697 1.00 92.88 383 PHE A C 1
ATOM 2845 O O . PHE A 1 383 ? 1.869 -11.349 -27.874 1.00 92.88 383 PHE A O 1
ATOM 2852 N N . MET A 1 384 ? 1.770 -9.201 -28.516 1.00 90.81 384 MET A N 1
ATOM 2853 C CA . MET A 1 384 ? 2.588 -9.386 -29.715 1.00 90.81 384 MET A CA 1
ATOM 2854 C C . MET A 1 384 ? 4.024 -9.802 -29.374 1.00 90.81 384 MET A C 1
ATOM 2856 O O . MET A 1 384 ? 4.575 -10.668 -30.049 1.00 90.81 384 MET A O 1
ATOM 2860 N N . LEU A 1 385 ? 4.616 -9.254 -28.306 1.00 88.06 385 LEU A N 1
ATOM 2861 C CA . LEU A 1 385 ? 5.943 -9.663 -27.830 1.00 88.06 385 LEU A CA 1
ATOM 2862 C C . LEU A 1 385 ? 5.976 -11.131 -27.378 1.00 88.06 385 LEU A C 1
ATOM 2864 O O . LEU A 1 385 ? 6.946 -11.832 -27.656 1.00 88.06 385 LEU A O 1
ATOM 2868 N N . GLY A 1 386 ? 4.921 -11.595 -26.704 1.00 89.44 386 GLY A N 1
ATOM 2869 C CA . GLY A 1 386 ? 4.785 -12.991 -26.283 1.00 89.44 386 GLY A CA 1
ATOM 2870 C C . GLY A 1 386 ? 4.466 -13.946 -27.437 1.00 89.44 386 GLY A C 1
ATOM 2871 O O . GLY A 1 386 ? 4.972 -15.063 -27.461 1.00 89.44 386 GLY A O 1
ATOM 2872 N N . THR A 1 387 ? 3.663 -13.503 -28.407 1.00 91.31 387 THR A N 1
ATOM 2873 C CA . THR A 1 387 ? 3.201 -14.329 -29.539 1.00 91.31 387 THR A CA 1
ATOM 2874 C C . THR A 1 387 ? 4.261 -14.463 -30.635 1.00 91.31 387 THR A C 1
ATOM 2876 O O . THR A 1 387 ? 4.364 -15.509 -31.270 1.00 91.31 387 THR A O 1
ATOM 2879 N N . PHE A 1 388 ? 5.095 -13.435 -30.829 1.00 90.56 388 PHE A N 1
ATOM 2880 C CA . PHE A 1 388 ? 6.189 -13.407 -31.807 1.00 90.56 388 PHE A CA 1
ATOM 2881 C C . PHE A 1 388 ? 7.560 -13.298 -31.105 1.00 90.56 388 PHE A C 1
ATOM 2883 O O . PHE A 1 388 ? 8.283 -12.309 -31.295 1.00 90.56 388 PHE A O 1
ATOM 2890 N N . PRO A 1 389 ? 7.950 -14.295 -30.284 1.00 85.50 389 PRO A N 1
ATOM 2891 C CA . PRO A 1 389 ? 9.119 -14.201 -29.419 1.00 85.50 389 PRO A CA 1
ATOM 2892 C C . PRO A 1 389 ? 10.396 -14.040 -30.243 1.00 85.50 389 PRO A C 1
ATOM 2894 O O . PRO A 1 389 ? 10.702 -14.830 -31.137 1.00 85.50 389 PRO A O 1
ATOM 2897 N N . GLY A 1 390 ? 11.135 -12.966 -29.967 1.00 84.56 390 GLY A N 1
ATOM 2898 C CA . GLY A 1 390 ? 12.388 -12.651 -30.651 1.00 84.56 390 GLY A CA 1
ATOM 2899 C C . GLY A 1 390 ? 12.253 -12.334 -32.145 1.00 84.56 390 GLY A C 1
ATOM 2900 O O . GLY A 1 390 ? 13.281 -12.159 -32.792 1.00 84.56 390 GLY A O 1
ATOM 2901 N N . CYS A 1 391 ? 11.040 -12.263 -32.698 1.00 87.56 391 CYS A N 1
ATOM 2902 C CA . CYS A 1 391 ? 10.819 -11.968 -34.113 1.00 87.56 391 CYS A CA 1
ATOM 2903 C C . CYS A 1 391 ? 10.566 -10.480 -34.362 1.00 87.56 391 CYS A C 1
ATOM 2905 O O . CYS A 1 391 ? 10.815 -10.024 -35.463 1.00 87.56 391 CYS A O 1
ATOM 2907 N N . LEU A 1 392 ? 10.104 -9.699 -33.386 1.00 86.81 392 LEU A N 1
ATOM 2908 C CA . LEU A 1 392 ? 9.876 -8.261 -33.574 1.00 86.81 392 LEU A CA 1
ATOM 2909 C C . LEU A 1 392 ? 11.206 -7.515 -33.792 1.00 86.81 392 LEU A C 1
ATOM 2911 O O . LEU A 1 392 ? 12.086 -7.552 -32.933 1.00 86.81 392 LEU A O 1
ATOM 2915 N N . ALA A 1 393 ? 11.353 -6.853 -34.942 1.00 82.44 393 ALA A N 1
ATOM 2916 C CA . ALA A 1 393 ? 12.543 -6.070 -35.285 1.00 82.44 393 ALA A CA 1
ATOM 2917 C C . ALA A 1 393 ? 12.529 -4.681 -34.621 1.00 82.44 393 ALA A C 1
ATOM 2919 O O . ALA A 1 393 ? 13.546 -4.245 -34.072 1.00 82.44 393 ALA A O 1
ATOM 2920 N N . ASP A 1 394 ? 11.357 -4.038 -34.639 1.00 78.69 394 ASP A N 1
ATOM 2921 C CA . ASP A 1 394 ? 11.103 -2.671 -34.174 1.00 78.69 394 ASP A CA 1
ATOM 2922 C C . ASP A 1 394 ? 9.825 -2.595 -33.320 1.00 78.69 394 ASP A C 1
ATOM 2924 O O . ASP A 1 394 ? 9.151 -3.606 -33.087 1.00 78.69 394 ASP A O 1
ATOM 2928 N N . GLN A 1 395 ? 9.500 -1.397 -32.817 1.00 78.00 395 GLN A N 1
ATOM 2929 C CA . GLN A 1 395 ? 8.265 -1.186 -32.065 1.00 78.00 395 GLN A CA 1
ATOM 2930 C C . GLN A 1 395 ? 7.024 -1.357 -32.950 1.00 78.00 395 GLN A C 1
ATOM 2932 O O . GLN A 1 395 ? 7.046 -1.204 -34.169 1.00 78.00 395 GLN A O 1
ATOM 2937 N N . LEU A 1 396 ? 5.918 -1.705 -32.298 1.00 82.06 396 LEU A N 1
ATOM 2938 C CA . LEU A 1 396 ? 4.641 -1.957 -32.952 1.00 82.06 396 LEU A CA 1
ATOM 2939 C C . LEU A 1 396 ? 3.906 -0.650 -33.220 1.00 82.06 396 LEU A C 1
ATOM 2941 O O . LEU A 1 396 ? 3.744 0.176 -32.314 1.00 82.06 396 LEU A O 1
ATOM 2945 N N . VAL A 1 397 ? 3.368 -0.524 -34.429 1.00 80.06 397 VAL A N 1
ATOM 2946 C CA . VAL A 1 397 ? 2.539 0.614 -34.820 1.00 80.06 397 VAL A CA 1
ATOM 2947 C C . VAL A 1 397 ? 1.079 0.194 -34.743 1.00 80.06 397 VAL A C 1
ATOM 2949 O O . VAL A 1 397 ? 0.611 -0.633 -35.524 1.00 80.06 397 VAL A O 1
ATOM 2952 N N . LEU A 1 398 ? 0.352 0.777 -33.793 1.00 81.12 398 LEU A N 1
ATOM 2953 C CA . LEU A 1 398 ? -1.069 0.519 -33.585 1.00 81.12 398 LEU A CA 1
ATOM 2954 C C . LEU A 1 398 ? -1.887 1.631 -34.241 1.00 81.12 398 LEU A C 1
ATOM 2956 O O . LEU A 1 398 ? -1.675 2.814 -33.969 1.00 81.12 398 LEU A O 1
ATOM 2960 N N . LYS A 1 399 ? -2.826 1.262 -35.113 1.00 79.44 399 LYS A N 1
ATOM 2961 C CA . LYS A 1 399 ? -3.739 2.198 -35.776 1.00 79.44 399 LYS A CA 1
ATOM 2962 C C . LYS A 1 399 ? -5.172 1.746 -35.536 1.00 79.44 399 LYS A C 1
ATOM 2964 O O . LYS A 1 399 ? -5.526 0.617 -35.846 1.00 79.44 399 LYS A O 1
ATOM 2969 N N . ARG A 1 400 ? -6.014 2.641 -35.028 1.00 75.31 400 ARG A N 1
ATOM 2970 C CA . ARG A 1 400 ? -7.463 2.423 -34.926 1.00 75.31 400 ARG A CA 1
ATOM 2971 C C . ARG A 1 400 ? -8.137 3.229 -36.032 1.00 75.31 400 ARG A C 1
ATOM 2973 O O . ARG A 1 400 ? -7.920 4.436 -36.120 1.00 75.31 400 ARG A O 1
ATOM 2980 N N . ARG A 1 401 ? -8.892 2.573 -36.912 1.00 74.00 401 ARG A N 1
ATOM 2981 C CA . ARG A 1 401 ? -9.654 3.209 -37.998 1.00 74.00 401 ARG A CA 1
ATOM 2982 C C . ARG A 1 401 ? -11.109 2.782 -37.880 1.00 74.00 401 ARG A C 1
ATOM 2984 O O . ARG A 1 401 ? -11.415 1.619 -38.112 1.00 74.00 401 ARG A O 1
ATOM 2991 N N . ALA A 1 402 ? -11.987 3.719 -37.523 1.00 76.50 402 ALA A N 1
ATOM 2992 C CA . ALA A 1 402 ? -13.386 3.431 -37.206 1.00 76.50 402 ALA A CA 1
ATOM 2993 C C . ALA A 1 402 ? -13.501 2.275 -36.190 1.00 76.50 402 ALA A C 1
ATOM 2995 O O . ALA A 1 402 ? -12.947 2.370 -35.097 1.00 76.50 402 ALA A O 1
ATOM 2996 N N . ASN A 1 403 ? -14.175 1.185 -36.554 1.00 80.50 403 ASN A N 1
ATOM 2997 C CA . ASN A 1 403 ? -14.332 -0.013 -35.733 1.00 80.50 403 ASN A CA 1
ATOM 2998 C C . ASN A 1 403 ? -13.222 -1.060 -35.944 1.00 80.50 403 ASN A C 1
ATOM 3000 O O . ASN A 1 403 ? -13.368 -2.172 -35.457 1.00 80.50 403 ASN A O 1
ATOM 3004 N N . GLN A 1 404 ? -12.145 -0.755 -36.672 1.00 83.00 404 GLN A N 1
ATOM 3005 C CA . GLN A 1 404 ? -11.078 -1.706 -36.982 1.00 83.00 404 GLN A CA 1
ATOM 3006 C C . GLN A 1 404 ? -9.769 -1.357 -36.265 1.00 83.00 404 GLN A C 1
ATOM 3008 O O . GLN A 1 404 ? -9.305 -0.211 -36.296 1.00 83.00 404 GLN A O 1
ATOM 3013 N N . LEU A 1 405 ? -9.130 -2.373 -35.685 1.00 86.44 405 LEU A N 1
ATOM 3014 C CA . LEU A 1 405 ? -7.782 -2.291 -35.130 1.00 86.44 405 LEU A CA 1
ATOM 3015 C C . LEU A 1 405 ? -6.772 -2.856 -36.137 1.00 86.44 405 LEU A C 1
ATOM 3017 O O . LEU A 1 405 ? -6.875 -3.994 -36.589 1.00 86.44 405 LEU A O 1
ATOM 3021 N N . LEU A 1 406 ? -5.774 -2.056 -36.487 1.00 85.31 406 LEU A N 1
ATOM 3022 C CA . LEU A 1 406 ? -4.696 -2.411 -37.400 1.00 85.31 406 LEU A CA 1
ATOM 3023 C C . LEU A 1 406 ? -3.382 -2.437 -36.618 1.00 85.31 406 LEU A C 1
ATOM 3025 O O . LEU A 1 406 ? -2.968 -1.424 -36.048 1.00 85.31 406 LEU A O 1
ATOM 3029 N N . ILE A 1 407 ? -2.723 -3.590 -36.603 1.00 89.38 407 ILE A N 1
ATOM 3030 C CA . ILE A 1 407 ? -1.445 -3.805 -35.925 1.00 89.38 407 ILE A CA 1
ATOM 3031 C C . ILE A 1 407 ? -0.379 -3.972 -37.000 1.00 89.38 407 ILE A C 1
ATOM 3033 O O . ILE A 1 407 ? -0.361 -4.983 -37.698 1.00 89.38 407 ILE A O 1
ATOM 3037 N N . CYS A 1 408 ? 0.511 -2.994 -37.150 1.00 85.94 408 CYS A N 1
ATOM 3038 C CA . CYS A 1 408 ? 1.626 -3.093 -38.085 1.00 85.94 408 CYS A CA 1
ATOM 3039 C C . CYS A 1 408 ? 2.914 -3.456 -37.339 1.00 85.94 408 CYS A C 1
ATOM 3041 O O . CYS A 1 408 ? 3.244 -2.830 -36.326 1.00 85.94 408 CYS A O 1
ATOM 3043 N N . ALA A 1 409 ? 3.656 -4.437 -37.853 1.00 88.19 409 ALA A N 1
ATOM 3044 C CA . ALA A 1 409 ? 4.917 -4.869 -37.258 1.00 88.19 409 ALA A CA 1
ATOM 3045 C C . ALA A 1 409 ? 5.958 -5.251 -38.314 1.00 88.19 409 ALA A C 1
ATOM 3047 O O . ALA A 1 409 ? 5.638 -5.833 -39.353 1.00 88.19 409 ALA A O 1
ATOM 3048 N N . LEU A 1 410 ? 7.223 -4.980 -37.996 1.00 87.50 410 LEU A N 1
ATOM 3049 C CA . LEU A 1 410 ? 8.372 -5.485 -38.738 1.00 87.50 410 LEU A CA 1
ATOM 3050 C C . LEU A 1 410 ? 8.908 -6.732 -38.033 1.00 87.50 410 LEU A C 1
ATOM 3052 O O . LEU A 1 410 ? 9.210 -6.690 -36.838 1.00 87.50 410 LEU A O 1
ATOM 3056 N N . LEU A 1 411 ? 9.013 -7.840 -38.765 1.00 90.31 411 LEU A N 1
ATOM 3057 C CA . LEU A 1 411 ? 9.464 -9.127 -38.245 1.00 90.31 411 LEU A CA 1
ATOM 3058 C C . LEU A 1 411 ? 10.814 -9.534 -38.831 1.00 90.31 411 LEU A C 1
ATOM 3060 O O . LEU A 1 411 ? 11.023 -9.458 -40.031 1.00 90.31 411 LEU A O 1
ATOM 3064 N N . LEU A 1 412 ? 11.716 -10.046 -38.006 1.00 90.25 412 LEU A N 1
ATOM 3065 C CA . LEU A 1 412 ? 12.908 -10.765 -38.428 1.00 90.25 412 LEU A CA 1
ATOM 3066 C C . LEU A 1 412 ? 12.524 -12.172 -38.898 1.00 90.25 412 LEU A C 1
ATOM 3068 O O . LEU A 1 412 ? 11.690 -12.837 -38.278 1.00 90.25 412 LEU A O 1
ATOM 3072 N N . GLN A 1 413 ? 13.170 -12.650 -39.959 1.00 88.69 413 GLN A N 1
ATOM 3073 C CA . GLN A 1 413 ? 12.972 -13.987 -40.537 1.00 88.69 413 GLN A CA 1
ATOM 3074 C C . GLN A 1 413 ? 13.565 -15.108 -39.657 1.00 88.69 413 GLN A C 1
ATOM 3076 O O . GLN A 1 413 ? 14.451 -15.847 -40.072 1.00 88.69 413 GLN A O 1
ATOM 3081 N N . ARG A 1 414 ? 13.091 -15.233 -38.412 1.00 87.25 414 ARG A N 1
ATOM 3082 C CA . ARG A 1 414 ? 13.527 -16.264 -37.449 1.00 87.25 414 ARG A CA 1
ATOM 3083 C C . ARG A 1 414 ? 12.608 -17.483 -37.388 1.00 87.25 414 ARG A C 1
ATOM 3085 O O . ARG A 1 414 ? 12.971 -18.491 -36.792 1.00 87.25 414 ARG A O 1
ATOM 3092 N N . LEU A 1 415 ? 11.419 -17.388 -37.979 1.00 87.19 415 LEU A N 1
ATOM 3093 C CA . LEU A 1 415 ? 10.429 -18.460 -38.019 1.00 87.19 415 LEU A CA 1
ATOM 3094 C C . LEU A 1 415 ? 10.109 -18.842 -39.467 1.00 87.19 415 LEU A C 1
ATOM 3096 O O . LEU A 1 415 ? 10.097 -17.971 -40.339 1.00 87.19 415 LEU A O 1
ATOM 3100 N N . PRO A 1 416 ? 9.807 -20.125 -39.730 1.00 89.75 416 PRO A N 1
ATOM 3101 C CA . PRO A 1 416 ? 9.393 -20.563 -41.053 1.00 89.75 416 PRO A CA 1
ATOM 3102 C C . PRO A 1 416 ? 8.016 -19.972 -41.424 1.00 89.75 416 PRO A C 1
ATOM 3104 O O . PRO A 1 416 ? 7.171 -19.796 -40.537 1.00 89.75 416 PRO A O 1
ATOM 3107 N N . PRO A 1 417 ? 7.741 -19.724 -42.722 1.00 89.31 417 PRO A N 1
ATOM 3108 C CA . PRO A 1 417 ? 6.537 -19.017 -43.169 1.00 89.31 417 PRO A CA 1
ATOM 3109 C C . PRO A 1 417 ? 5.220 -19.608 -42.653 1.00 89.31 417 PRO A C 1
ATOM 3111 O O . PRO A 1 417 ? 4.352 -18.871 -42.200 1.00 89.31 417 PRO A O 1
ATOM 3114 N N . HIS A 1 418 ? 5.079 -20.936 -42.634 1.00 92.19 418 HIS A N 1
ATOM 3115 C CA . HIS A 1 418 ? 3.847 -21.594 -42.179 1.00 92.19 418 HIS A CA 1
ATOM 3116 C C . HIS A 1 418 ? 3.516 -21.306 -40.701 1.00 92.19 418 HIS A C 1
ATOM 3118 O O . HIS A 1 418 ? 2.350 -21.116 -40.362 1.00 92.19 418 HIS A O 1
ATOM 3124 N N . LYS A 1 419 ? 4.526 -21.208 -39.819 1.00 91.31 419 LYS A N 1
ATOM 3125 C CA . LYS A 1 419 ? 4.318 -20.832 -38.408 1.00 91.31 419 LYS A CA 1
ATOM 3126 C C . LYS A 1 419 ? 3.918 -19.368 -38.282 1.00 91.31 419 LYS A C 1
ATOM 3128 O O . LYS A 1 419 ? 3.073 -19.043 -37.456 1.00 91.31 419 LYS A O 1
ATOM 3133 N N . LEU A 1 420 ? 4.494 -18.495 -39.109 1.00 90.56 420 LEU A N 1
ATOM 3134 C CA . LEU A 1 420 ? 4.123 -17.080 -39.133 1.00 90.56 420 LEU A CA 1
ATOM 3135 C C . LEU A 1 420 ? 2.665 -16.895 -39.561 1.00 90.56 420 LEU A C 1
ATOM 3137 O O . LEU A 1 420 ? 1.935 -16.186 -38.876 1.00 90.56 420 LEU A O 1
ATOM 3141 N N . TYR A 1 421 ? 2.215 -17.577 -40.619 1.00 92.50 421 TYR A N 1
ATOM 3142 C CA . TYR A 1 421 ? 0.811 -17.533 -41.045 1.00 92.50 421 TYR A CA 1
ATOM 3143 C C . TYR A 1 421 ? -0.147 -18.049 -39.967 1.00 92.50 421 TYR A C 1
ATOM 3145 O O . TYR A 1 421 ? -1.192 -17.440 -39.739 1.00 92.50 421 TYR A O 1
ATOM 3153 N N . PHE A 1 422 ? 0.224 -19.118 -39.255 1.00 94.75 422 PHE A N 1
ATOM 3154 C CA . PHE A 1 422 ? -0.558 -19.593 -38.114 1.00 94.75 422 PHE A CA 1
ATOM 3155 C C . PHE A 1 422 ? -0.664 -18.533 -37.008 1.00 94.75 422 PHE A C 1
ATOM 3157 O O . PHE A 1 422 ? -1.764 -18.236 -36.549 1.00 94.75 422 PHE A O 1
ATOM 3164 N N . LEU A 1 423 ? 0.457 -17.923 -36.604 1.00 94.00 423 LEU A N 1
ATOM 3165 C CA . LEU A 1 423 ? 0.478 -16.896 -35.556 1.00 94.00 423 LEU A CA 1
ATOM 3166 C C . LEU A 1 423 ? -0.298 -15.636 -35.955 1.00 94.00 423 LEU A C 1
ATOM 3168 O O . LEU A 1 423 ? -0.934 -15.022 -35.099 1.00 94.00 423 LEU A O 1
ATOM 3172 N N . VAL A 1 424 ? -0.281 -15.266 -37.239 1.00 94.44 424 VAL A N 1
ATOM 3173 C CA . VAL A 1 424 ? -1.121 -14.190 -37.785 1.00 94.44 424 VAL A CA 1
ATOM 3174 C C . VAL A 1 424 ? -2.594 -14.525 -37.577 1.00 94.44 424 VAL A C 1
ATOM 3176 O O . VAL A 1 424 ? -3.286 -13.770 -36.899 1.00 94.44 424 VAL A O 1
ATOM 3179 N N . GLY A 1 425 ? -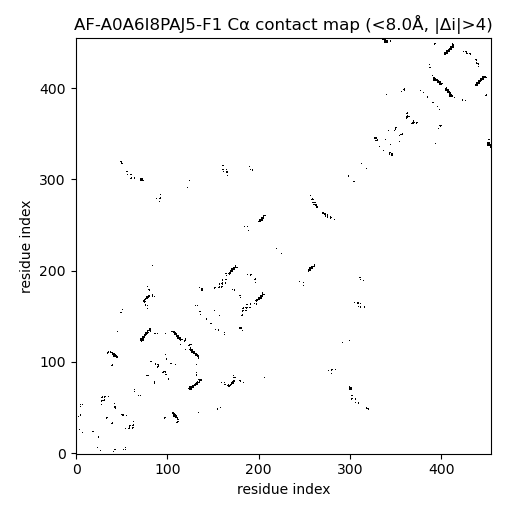3.054 -15.675 -38.082 1.00 95.56 425 GLY A N 1
ATOM 3180 C CA . GLY A 1 425 ? -4.459 -16.080 -37.971 1.00 95.56 425 GLY A CA 1
ATOM 3181 C C . GLY A 1 425 ? -4.919 -16.239 -36.521 1.00 95.56 425 GLY A C 1
ATOM 3182 O O . GLY A 1 425 ? -5.997 -15.774 -36.157 1.00 95.56 425 GLY A O 1
ATOM 3183 N N . TYR A 1 426 ? -4.070 -16.818 -35.667 1.00 95.94 426 TYR A N 1
ATOM 3184 C CA . TYR A 1 426 ? -4.301 -16.920 -34.226 1.00 95.94 426 TYR A CA 1
ATOM 3185 C C . TYR A 1 426 ? -4.489 -15.541 -33.582 1.00 95.94 426 TYR A C 1
ATOM 3187 O O . TYR A 1 426 ? -5.455 -15.325 -32.850 1.00 95.94 426 TYR A O 1
ATOM 3195 N N . SER A 1 427 ? -3.591 -14.598 -33.880 1.00 95.69 427 SER A N 1
ATOM 3196 C CA . SER A 1 427 ? -3.634 -13.247 -33.316 1.00 95.69 427 SER A CA 1
ATOM 3197 C C . SER A 1 427 ? -4.866 -12.481 -33.789 1.00 95.69 427 SER A C 1
ATOM 3199 O O . SER A 1 427 ? -5.558 -11.879 -32.972 1.00 95.69 427 SER A O 1
ATOM 3201 N N . GLU A 1 428 ? -5.172 -12.519 -35.088 1.00 96.31 428 GLU A N 1
ATOM 3202 C CA . GLU A 1 428 ? -6.344 -11.844 -35.651 1.00 96.31 428 GLU A CA 1
ATOM 3203 C C . GLU A 1 428 ? -7.646 -12.398 -35.066 1.00 96.31 428 GLU A C 1
ATOM 3205 O O . GLU A 1 428 ? -8.492 -11.619 -34.627 1.00 96.31 428 GLU A O 1
ATOM 3210 N N . ALA A 1 429 ? -7.797 -13.723 -34.985 1.00 96.06 429 ALA A N 1
ATOM 3211 C CA . ALA A 1 429 ? -9.001 -14.354 -34.449 1.00 96.06 429 ALA A CA 1
ATOM 3212 C C . ALA A 1 429 ? -9.189 -14.076 -32.949 1.00 96.06 429 ALA A C 1
ATOM 3214 O O . ALA A 1 429 ? -10.270 -13.658 -32.527 1.00 96.06 429 ALA A O 1
ATOM 3215 N N . LEU A 1 430 ? -8.137 -14.262 -32.144 1.00 96.31 430 LEU A N 1
ATOM 3216 C CA . LEU A 1 430 ? -8.197 -14.070 -30.694 1.00 96.31 430 LEU A CA 1
ATOM 3217 C C . LEU A 1 430 ? -8.467 -12.610 -30.342 1.00 96.31 430 LEU A C 1
ATOM 3219 O O . LEU A 1 430 ? -9.374 -12.323 -29.560 1.00 96.31 430 LEU A O 1
ATOM 3223 N N . LEU A 1 431 ? -7.708 -11.682 -30.929 1.00 94.12 431 LEU A N 1
ATOM 3224 C CA . LEU A 1 431 ? -7.868 -10.262 -30.632 1.00 94.12 431 LEU A CA 1
ATOM 3225 C C . LEU A 1 431 ? -9.215 -9.743 -31.141 1.00 94.12 431 LEU A C 1
ATOM 3227 O O . LEU A 1 431 ? -9.850 -8.959 -30.438 1.00 94.12 431 LEU A O 1
ATOM 3231 N N . SER A 1 432 ? -9.704 -10.229 -32.288 1.00 94.31 432 SER A N 1
ATOM 3232 C CA . SER A 1 432 ? -11.039 -9.852 -32.770 1.00 94.31 432 SER A CA 1
ATOM 3233 C C . SER A 1 432 ? -12.151 -10.341 -31.842 1.00 94.31 432 SER A C 1
ATOM 3235 O O . SER A 1 432 ? -13.103 -9.609 -31.563 1.00 94.31 432 SER A O 1
ATOM 3237 N N . ALA A 1 433 ? -12.022 -11.556 -31.300 1.00 94.06 433 ALA A N 1
ATOM 3238 C CA . ALA A 1 433 ? -12.973 -12.101 -30.335 1.00 94.06 433 ALA A CA 1
ATOM 3239 C C . ALA A 1 433 ? -12.932 -11.372 -28.981 1.00 94.06 433 ALA A C 1
ATOM 3241 O O . ALA A 1 433 ? -13.983 -11.206 -28.349 1.00 94.06 433 ALA A O 1
ATOM 3242 N N . PHE A 1 434 ? -11.741 -10.943 -28.551 1.00 92.06 434 PHE A N 1
ATOM 3243 C CA . PHE A 1 434 ? -11.513 -10.236 -27.291 1.00 92.06 434 PHE A CA 1
ATOM 3244 C C . PHE A 1 434 ? -12.038 -8.796 -27.341 1.00 92.06 434 PHE A C 1
ATOM 3246 O O . PHE A 1 434 ? -12.821 -8.403 -26.481 1.00 92.06 434 PHE A O 1
ATOM 3253 N N . TYR A 1 435 ? -11.682 -8.041 -28.384 1.00 86.38 435 TYR A N 1
ATOM 3254 C CA . TYR A 1 435 ? -12.056 -6.630 -28.538 1.00 86.38 435 TYR A CA 1
ATOM 3255 C C . TYR A 1 435 ? -13.412 -6.402 -29.212 1.00 86.38 435 TYR A C 1
ATOM 3257 O O . TYR A 1 435 ? -13.844 -5.259 -29.348 1.00 86.38 435 TYR A O 1
ATOM 3265 N N . LYS A 1 436 ? -14.093 -7.476 -29.640 1.00 91.25 436 LYS A N 1
ATOM 3266 C CA . LYS A 1 436 ? -15.383 -7.419 -30.355 1.00 91.25 436 LYS A CA 1
ATOM 3267 C C . LYS A 1 436 ? -15.338 -6.512 -31.590 1.00 91.25 436 LYS A C 1
ATOM 3269 O O . LYS A 1 436 ? -16.334 -5.894 -31.957 1.00 91.25 436 LYS A O 1
ATOM 3274 N N . CYS A 1 437 ? -14.180 -6.443 -32.237 1.00 89.12 437 CYS A N 1
ATOM 3275 C CA . CYS A 1 437 ? -13.930 -5.587 -33.385 1.00 89.12 437 CYS A CA 1
ATOM 3276 C C . CYS A 1 437 ? -12.978 -6.291 -34.365 1.00 89.12 437 CYS A C 1
ATOM 3278 O O . CYS A 1 437 ? -12.184 -7.124 -33.932 1.00 89.12 437 CYS A O 1
ATOM 3280 N N . PRO A 1 438 ? -13.033 -6.020 -35.679 1.00 92.62 438 PRO A N 1
ATOM 3281 C CA . PRO A 1 438 ? -12.086 -6.617 -36.612 1.00 92.62 438 PRO A CA 1
ATOM 3282 C C . PRO A 1 438 ? -10.648 -6.172 -36.313 1.00 92.62 438 PRO A C 1
ATOM 3284 O O . PRO A 1 438 ? -10.350 -4.975 -36.300 1.00 92.62 438 PRO A O 1
ATOM 3287 N N . VAL A 1 439 ? -9.745 -7.135 -36.134 1.00 94.19 439 VAL A N 1
ATOM 3288 C CA . VAL A 1 439 ? -8.304 -6.898 -35.977 1.00 94.19 439 VAL A CA 1
ATOM 3289 C C . VAL A 1 439 ? -7.570 -7.421 -37.204 1.00 94.19 439 VAL A C 1
ATOM 3291 O O . VAL A 1 439 ? -7.796 -8.556 -37.617 1.00 94.19 439 VAL A O 1
ATOM 3294 N N . ARG A 1 440 ? -6.688 -6.607 -37.794 1.00 93.62 440 ARG A N 1
ATOM 3295 C CA . ARG A 1 440 ? -5.785 -7.045 -38.871 1.00 93.62 440 ARG A CA 1
ATOM 3296 C C . ARG A 1 440 ? -4.328 -6.791 -38.544 1.00 93.62 440 ARG A C 1
ATOM 3298 O O . ARG A 1 440 ? -3.969 -5.708 -38.073 1.00 93.62 440 ARG A O 1
ATOM 3305 N N . LEU A 1 441 ? -3.493 -7.774 -38.850 1.00 93.81 441 LEU A N 1
ATOM 3306 C CA . LEU A 1 441 ? -2.049 -7.709 -38.695 1.00 93.81 441 LEU A CA 1
ATOM 3307 C C . LEU A 1 441 ? -1.390 -7.434 -40.054 1.00 93.81 441 LEU A C 1
ATOM 3309 O O . LEU A 1 441 ? -1.458 -8.236 -40.981 1.00 93.81 441 LEU A O 1
ATOM 3313 N N . HIS A 1 442 ? -0.698 -6.303 -40.163 1.00 89.75 442 HIS A N 1
ATOM 3314 C CA . HIS A 1 442 ? 0.136 -5.963 -41.313 1.00 89.75 442 HIS A CA 1
ATOM 3315 C C . HIS A 1 442 ? 1.601 -6.218 -40.966 1.00 89.75 442 HIS A C 1
ATOM 3317 O O . HIS A 1 442 ? 2.258 -5.391 -40.330 1.00 89.75 442 HIS A O 1
ATOM 3323 N N . LEU A 1 443 ? 2.104 -7.384 -41.364 1.00 90.06 443 LEU A N 1
ATOM 3324 C CA . LEU A 1 443 ? 3.463 -7.817 -41.052 1.00 90.06 443 LEU A CA 1
ATOM 3325 C C . LEU A 1 443 ? 4.353 -7.722 -42.286 1.00 90.06 443 LEU A C 1
ATOM 3327 O O . LEU A 1 443 ? 3.976 -8.176 -43.365 1.00 90.06 443 LEU A O 1
ATOM 3331 N N . GLN A 1 444 ? 5.555 -7.184 -42.111 1.00 89.06 444 GLN A N 1
ATOM 3332 C CA . GLN A 1 444 ? 6.599 -7.213 -43.132 1.00 89.06 444 GLN A CA 1
ATOM 3333 C C . GLN A 1 444 ? 7.836 -7.904 -42.566 1.00 89.06 444 GLN A C 1
ATOM 3335 O O . GLN A 1 444 ? 8.321 -7.542 -41.496 1.00 89.06 444 GLN A O 1
ATOM 3340 N N . THR A 1 445 ? 8.343 -8.911 -43.278 1.00 89.88 445 THR A N 1
ATOM 3341 C CA . THR A 1 445 ? 9.524 -9.667 -42.849 1.00 89.88 445 THR A CA 1
ATOM 3342 C C . THR A 1 445 ? 10.814 -9.071 -43.402 1.00 89.88 445 THR A C 1
ATOM 3344 O O . THR A 1 445 ? 10.866 -8.702 -44.574 1.00 89.88 445 THR A O 1
ATOM 3347 N N . LEU A 1 446 ? 11.863 -9.047 -42.586 1.00 88.81 446 LEU A N 1
ATOM 3348 C CA . LEU A 1 446 ? 13.185 -8.515 -42.886 1.00 88.81 446 LEU A CA 1
ATOM 3349 C C . LEU A 1 446 ? 14.266 -9.546 -42.511 1.00 88.81 446 LEU A C 1
ATOM 3351 O O . LEU A 1 446 ? 14.116 -10.251 -41.509 1.00 88.81 446 LEU A O 1
ATOM 3355 N N . PRO A 1 447 ? 15.371 -9.635 -43.272 1.00 85.94 447 PRO A N 1
ATOM 3356 C CA . PRO A 1 447 ? 16.468 -10.552 -42.957 1.00 85.94 447 PRO A CA 1
ATOM 3357 C C . PRO A 1 447 ? 17.278 -10.095 -41.731 1.00 85.94 447 PRO A C 1
ATOM 3359 O O . PRO A 1 447 ? 17.753 -10.917 -40.953 1.00 85.94 447 PRO A O 1
ATOM 3362 N N . ALA A 1 448 ? 17.405 -8.782 -41.523 1.00 84.50 448 ALA A N 1
ATOM 3363 C CA . ALA A 1 448 ? 18.123 -8.180 -40.404 1.00 84.50 448 ALA A CA 1
ATOM 3364 C C . ALA A 1 448 ? 17.440 -6.882 -39.949 1.00 84.50 448 ALA A C 1
ATOM 3366 O O . ALA A 1 448 ? 16.614 -6.314 -40.668 1.00 84.50 448 ALA A O 1
ATOM 3367 N N . LYS A 1 449 ? 17.788 -6.409 -38.745 1.00 82.19 449 LYS A N 1
ATOM 3368 C CA . LYS A 1 449 ? 17.260 -5.153 -38.203 1.00 82.19 449 LYS A CA 1
ATOM 3369 C C . LYS A 1 449 ? 17.774 -3.970 -39.028 1.00 82.19 449 LYS A C 1
ATOM 3371 O O . LYS A 1 449 ? 18.979 -3.838 -39.235 1.00 82.19 449 LYS A O 1
ATOM 3376 N N . VAL A 1 450 ? 16.864 -3.112 -39.485 1.00 81.00 450 VAL A N 1
ATOM 3377 C CA . VAL A 1 450 ? 17.199 -1.971 -40.345 1.00 81.00 450 VAL A CA 1
ATOM 3378 C C . VAL A 1 450 ? 17.735 -0.827 -39.490 1.00 81.00 450 VAL A C 1
ATOM 3380 O O . VAL A 1 450 ? 17.045 -0.300 -38.619 1.00 81.00 450 VAL A O 1
ATOM 3383 N N . VAL A 1 451 ? 18.980 -0.435 -39.752 1.00 84.12 451 VAL A N 1
ATOM 3384 C CA . VAL A 1 451 ? 19.604 0.734 -39.124 1.00 84.12 451 VAL A CA 1
ATOM 3385 C C . VAL A 1 451 ? 19.332 1.954 -39.995 1.00 84.12 451 VAL A C 1
ATOM 3387 O O . VAL A 1 451 ? 19.663 1.957 -41.177 1.00 84.12 451 VAL A O 1
ATOM 3390 N N . TYR A 1 452 ? 18.731 2.993 -39.417 1.00 82.19 452 TYR A N 1
ATOM 3391 C CA . TYR A 1 452 ? 18.436 4.232 -40.139 1.00 82.19 452 TYR A CA 1
ATOM 3392 C C . TYR A 1 452 ? 19.613 5.210 -40.105 1.00 82.19 452 TYR A C 1
ATOM 3394 O O . TYR A 1 452 ? 19.938 5.836 -41.112 1.00 82.19 452 TYR A O 1
ATOM 3402 N N . LYS A 1 453 ? 20.259 5.353 -38.944 1.00 83.50 453 LYS A N 1
ATOM 3403 C CA . LYS A 1 453 ? 21.436 6.208 -38.750 1.00 83.50 453 LYS A CA 1
ATOM 3404 C C . LYS A 1 453 ? 22.253 5.702 -37.554 1.00 83.50 453 LYS A C 1
ATOM 3406 O O . LYS A 1 453 ? 21.726 4.981 -36.714 1.00 83.50 453 LYS A O 1
ATOM 3411 N N . TYR A 1 454 ? 23.521 6.093 -37.470 1.00 83.62 454 TYR A N 1
ATOM 3412 C CA . TYR A 1 454 ? 24.334 5.970 -36.259 1.00 83.62 454 TYR A CA 1
ATOM 3413 C C . TYR A 1 454 ? 24.413 7.337 -35.565 1.00 83.62 454 TYR A C 1
ATOM 3415 O O . TYR A 1 454 ? 24.661 8.343 -36.241 1.00 83.62 454 TYR A O 1
ATOM 3423 N N . ILE A 1 455 ? 24.142 7.386 -34.256 1.00 76.00 455 ILE A N 1
ATOM 3424 C CA . ILE A 1 455 ? 24.278 8.599 -33.426 1.00 76.00 455 ILE A CA 1
ATOM 3425 C C . ILE A 1 455 ? 25.377 8.438 -32.392 1.00 76.00 455 ILE A C 1
ATOM 3427 O O . ILE A 1 455 ? 25.560 7.291 -31.918 1.00 76.00 455 ILE A O 1
#

Foldseek 3Di:
DDQDQPVPPDPDDPDDDDPCDDPVLVVLLVQLVCQVVFHKHFQDFLPDLFGSLSSVLSNLVSNCVVVVFPFQEAEEEEAEAQPLCQVVLCCLLPVHDDDDDRPPPGGKMWHKDADPPVLCVQLVGGIYIYIYGHGADWQPDDDDPPDDRDDGPLVLLLRLLLSQLLHQEYEYRYQDPNGGRPSNLSSQLLVVVVVDHHQYAYEHEHDPPDPDDPPDDPVCVPPVPVVVVVVVVPDDDDDPDDDPRPVPRDHDPPRYAYAYDQFPDDDDVTDGDPSNSVSSNVNSVVVSVCSSPPDPPPCRTSVNSSVSSVVCCVVRPRPSPPPVPPFQADDDDPDWDFDDQVNVDTPVCCCPRVVVLPQDCQLPPPHPCNVVVVVVQVVLQVVCCVLQPPFFLDGWRWDDDPQEIEIETETEPPDDPVSVVVSQVVCQVVVCVVSVGGYHYHYDYDNHRDGPGID

Organism: Ornithorhynchus anatinus (NCBI:txid9258)

Mean predicted aligned error: 18.49 Å

InterPro domains:
  IPR026146 Small ribosomal subunit protein uS3m, metazoan [PF14955] (324-455)
  IPR026146 Small ribosomal subunit protein uS3m, metazoan [PTHR21244] (298-455)
  IPR027417 P-loop containing nucleoside triphosphate hydrolase [G3DSA:3.40.50.300] (53-179)
  IPR027417 P-loop containing nucleoside triphosphate hydrolase [SSF52540] (60-174)
  IPR030383 Very large inducible GTPASE (VLIG)-type guanine nucleotide-binding (G) domain [PF25683] (1-277)
  IPR030383 Very large inducible GTPASE (VLIG)-type guanine nucleotide-binding (G) domain [PS51717] (70-310)

Sequence (455 aa):
MGRLYEAESGPGKAGKVPGPRGPSAHFPRLAAELLLAGFPLGLADGDAGGLPLRWVAGVLTALQARLRGRCRLLVLSVLGARGVGKSTLLNTMFGLQFATGGGRARGDVLQLVEVAEPFSRDLGWDFLLAIDSEGLAGRGRAAPEGGEEGDVDERDVARATLAVGLSHVVLVSVTDAADVPPAVPRAFLRMERLGHRPSCQLLLHQGPGSPAAAPWDPAEGAGPLGQRSVAAAGLEKRGPGRTPGQAAFLPTRGHTWHIPGLWHGTPPMAPASLAYSEAALEVKRCLIENLRNGPPDPDRSISQLIERVLSASRSIHTTAACSKNRAARVRVGKGNKPVTYEEAHPPHYIAHRKGWLSHHTSNLDGEGGVAERTVEDVFLRKFMLGTFPGCLADQLVLKRRANQLLICALLLQRLPPHKLYFLVGYSEALLSAFYKCPVRLHLQTLPAKVVYKYI

pLDDT: mean 70.13, std 20.05, range [24.41, 96.31]

Solvent-accessible surface area (backbone atoms only — not comparable to full-atom values): 26816 Å² to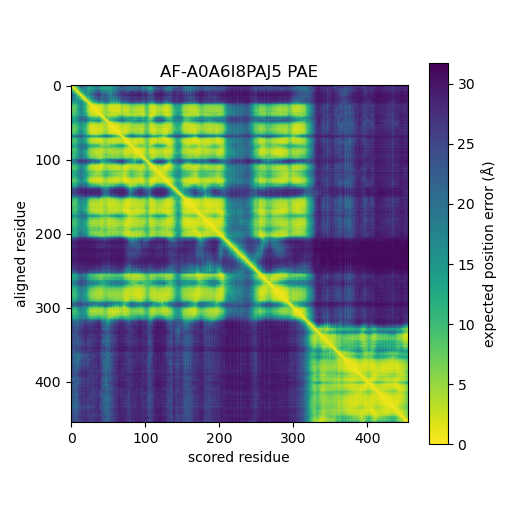tal; per-residue (Å²): 135,87,85,77,71,78,82,68,80,60,95,66,69,90,86,66,79,80,62,94,81,46,89,73,56,51,55,28,43,52,52,26,52,40,26,76,73,48,41,76,44,77,66,36,54,75,84,51,69,50,69,53,58,68,56,54,40,41,23,51,51,35,37,37,63,73,53,71,75,78,52,26,51,44,25,41,24,40,46,34,40,63,82,72,47,64,45,50,52,50,22,70,59,72,72,49,85,58,69,73,58,95,84,66,59,68,20,32,32,37,32,38,42,79,41,56,69,76,55,18,70,66,52,64,32,44,31,39,37,40,34,44,48,42,49,37,74,40,75,85,61,81,57,72,92,85,55,67,97,80,72,70,58,64,65,46,26,38,52,36,32,49,47,56,58,65,22,52,33,37,36,38,38,27,66,42,90,87,43,57,31,69,30,51,60,54,15,52,57,56,30,46,77,71,76,45,79,49,51,56,33,41,35,35,30,50,61,96,83,63,79,83,70,74,85,84,56,82,76,57,81,81,48,80,62,79,54,64,66,49,59,73,75,64,75,74,81,94,66,95,82,75,73,94,66,78,80,78,70,67,61,62,94,87,35,73,44,75,35,56,46,62,45,61,67,69,77,90,84,32,53,74,31,66,66,26,55,52,40,42,48,50,54,45,49,51,52,53,50,49,52,55,73,45,75,89,65,88,66,36,40,58,66,56,49,39,52,40,52,62,54,43,52,76,78,29,79,62,59,43,73,75,72,64,84,67,64,82,60,74,78,79,67,95,63,83,42,77,27,38,69,74,54,68,51,55,67,89,42,34,75,82,76,37,38,93,76,54,76,53,62,57,66,39,92,91,43,83,61,23,68,60,52,46,53,49,53,52,47,54,53,52,49,48,49,67,73,39,66,93,21,63,59,59,80,73,48,70,40,66,56,92,72,32,43,38,42,36,39,42,29,36,70,79,66,60,69,72,60,50,55,48,52,49,54,50,49,29,54,53,49,18,67,72,68,74,31,57,41,46,75,50,73,47,79,34,90,61,78,74,68,65,48,70,75

Radius of gyration: 27.51 Å; Cα contacts (8 Å, |Δi|>4): 615; chains: 1; bounding box: 59×51×78 Å

Secondary structure (DSSP, 8-state):
-----GGG-S---TT-PPPTTSGGGHHHHHHHHHHHTT--EE---TT-SS--HHHHHHHHHHHHHHTTT--BEEEEEEEEBTTS-HHHHHHHHH------STTT--S-EEEEEEPPHHHHHHHS-SEEEEEEPPPBPPTTPPPSTT--TT---HHHHHHHHHHHHH-SEEEEEESSGGG--THHHHHHHHHHTTT---EEEEEEEPPTTS-------TTGGGSSGGGTTTTTSS-S---S---TTTTSSSPPTT-EEEE--SBSSSTTSPPBPHHHHHHHHHHHHHHHHHHHHS---TT-BHHHHHHHHHHHTTTS--S----------PPP-SS--EE-HHHHS-GGGTTTTSGGG----TTSTTSTTHHHHHHHHHHHHHHHHHHSTTTB-S--EEEEETTEEEEEEEEES-S-HHHHHHHHHHHHHHHHHHHTS-EEEEEEEESSPPP-EE-

Nearest PDB structures (foldseek):
  7pnw-assembly1_C  TM=8.580E-01  e=1.723E-17  Mus musculus
  6gaz-assembly1_AC  TM=8.538E-01  e=1.623E-17  Sus scrofa
  8css-assembly1_C  TM=8.697E-01  e=1.775E-16  Homo sapiens
  6vmi-assembly1_AC  TM=8.430E-01  e=4.352E-16  Homo sapiens
  6nf8-assembly1_C  TM=8.384E-01  e=7.021E-14  Bos taurus